Protein AF-A0AAD6WW99-F1 (afdb_monomer)

Secondary structure (DSSP, 8-state):
--HHHHHHHHHHHHHHHHHHHTT-S-HHHHHHHHHHHHHHHHTT-S-HHHHHTTHHHHHHHHT-S-HHHHHHHHHHHHHHHTSGGGHHHHHHTHHHHHHGGG-SSHHHHHHHHHHHHHHHTSGGGHHHHHHHHHHHHHTTTTT--HHHHHHHHHHHHHHHHT-----HHHHHHHHHHHHHTTS-HHHHHHHHHHHHHHTTSGGGHHHHHHHHHHHHHHHT--SS-HHHHHHHHHHHHHHHHH--HHHHHHHHTTHHHHHHHTT-SSHHHHHHHHHHHHHHHHH-HHHHHTTHHHHHHHHHHHHT-SS-HHHHHHHHHHHHHHHH-HHHHTT--HHHHHHHHHGGG-S-HHHHHHHHHHHHHHHTSGGGHHHHGGGHHHHGGGGG-SSHHHHHHHHHHHHHHHHTT-S---HHHHHHHHHGGGS--HHHHHHHHHHHHHHHHTT-GGG-HHHHHHHHHHTT-SSHHHHHHHHHHHHHHTT-GGGTTTHHHHHHHHHHHHHSS-HHHHHHHHHHHHHHHTSHHHHTT----HHHHHHHHHHTT-S-HHHHHHHHHHHHHHTT-GGGHHHHHHHHHHHHHHHT-TTS-HHHHHHHHHHHHHHHT-GGGTTT-HHHHHHHHHHHHHHHT-SS-HHHHHHHHHHHHHHHHSHHHHHHHHHHHHHHTTS---STTHHHHHHHTT--

InterPro domains:
  IPR011989 Armadillo-like helical [G3DSA:1.25.10.10] (10-140)
  IPR011989 Armadillo-like helical [G3DSA:1.25.10.10] (152-298)
  IPR011989 Armadillo-like helical [G3DSA:1.25.10.10] (299-439)
  IPR011989 Armadillo-like helical [G3DSA:1.25.10.10] (450-673)
  IPR016024 Armadillo-type fold [SSF48371] (19-646)
  IPR040122 Importin beta family [PTHR10527] (176-408)
  IPR057546 Stalled ribosome sensor GCN1-like, HEAT repeats region [PF23271] (234-385)

Sequence (680 aa):
MKTEEWVVIEIDRIAQESVKDLRNADWDIRIAGLESLTQLVKTGKISNNKIIGEGQNIMACTTFFDEDVRLSAIRTLQELAKHERFHRIIDDNMDDILGLVSDDDSSVRAAAVDFVYELAGQVAFQRAINRNLPAFITENYGWQPGFARCGRLQALGKIIESGRSYDNGIQRAFGDLLTWLSDGQDVCQTALQIISLAAEHRVFWAKIEEAIPEIAKLFETEGNNEDVRVAALRTCAGVARVAEASFLQKLSAVIPIITKLFKSKDKGVRLAAFETCAEIAKTQPAALQNTINNIMTEILRALNSTHGGHTQIAALHTLSTFAELDDLRDNLDDNVISKIISGLLDDDDDVQTQTLDTLAVLASKEQFHNNVKGATQNILPLLEDRRWWIRQKALDTFAVFALNGILDSDDEITTRIISMLSEGDTDASASVLNILYIAAKQDVTPVMHPEILVATTLLSHPNSRVRVAALEVLQSLADDPAYEKINFPALTTIMNCISNETEGVQVAGLRTMFKFIDVEIFRDRGTVPETVLKVISSLLQSSSEDTRISVIGIISSYSTKAEFFSTIQSVIPTITKLLKDPDGSSDTRVIIIRTLCDMAKTDNLWTGSDVFVESVGDTLRSLLSDNQDAAVRIAALQIVPVITQHNAFREIGAQRRTFSASRSSAHCLTLLNTTVSVKK

Organism: NCBI:txid1745969

pLDDT: mean 86.68, std 11.76, range [34.62, 98.31]

Radius of gyration: 35.72 Å; Cα contacts (8 Å, |Δi|>4): 844; chains: 1; bounding box: 85×82×79 Å

Nearest PDB structures (foldseek):
  8j07-assembly1_u7  TM=4.016E-01  e=6.690E-12  Homo sapiens
  7rro-assembly1_H8  TM=4.074E-01  e=1.531E-10  Bos taurus
  7rro-assembly1_H7  TM=4.090E-01  e=3.745E-10  Bos taurus
  5xjg-assembly1_C  TM=4.487E-01  e=1.628E-07  Saccharomyces cerevisiae S288C
  8y9r-assembly2_B  TM=6.414E-01  e=1.036E-03  Physcomitrium patens

Mean predicted aligned error: 9.96 Å

Solvent-accessible surface area (backbone atoms only — not comparable to full-atom values): 36491 Å² total; per-residue (Å²): 132,58,74,68,59,52,52,49,54,50,49,51,48,52,52,53,50,25,57,54,25,57,71,47,92,49,61,70,50,24,33,55,12,33,50,49,47,34,54,43,54,76,68,68,64,62,72,68,72,64,57,60,76,43,49,63,55,47,54,55,33,54,73,44,91,51,62,65,39,21,37,36,27,51,56,28,50,48,57,42,59,79,36,79,84,40,41,61,59,51,46,78,41,41,65,60,53,56,50,34,16,48,41,92,49,69,67,38,15,51,50,30,27,54,41,49,26,57,42,43,65,32,79,87,38,45,66,41,51,47,70,42,41,43,54,73,66,62,76,59,89,81,81,69,57,60,67,26,55,31,29,47,44,52,29,51,37,38,38,58,70,49,72,63,78,88,46,74,33,56,58,50,39,53,60,55,43,61,66,35,60,76,47,59,65,68,33,19,36,47,40,31,54,35,53,25,58,42,38,77,38,76,90,42,43,74,58,52,63,67,36,47,67,62,48,52,52,46,66,70,54,80,70,100,42,54,66,43,27,26,36,40,30,48,23,52,20,46,31,33,69,59,50,55,77,74,57,47,59,61,52,47,74,43,47,69,58,43,56,56,31,63,70,45,90,51,65,63,37,20,35,29,27,34,52,24,52,34,32,35,40,77,64,40,46,76,63,41,62,87,46,39,71,60,48,50,56,50,36,57,50,33,58,68,47,90,86,44,56,64,47,27,32,30,34,37,54,30,50,34,50,36,59,72,35,80,89,47,36,85,74,64,42,70,69,54,50,53,52,48,50,54,30,55,74,45,91,46,62,67,29,24,49,40,31,35,56,28,49,32,54,38,34,74,35,77,92,36,31,78,65,53,45,70,38,53,76,60,45,54,65,36,62,70,43,89,51,65,67,52,20,35,45,39,36,52,27,49,29,39,25,39,70,57,69,45,57,70,97,44,68,66,60,52,52,52,53,54,52,45,62,73,70,74,46,60,67,46,28,31,38,42,30,48,32,52,29,46,33,44,71,68,67,61,54,94,76,52,65,77,53,52,58,51,34,50,58,35,50,73,45,91,51,58,65,38,23,27,32,22,29,50,29,54,35,51,42,49,78,42,79,86,44,70,82,66,44,71,69,44,50,60,47,38,51,46,32,38,71,77,54,58,69,68,31,21,53,32,23,48,57,26,52,54,48,45,51,72,37,71,82,44,60,81,65,57,64,78,57,69,68,56,56,54,39,54,55,51,40,63,67,44,89,49,62,69,55,26,46,50,53,47,53,50,54,38,75,43,42,80,40,78,71,40,40,72,64,53,61,70,43,44,68,59,54,47,50,54,62,68,38,84,87,51,56,62,66,53,38,33,51,49,42,51,31,52,40,57,33,54,72,32,76,72,66,51,72,88,35,70,64,54,58,53,53,50,51,56,47,44,57,51,40,61,66,43,83,88,41,68,66,38,22,50,41,42,58,65,34,49,64,53,48,67,68,35,65,65,52,50,49,52,51,49,55,48,51,67,60,45,77,77,54,93,73,87,70,73,62,55,68,63,55,54,61,64,63,72,78,112

Structure (mmCIF, N/CA/C/O backbone):
data_AF-A0AAD6WW99-F1
#
_entry.id   AF-A0AAD6WW99-F1
#
loop_
_atom_site.group_PDB
_atom_site.id
_atom_site.type_symbol
_atom_site.label_atom_id
_atom_site.label_alt_id
_atom_site.label_comp_id
_atom_site.label_asym_id
_atom_site.label_entity_id
_atom_site.label_seq_id
_atom_site.pdbx_PDB_ins_code
_atom_site.Cartn_x
_atom_site.Cartn_y
_atom_site.Cartn_z
_atom_site.occupancy
_atom_site.B_iso_or_equiv
_atom_site.auth_seq_id
_atom_site.auth_comp_id
_atom_site.auth_asym_id
_atom_site.auth_atom_id
_atom_site.pdbx_PDB_model_num
ATOM 1 N N . MET A 1 1 ? 13.533 44.104 -39.108 1.00 55.25 1 MET A N 1
ATOM 2 C CA . MET A 1 1 ? 13.333 42.776 -38.497 1.00 55.25 1 MET A CA 1
ATOM 3 C C . MET A 1 1 ? 12.595 42.956 -37.191 1.00 55.25 1 MET A C 1
ATOM 5 O O . MET A 1 1 ? 13.013 43.780 -36.383 1.00 55.25 1 MET A O 1
ATOM 9 N N . LYS A 1 2 ? 11.475 42.255 -37.016 1.00 74.75 2 LYS A N 1
ATOM 10 C CA . LYS A 1 2 ? 10.776 42.185 -35.724 1.00 74.75 2 LYS A CA 1
ATOM 11 C C . LYS A 1 2 ? 11.588 41.272 -34.795 1.00 74.75 2 LYS A C 1
ATOM 13 O O . LYS A 1 2 ? 12.220 40.343 -35.286 1.00 74.75 2 LYS A O 1
ATOM 18 N N . THR A 1 3 ? 11.588 41.520 -33.487 1.00 76.44 3 THR A N 1
ATOM 19 C CA . THR A 1 3 ? 12.386 40.773 -32.489 1.00 76.44 3 THR A CA 1
ATOM 20 C C . THR A 1 3 ? 12.246 39.249 -32.616 1.00 76.44 3 THR A C 1
ATOM 22 O O . THR A 1 3 ? 13.220 38.526 -32.456 1.00 76.44 3 THR A O 1
ATOM 25 N N . GLU A 1 4 ? 11.063 38.761 -32.991 1.00 74.88 4 GLU A N 1
ATOM 26 C CA . GLU A 1 4 ? 10.779 37.335 -33.209 1.00 74.88 4 GLU A CA 1
ATOM 27 C C . GLU A 1 4 ? 11.564 36.726 -34.382 1.00 74.88 4 GLU A C 1
ATOM 29 O O . GLU A 1 4 ? 12.074 35.616 -34.276 1.00 74.88 4 GLU A O 1
ATOM 34 N N . GLU A 1 5 ? 11.725 37.465 -35.480 1.00 82.25 5 GLU A N 1
ATOM 35 C CA . GLU A 1 5 ? 12.460 37.016 -36.669 1.00 82.25 5 GLU A CA 1
ATOM 36 C C . GLU A 1 5 ? 13.959 36.878 -36.373 1.00 82.25 5 GLU A C 1
ATOM 38 O O . GLU A 1 5 ? 14.609 35.942 -36.830 1.00 82.25 5 GLU A O 1
ATOM 43 N N . TRP A 1 6 ? 14.498 37.778 -35.542 1.00 81.12 6 TRP A N 1
ATOM 44 C CA . TRP A 1 6 ? 15.883 37.699 -35.078 1.00 81.12 6 TRP A CA 1
ATOM 45 C C . TRP A 1 6 ? 16.118 36.484 -34.171 1.00 81.12 6 TRP A C 1
ATOM 47 O O . TRP A 1 6 ? 17.099 35.771 -34.362 1.00 81.12 6 TRP A O 1
ATOM 57 N N . VAL A 1 7 ? 15.199 36.201 -33.238 1.00 74.94 7 VAL A N 1
ATOM 58 C CA . VAL A 1 7 ? 15.301 35.036 -32.339 1.00 74.94 7 VAL A CA 1
ATOM 59 C C . VAL A 1 7 ? 15.286 33.723 -33.124 1.00 74.94 7 VAL A C 1
ATOM 61 O O . VAL A 1 7 ? 16.070 32.831 -32.818 1.00 74.94 7 VAL A O 1
ATOM 64 N N . VAL A 1 8 ? 14.442 33.604 -34.154 1.00 8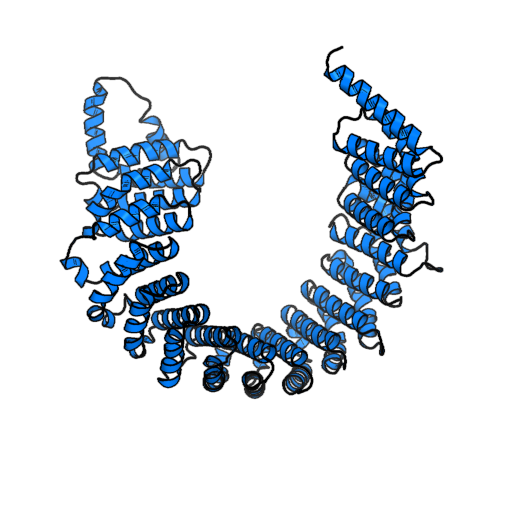1.00 8 VAL A N 1
ATOM 65 C CA . VAL A 1 8 ? 14.404 32.404 -35.008 1.00 81.00 8 VAL A CA 1
ATOM 66 C C . VAL A 1 8 ? 15.719 32.221 -35.773 1.00 81.00 8 VAL A C 1
ATOM 68 O O . VAL A 1 8 ? 16.249 31.114 -35.804 1.00 81.00 8 VAL A O 1
ATOM 71 N N . ILE A 1 9 ? 16.278 33.295 -36.345 1.00 84.12 9 ILE A N 1
ATOM 72 C CA . ILE A 1 9 ? 17.567 33.241 -37.059 1.00 84.12 9 ILE A CA 1
ATOM 73 C C . ILE A 1 9 ? 18.704 32.831 -36.118 1.00 84.12 9 ILE A C 1
ATOM 75 O O . ILE A 1 9 ? 19.553 32.025 -36.497 1.00 84.12 9 ILE A O 1
ATOM 79 N N . GLU A 1 10 ? 18.719 33.362 -34.897 1.00 82.62 10 GLU A N 1
ATOM 80 C CA . GLU A 1 10 ? 19.766 33.057 -33.925 1.00 82.62 10 GLU A CA 1
ATOM 81 C C . GLU A 1 10 ? 19.669 31.615 -33.411 1.00 82.62 10 GLU A C 1
ATOM 83 O O . GLU A 1 10 ? 20.680 30.923 -33.325 1.00 82.62 10 GLU A O 1
ATOM 88 N N . ILE A 1 11 ? 18.455 31.114 -33.165 1.00 80.69 11 ILE A N 1
ATOM 89 C CA . ILE A 1 11 ? 18.224 29.706 -32.810 1.00 80.69 11 ILE A CA 1
ATOM 90 C C . ILE A 1 11 ? 18.680 28.773 -33.938 1.00 80.69 11 ILE A C 1
ATOM 92 O O . ILE A 1 11 ? 19.345 27.771 -33.678 1.00 80.69 11 ILE A O 1
ATOM 96 N N . ASP A 1 12 ? 18.389 29.122 -35.192 1.00 84.38 12 ASP A N 1
ATOM 97 C CA . ASP A 1 12 ? 18.855 28.378 -36.364 1.00 84.38 12 ASP A CA 1
ATOM 98 C C . ASP A 1 12 ? 20.383 28.382 -36.506 1.00 84.38 12 ASP A C 1
ATOM 100 O O . ASP A 1 12 ? 20.958 27.401 -36.993 1.00 84.38 12 ASP A O 1
ATOM 104 N N . ARG A 1 13 ? 21.038 29.489 -36.135 1.00 87.06 13 ARG A N 1
ATOM 105 C CA . ARG A 1 13 ? 22.499 29.615 -36.140 1.00 87.06 13 ARG A CA 1
ATOM 106 C C . ARG A 1 13 ? 23.116 28.714 -35.075 1.00 87.06 13 ARG A C 1
ATOM 108 O O . ARG A 1 13 ? 23.995 27.926 -35.414 1.00 87.06 13 ARG A O 1
ATOM 115 N N . ILE A 1 14 ? 22.609 28.778 -33.841 1.00 84.75 14 ILE A N 1
ATOM 116 C CA . ILE A 1 14 ? 23.069 27.932 -32.729 1.00 84.75 14 ILE A CA 1
ATOM 117 C C . ILE A 1 14 ? 22.882 26.458 -33.092 1.00 84.75 14 ILE A C 1
ATOM 119 O O . ILE A 1 14 ? 23.829 25.690 -32.995 1.00 84.75 14 ILE A O 1
ATOM 123 N N . ALA A 1 15 ? 21.715 26.070 -33.617 1.00 86.12 15 ALA A N 1
ATOM 124 C CA . ALA A 1 15 ? 21.471 24.696 -34.054 1.00 86.12 15 ALA A CA 1
ATOM 125 C C . ALA A 1 15 ? 22.495 24.212 -35.099 1.00 86.12 15 ALA A C 1
ATOM 127 O O . ALA A 1 15 ? 22.978 23.086 -35.015 1.00 86.12 15 ALA A O 1
ATOM 128 N N . GLN A 1 16 ? 22.848 25.049 -36.081 1.00 88.06 16 GLN A N 1
ATOM 129 C CA . GLN A 1 16 ? 23.847 24.702 -37.100 1.00 88.06 16 GLN A CA 1
ATOM 130 C C . GLN A 1 16 ? 25.264 24.593 -36.534 1.00 88.06 16 GLN A C 1
ATOM 132 O O . GLN A 1 16 ? 26.039 23.766 -37.008 1.00 88.06 16 GLN A O 1
ATOM 137 N N . GLU A 1 17 ? 25.621 25.436 -35.568 1.00 88.88 17 GLU A N 1
ATOM 138 C CA . GLU A 1 17 ? 26.912 25.356 -34.880 1.00 88.88 17 GLU A CA 1
ATOM 139 C C . GLU A 1 17 ? 26.992 24.085 -34.040 1.00 88.88 17 GLU A C 1
ATOM 141 O O . GLU A 1 17 ? 27.900 23.289 -34.259 1.00 88.88 17 GLU A O 1
ATOM 146 N N . SER A 1 18 ? 25.968 23.796 -33.235 1.00 89.88 18 SER A N 1
ATOM 147 C CA . SER A 1 18 ? 25.905 22.561 -32.451 1.00 89.88 18 SER A CA 1
ATOM 148 C C . SER A 1 18 ? 25.964 21.302 -33.323 1.00 89.88 18 SER A C 1
ATOM 150 O O . SER A 1 18 ? 26.607 20.328 -32.955 1.00 89.88 18 SER A O 1
ATOM 152 N N . VAL A 1 19 ? 25.357 21.317 -34.518 1.00 90.12 19 VAL A N 1
ATOM 153 C CA . VAL A 1 19 ? 25.487 20.225 -35.502 1.00 90.12 19 VAL A CA 1
ATOM 154 C C . VAL A 1 19 ? 26.920 20.075 -36.019 1.00 90.12 19 VAL A C 1
ATOM 156 O O . VAL A 1 19 ? 27.379 18.949 -36.223 1.00 90.12 19 VAL A O 1
ATOM 159 N N . LYS A 1 20 ? 27.634 21.181 -36.270 1.00 91.62 20 LYS A N 1
ATOM 160 C CA . LYS A 1 20 ? 29.050 21.125 -36.675 1.00 91.62 20 LYS A CA 1
ATOM 161 C C . LYS A 1 20 ? 29.907 20.543 -35.555 1.00 91.62 20 LYS A C 1
ATOM 163 O O . LYS A 1 20 ? 30.805 19.754 -35.847 1.00 91.62 20 LYS A O 1
ATOM 168 N N . ASP A 1 21 ? 29.586 20.878 -34.310 1.00 91.31 21 ASP A N 1
ATOM 169 C CA . ASP A 1 21 ? 30.287 20.395 -33.121 1.00 91.31 21 ASP A CA 1
ATOM 170 C C . ASP A 1 21 ? 30.174 18.874 -32.950 1.00 91.31 21 ASP A C 1
ATOM 172 O O . ASP A 1 21 ? 31.140 18.238 -32.532 1.00 91.31 21 ASP A O 1
ATOM 176 N N . LEU A 1 22 ? 29.084 18.247 -33.417 1.00 93.12 22 LEU A N 1
ATOM 177 C CA . LEU A 1 22 ? 28.955 16.777 -33.449 1.00 93.12 22 LEU A CA 1
ATOM 178 C C . LEU A 1 22 ? 30.054 16.083 -34.271 1.00 93.12 22 LEU A C 1
ATOM 180 O O . LEU A 1 22 ? 30.343 14.903 -34.067 1.00 93.12 22 LEU A O 1
ATOM 184 N N . ARG A 1 23 ? 30.671 16.799 -35.220 1.00 93.00 23 ARG A N 1
ATOM 185 C CA . ARG A 1 23 ? 31.756 16.292 -36.076 1.00 93.00 23 ARG A CA 1
ATOM 186 C C . ARG A 1 23 ? 33.146 16.647 -35.547 1.00 93.00 23 ARG A C 1
ATOM 188 O O . ARG A 1 23 ? 34.135 16.289 -36.189 1.00 93.00 23 ARG A O 1
ATOM 195 N N . ASN A 1 24 ? 33.243 17.356 -34.422 1.00 94.88 24 ASN A N 1
ATOM 196 C CA . ASN A 1 24 ? 34.522 17.753 -33.845 1.00 94.88 24 ASN A CA 1
ATOM 197 C C . ASN A 1 24 ? 35.327 16.518 -33.402 1.00 94.88 24 ASN A C 1
ATOM 199 O O . ASN A 1 24 ? 34.755 15.484 -33.077 1.00 94.88 24 ASN A O 1
ATOM 203 N N . ALA A 1 25 ? 36.655 16.577 -33.425 1.00 91.94 25 ALA A N 1
ATOM 204 C CA . ALA A 1 25 ? 37.480 15.481 -32.915 1.00 91.94 25 ALA A CA 1
ATOM 205 C C . ALA A 1 25 ? 37.448 15.397 -31.378 1.00 91.94 25 ALA A C 1
ATOM 207 O O . ALA A 1 25 ? 37.639 14.314 -30.833 1.00 91.94 25 ALA A O 1
ATOM 208 N N . ASP A 1 26 ? 37.199 16.524 -30.711 1.00 91.56 26 ASP A N 1
ATOM 209 C CA . ASP A 1 26 ? 37.115 16.636 -29.258 1.00 91.56 26 ASP A CA 1
ATOM 210 C C . ASP A 1 26 ? 35.743 16.165 -28.744 1.00 91.56 26 ASP A C 1
ATOM 212 O O . ASP A 1 26 ? 34.700 16.578 -29.262 1.00 91.56 26 ASP A O 1
ATOM 216 N N . TRP A 1 27 ? 35.750 15.284 -27.746 1.00 94.19 27 TRP A N 1
ATOM 217 C CA . TRP A 1 27 ? 34.550 14.688 -27.163 1.00 94.19 27 TRP A CA 1
ATOM 218 C C . TRP A 1 27 ? 33.775 15.701 -26.304 1.00 94.19 27 TRP A C 1
ATOM 220 O O . TRP A 1 27 ? 32.548 15.736 -26.403 1.00 94.19 27 TRP A O 1
ATOM 230 N N . ASP A 1 28 ? 34.462 16.613 -25.603 1.00 84.56 28 ASP A N 1
ATOM 231 C CA . ASP A 1 28 ? 33.835 17.692 -24.821 1.00 84.56 28 ASP A CA 1
ATOM 232 C C . ASP A 1 28 ? 32.984 18.598 -25.724 1.00 84.56 28 ASP A C 1
ATOM 234 O O . ASP A 1 28 ? 31.848 18.964 -25.408 1.00 84.56 28 ASP A O 1
ATOM 238 N N . ILE A 1 29 ? 33.514 18.926 -26.909 1.00 86.06 29 ILE A N 1
ATOM 239 C CA . ILE A 1 29 ? 32.816 19.762 -27.892 1.00 86.06 29 ILE A CA 1
ATOM 240 C C . ILE A 1 29 ? 31.579 19.036 -28.440 1.00 86.06 29 ILE A C 1
ATOM 242 O O . ILE A 1 29 ? 30.532 19.659 -28.626 1.00 86.06 29 ILE A O 1
ATOM 246 N N . ARG A 1 30 ? 31.654 17.714 -28.650 1.00 92.38 30 ARG A N 1
ATOM 247 C CA . ARG A 1 30 ? 30.488 16.918 -29.072 1.00 92.38 30 ARG A CA 1
ATOM 248 C C . ARG A 1 30 ? 29.396 16.910 -28.012 1.00 92.38 30 ARG A C 1
ATOM 250 O O . ARG A 1 30 ? 28.234 17.101 -28.367 1.00 92.38 30 ARG A O 1
ATOM 257 N N . ILE A 1 31 ? 29.757 16.713 -26.743 1.00 89.50 31 ILE A N 1
ATOM 258 C CA . ILE A 1 31 ? 28.809 16.744 -25.621 1.00 89.50 31 ILE A CA 1
ATOM 259 C C . ILE A 1 31 ? 28.119 18.105 -25.568 1.00 89.50 31 ILE A C 1
ATOM 261 O O . ILE A 1 31 ? 26.892 18.162 -25.615 1.00 89.50 31 ILE A O 1
ATOM 265 N N . ALA A 1 32 ? 28.884 19.200 -25.587 1.00 84.88 32 ALA A N 1
ATOM 266 C CA . ALA A 1 32 ? 28.326 20.551 -25.586 1.00 84.88 32 ALA A CA 1
ATOM 267 C C . ALA A 1 32 ? 27.375 20.792 -26.776 1.00 84.88 32 ALA A C 1
ATOM 269 O O . ALA A 1 32 ? 26.318 21.417 -26.624 1.00 84.88 32 ALA A O 1
ATOM 270 N N . GLY A 1 33 ? 27.712 20.255 -27.954 1.00 91.00 33 GLY A N 1
ATOM 271 C CA . GLY A 1 33 ? 26.839 20.253 -29.128 1.00 91.00 33 GLY A CA 1
ATOM 272 C C . GLY A 1 33 ? 25.525 19.495 -28.892 1.00 91.00 33 GLY A C 1
ATOM 273 O O . GLY A 1 33 ? 24.447 20.034 -29.148 1.00 91.00 33 GLY A O 1
ATOM 274 N N . LEU A 1 34 ? 25.588 18.271 -28.361 1.00 94.44 34 LEU A N 1
ATOM 275 C CA . LEU A 1 34 ? 24.421 17.430 -28.049 1.00 94.44 34 LEU A CA 1
ATOM 276 C C . LEU A 1 34 ? 23.522 18.052 -26.972 1.00 94.44 34 LEU A C 1
ATOM 278 O O . LEU A 1 34 ? 22.298 18.099 -27.125 1.00 94.44 34 LEU A O 1
ATOM 282 N N . GLU A 1 35 ? 24.104 18.593 -25.905 1.00 91.88 35 GLU A N 1
ATOM 283 C CA . GLU A 1 35 ? 23.367 19.281 -24.843 1.00 91.88 35 GLU A CA 1
ATOM 284 C C . GLU A 1 35 ? 22.660 20.531 -25.368 1.00 91.88 35 GLU A C 1
ATOM 286 O O . GLU A 1 35 ? 21.474 20.743 -25.089 1.00 91.88 35 GLU A O 1
ATOM 291 N N . SER A 1 36 ? 23.352 21.321 -26.194 1.00 87.81 36 SER A N 1
ATOM 292 C CA . SER A 1 36 ? 22.772 22.495 -26.850 1.00 87.81 36 SER A CA 1
ATOM 293 C C . SER A 1 36 ? 21.579 22.103 -27.722 1.00 87.81 36 SER A C 1
ATOM 295 O O . SER A 1 36 ? 20.505 22.698 -27.603 1.00 87.81 36 SER A O 1
ATOM 297 N N . LEU A 1 37 ? 21.715 21.053 -28.542 1.00 91.19 37 LEU A N 1
ATOM 298 C CA . LEU A 1 37 ? 20.612 20.525 -29.351 1.00 91.19 37 LEU A CA 1
ATOM 299 C C . LEU A 1 37 ? 19.448 20.045 -28.482 1.00 91.19 37 LEU A C 1
ATOM 301 O O . LEU A 1 37 ? 18.301 20.392 -28.757 1.00 91.19 37 LEU A O 1
ATOM 305 N N . THR A 1 38 ? 19.729 19.320 -27.401 1.00 93.06 38 THR A N 1
ATOM 306 C CA . THR A 1 38 ? 18.718 18.837 -26.449 1.00 93.06 38 THR A CA 1
ATOM 307 C C . THR A 1 38 ? 17.904 19.996 -25.867 1.00 93.06 38 THR A C 1
ATOM 309 O O . THR A 1 38 ? 16.672 19.952 -25.860 1.00 93.06 38 THR A O 1
ATOM 312 N N . GLN A 1 39 ? 18.566 21.068 -25.418 1.00 88.50 39 GLN A N 1
ATOM 313 C CA . GLN A 1 39 ? 17.884 22.252 -24.885 1.00 88.50 39 GLN A CA 1
ATOM 314 C C . GLN A 1 39 ? 17.055 22.964 -25.952 1.00 88.50 39 GLN A C 1
ATOM 316 O O . GLN A 1 39 ? 15.903 23.328 -25.706 1.00 88.50 39 GLN A O 1
ATOM 321 N N . LEU A 1 40 ? 17.597 23.120 -27.161 1.00 87.06 40 LEU A N 1
ATOM 322 C CA . LEU A 1 40 ? 16.852 23.712 -28.265 1.00 87.06 40 LEU A CA 1
ATOM 323 C C . LEU A 1 40 ? 15.580 22.907 -28.577 1.00 87.06 40 LEU A C 1
ATOM 325 O O . LEU A 1 40 ? 14.520 23.510 -28.768 1.00 87.06 40 LEU A O 1
ATOM 329 N N . VAL A 1 41 ? 15.654 21.571 -28.566 1.00 88.06 41 VAL A N 1
ATOM 330 C CA . VAL A 1 41 ? 14.510 20.683 -28.833 1.00 88.06 41 VAL A CA 1
ATOM 331 C C . VAL A 1 41 ? 13.441 20.866 -27.757 1.00 88.06 41 VAL A C 1
ATOM 333 O O . VAL A 1 41 ? 12.289 21.140 -28.096 1.00 88.06 41 VAL A O 1
ATOM 336 N N . LYS A 1 42 ? 13.833 20.865 -26.475 1.00 88.75 42 LYS A N 1
ATOM 337 C CA . LYS A 1 42 ? 12.928 21.099 -25.333 1.00 88.75 42 LYS A CA 1
ATOM 338 C C . LYS A 1 42 ? 12.168 22.420 -25.418 1.00 88.75 42 LYS A C 1
ATOM 340 O O . LYS A 1 42 ? 11.013 22.493 -25.007 1.00 88.75 42 LYS A O 1
ATOM 345 N N . THR A 1 43 ? 12.782 23.473 -25.962 1.00 85.19 43 THR A N 1
ATOM 346 C CA . THR A 1 43 ? 12.092 24.767 -26.116 1.00 85.19 43 THR A CA 1
ATOM 347 C C . THR A 1 43 ? 11.038 24.777 -27.227 1.00 85.19 43 THR A C 1
ATOM 349 O O . THR A 1 43 ? 10.258 25.725 -27.302 1.00 85.19 43 THR A O 1
ATOM 352 N N . GLY A 1 44 ? 11.016 23.772 -28.112 1.00 81.56 44 GLY A N 1
ATOM 353 C CA . GLY A 1 44 ? 10.105 23.701 -29.258 1.00 81.56 44 GLY A CA 1
ATOM 354 C C . GLY A 1 44 ? 10.369 24.749 -30.350 1.00 81.56 44 GLY A C 1
ATOM 355 O O . GLY A 1 44 ? 9.574 24.867 -31.281 1.00 81.56 44 GLY A O 1
ATOM 356 N N . LYS A 1 45 ? 11.466 25.517 -30.253 1.00 74.69 45 LYS A N 1
ATOM 357 C CA . LYS A 1 45 ? 11.738 26.699 -31.096 1.00 74.69 45 LYS A CA 1
ATOM 358 C C . LYS A 1 45 ? 12.570 26.431 -32.351 1.00 74.69 45 LYS A C 1
ATOM 360 O O . LYS A 1 45 ? 12.852 27.360 -33.103 1.00 74.69 45 LYS A O 1
ATOM 365 N N . ILE A 1 46 ? 12.994 25.197 -32.583 1.00 72.44 46 ILE A N 1
ATOM 366 C CA . ILE A 1 46 ? 13.827 24.866 -33.740 1.00 72.44 46 ILE A CA 1
ATOM 367 C C . ILE A 1 46 ? 13.009 25.022 -35.030 1.00 72.44 46 ILE A C 1
ATOM 369 O O . ILE A 1 46 ? 11.856 24.591 -35.093 1.00 72.44 46 ILE A O 1
ATOM 373 N N . SER A 1 47 ? 13.588 25.625 -36.078 1.00 67.06 47 SER A N 1
ATOM 374 C CA . SER A 1 47 ? 13.015 25.537 -37.423 1.00 67.06 47 SER A CA 1
ATOM 375 C C . SER A 1 47 ? 13.383 24.178 -38.031 1.00 67.06 47 SER A C 1
ATOM 377 O O . SER A 1 47 ? 14.532 23.775 -38.215 1.00 67.06 47 SER A O 1
ATOM 379 N N . ASN A 1 48 ? 12.353 23.379 -38.236 1.00 62.97 48 ASN A N 1
ATOM 380 C CA . ASN A 1 48 ? 12.468 21.947 -38.010 1.00 62.97 48 ASN A CA 1
ATOM 381 C C . ASN A 1 48 ? 13.093 21.134 -39.140 1.00 62.97 48 ASN A C 1
ATOM 383 O O . ASN A 1 48 ? 13.444 19.980 -38.934 1.00 62.97 48 ASN A O 1
ATOM 387 N N . ASN A 1 49 ? 13.276 21.728 -40.316 1.00 73.94 49 ASN A N 1
ATOM 388 C CA . ASN A 1 49 ? 13.712 20.992 -41.500 1.00 73.94 49 ASN A CA 1
ATOM 389 C C . ASN A 1 49 ? 15.227 20.757 -41.547 1.00 73.94 49 ASN A C 1
ATOM 391 O O . ASN A 1 49 ? 15.666 19.802 -42.180 1.00 73.94 49 ASN A O 1
ATOM 395 N N . LYS A 1 50 ? 16.032 21.600 -40.885 1.00 74.19 50 LYS A N 1
ATOM 396 C CA . LYS A 1 50 ? 17.499 21.489 -40.948 1.00 74.19 50 LYS A CA 1
ATOM 397 C C . LYS A 1 50 ? 18.046 20.395 -40.035 1.00 74.19 50 LYS A C 1
ATOM 399 O O . LYS A 1 50 ? 18.910 19.649 -40.464 1.00 74.19 50 LYS A O 1
ATOM 404 N N . ILE A 1 51 ? 17.500 20.240 -38.828 1.00 77.06 51 ILE A N 1
ATOM 405 C CA . ILE A 1 51 ? 17.972 19.214 -37.879 1.00 77.06 51 ILE A CA 1
ATOM 406 C C . ILE A 1 51 ? 17.585 17.801 -38.319 1.00 77.06 51 ILE A C 1
ATOM 408 O O . ILE A 1 51 ? 18.328 16.864 -38.059 1.00 77.06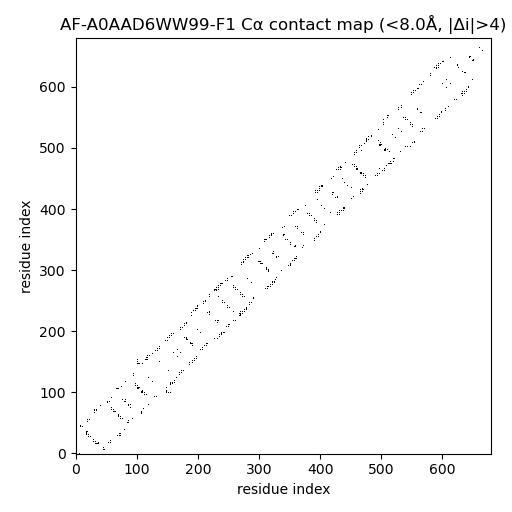 51 ILE A O 1
ATOM 412 N N . ILE A 1 52 ? 16.473 17.630 -39.046 1.00 78.38 52 ILE A N 1
ATOM 413 C CA . ILE A 1 52 ? 16.081 16.322 -39.602 1.00 78.38 52 ILE A CA 1
ATOM 414 C C . ILE A 1 52 ? 17.209 15.752 -40.477 1.00 78.38 52 ILE A C 1
ATOM 416 O O . ILE A 1 52 ? 17.546 14.581 -40.349 1.00 78.38 52 ILE A O 1
ATOM 420 N N . GLY A 1 53 ? 17.854 16.577 -41.311 1.00 80.56 53 GLY A N 1
ATOM 421 C CA . GLY A 1 53 ? 18.986 16.128 -42.133 1.00 80.56 53 GLY A CA 1
ATOM 422 C C . GLY A 1 53 ? 20.203 15.671 -41.320 1.00 80.56 53 GLY A C 1
ATOM 423 O O . GLY A 1 53 ? 21.023 14.908 -41.816 1.00 80.56 53 GLY A O 1
ATOM 424 N N . GLU A 1 54 ? 20.291 16.097 -40.062 1.00 85.94 54 GLU A N 1
ATOM 425 C CA . GLU A 1 54 ? 21.445 15.895 -39.186 1.00 85.94 54 GLU A CA 1
ATOM 426 C C . GLU A 1 54 ? 21.200 14.813 -38.130 1.00 85.94 54 GLU A C 1
ATOM 428 O O . GLU A 1 54 ? 22.111 14.483 -37.372 1.00 85.94 54 GLU A O 1
ATOM 433 N N . GLY A 1 55 ? 20.007 14.207 -38.098 1.00 88.19 55 GLY A N 1
ATOM 434 C CA . GLY A 1 55 ? 19.708 13.099 -37.190 1.00 88.19 55 GLY A CA 1
ATOM 435 C C . GLY A 1 55 ? 20.686 11.930 -37.339 1.00 88.19 55 GLY A C 1
ATOM 436 O O . GLY A 1 55 ? 21.030 11.301 -36.346 1.00 88.19 55 GLY A O 1
ATOM 437 N N . GLN A 1 56 ? 21.236 11.708 -38.539 1.00 90.81 56 GLN A N 1
ATOM 438 C CA . GLN A 1 56 ? 22.297 10.717 -38.746 1.00 90.81 56 GLN A CA 1
ATOM 439 C C . GLN A 1 56 ? 23.621 11.077 -38.059 1.00 90.81 56 GLN A C 1
ATOM 441 O O . GLN A 1 56 ? 24.329 10.177 -37.622 1.00 90.81 56 GLN A O 1
ATOM 446 N N . ASN A 1 57 ? 23.956 12.364 -37.907 1.00 93.38 57 ASN A N 1
ATOM 447 C CA . ASN A 1 57 ? 25.146 12.750 -37.143 1.00 93.38 57 ASN A CA 1
ATOM 448 C C . ASN A 1 57 ? 24.948 12.464 -35.650 1.00 93.38 57 ASN A C 1
ATOM 450 O O . ASN A 1 57 ? 25.879 12.005 -35.001 1.00 93.38 57 ASN A O 1
ATOM 454 N N . ILE A 1 58 ? 23.745 12.713 -35.115 1.00 94.94 58 ILE A N 1
ATOM 455 C CA . ILE A 1 58 ? 23.416 12.387 -33.717 1.00 94.94 58 ILE A CA 1
ATOM 456 C C . ILE A 1 58 ? 23.469 10.868 -33.519 1.00 94.94 58 ILE A C 1
ATOM 458 O O . ILE A 1 58 ? 24.077 10.402 -32.560 1.00 94.94 58 ILE A O 1
ATOM 462 N N . MET A 1 59 ? 22.924 10.090 -34.460 1.00 94.56 59 MET A N 1
ATOM 463 C CA . MET A 1 59 ? 23.051 8.630 -34.439 1.00 94.56 59 MET A CA 1
ATOM 464 C C . MET A 1 59 ? 24.513 8.177 -34.491 1.00 94.56 59 MET A C 1
ATOM 466 O O . MET A 1 59 ? 24.903 7.318 -33.710 1.00 94.56 59 MET A O 1
ATOM 470 N N . ALA A 1 60 ? 25.363 8.793 -35.315 1.00 94.75 60 ALA A N 1
ATOM 471 C CA . ALA A 1 60 ? 26.791 8.472 -35.352 1.00 94.75 60 ALA A CA 1
ATOM 472 C C . ALA A 1 60 ? 27.514 8.753 -34.017 1.00 94.75 60 ALA A C 1
ATOM 474 O O . ALA A 1 60 ? 28.518 8.109 -33.711 1.00 94.75 60 ALA A O 1
ATOM 475 N N . CYS A 1 61 ? 27.013 9.683 -33.195 1.00 95.62 61 CYS A N 1
ATOM 476 C CA . CYS A 1 61 ? 27.528 9.894 -31.840 1.00 95.62 61 CYS A CA 1
ATOM 477 C C . CYS A 1 61 ? 27.202 8.725 -30.895 1.00 95.62 61 CYS A C 1
ATOM 479 O O . CYS A 1 61 ? 27.938 8.518 -29.936 1.00 95.62 61 CYS A O 1
ATOM 481 N N . THR A 1 62 ? 26.167 7.923 -31.173 1.00 95.88 62 THR A N 1
ATOM 482 C CA . THR A 1 62 ? 25.834 6.740 -30.357 1.00 95.88 62 THR A CA 1
ATOM 483 C C . THR A 1 62 ? 26.829 5.593 -30.520 1.00 95.88 62 THR A C 1
ATOM 485 O O . THR A 1 62 ? 26.915 4.741 -29.651 1.00 95.88 62 THR A O 1
ATOM 488 N N . THR A 1 63 ? 27.641 5.585 -31.578 1.00 94.75 63 THR A N 1
ATOM 489 C CA . THR A 1 63 ? 28.678 4.563 -31.802 1.00 94.75 63 THR A CA 1
ATOM 490 C C . THR A 1 63 ? 30.078 5.048 -31.413 1.00 94.75 63 THR A C 1
ATOM 492 O O . THR A 1 63 ? 31.078 4.458 -31.822 1.00 94.75 63 THR A O 1
ATOM 495 N N . PHE A 1 64 ? 30.183 6.180 -30.711 1.00 94.44 64 PHE A N 1
ATOM 496 C CA . PHE A 1 64 ? 31.472 6.770 -30.356 1.00 94.44 64 PHE A CA 1
ATOM 497 C C . PHE A 1 64 ? 32.128 6.035 -29.178 1.00 94.44 64 PHE A C 1
ATOM 499 O O . PHE A 1 64 ? 31.438 5.424 -28.371 1.00 94.44 64 PHE A O 1
ATOM 506 N N . PHE A 1 65 ? 33.460 6.089 -29.071 1.00 93.50 65 PHE A N 1
ATOM 507 C CA . PHE A 1 65 ? 34.199 5.365 -28.024 1.00 93.50 65 PHE A CA 1
ATOM 508 C C . PHE A 1 65 ? 33.924 5.902 -26.611 1.00 93.50 65 PHE A C 1
ATOM 510 O O . PHE A 1 65 ? 33.857 5.122 -25.668 1.00 93.50 65 PHE A O 1
ATOM 517 N N . ASP A 1 66 ? 33.724 7.211 -26.487 1.00 96.19 66 ASP A N 1
ATOM 518 C CA . ASP A 1 66 ? 33.462 7.895 -25.220 1.00 96.19 66 ASP A CA 1
ATOM 519 C C . ASP A 1 66 ? 32.011 7.697 -24.746 1.00 96.19 66 ASP A C 1
ATOM 521 O O . ASP A 1 66 ? 31.061 7.938 -25.502 1.00 96.19 66 ASP A O 1
ATOM 525 N N . GLU A 1 67 ? 31.844 7.224 -23.513 1.00 96.62 67 GLU A N 1
ATOM 526 C CA . GLU A 1 67 ? 30.553 6.924 -22.893 1.00 96.62 67 GLU A CA 1
ATOM 527 C C . GLU A 1 67 ? 29.675 8.164 -22.682 1.00 96.62 67 GLU A C 1
ATOM 529 O O . GLU A 1 67 ? 28.462 8.088 -22.898 1.00 96.62 67 GLU A O 1
ATOM 534 N N . ASP A 1 68 ? 30.260 9.318 -22.351 1.00 95.25 68 ASP A N 1
ATOM 535 C CA . ASP A 1 68 ? 29.518 10.555 -22.100 1.00 95.25 68 ASP A CA 1
ATOM 536 C C . ASP A 1 68 ? 28.951 11.132 -23.405 1.00 95.25 68 ASP A C 1
ATOM 538 O O . ASP A 1 68 ? 27.814 11.628 -23.438 1.00 95.25 68 ASP A O 1
ATOM 542 N N . VAL A 1 69 ? 29.688 10.993 -24.515 1.00 96.56 69 VAL A N 1
ATOM 543 C CA . VAL A 1 69 ? 29.179 11.303 -25.862 1.00 96.56 69 VAL A CA 1
ATOM 544 C C . VAL A 1 69 ? 27.993 10.401 -26.218 1.00 96.56 69 VAL A C 1
ATOM 546 O O . VAL A 1 69 ? 26.965 10.912 -26.677 1.00 96.56 69 VAL A O 1
ATOM 549 N N . ARG A 1 70 ? 28.090 9.080 -25.991 1.00 97.38 70 ARG A N 1
ATOM 550 C CA . ARG A 1 70 ? 26.986 8.139 -26.280 1.00 97.38 70 ARG A CA 1
ATOM 551 C C . ARG A 1 70 ? 25.757 8.431 -25.421 1.00 97.38 70 ARG A C 1
ATOM 553 O O . ARG A 1 70 ? 24.648 8.527 -25.950 1.00 97.38 70 ARG A O 1
ATOM 560 N N . LEU A 1 71 ? 25.949 8.638 -24.119 1.00 95.94 71 LEU A N 1
ATOM 561 C CA . LEU A 1 71 ? 24.889 8.982 -23.171 1.00 95.94 71 LEU A CA 1
ATOM 562 C C . LEU A 1 71 ? 24.180 10.284 -23.565 1.00 95.94 71 LEU A C 1
ATOM 564 O O . LEU A 1 71 ? 22.946 10.349 -23.583 1.00 95.94 71 LEU A O 1
ATOM 568 N N . SER A 1 72 ? 24.949 11.315 -23.918 1.00 94.88 72 SER A N 1
ATOM 569 C CA . SER A 1 72 ? 24.408 12.596 -24.382 1.00 94.88 72 SER A CA 1
ATOM 570 C C . SER A 1 72 ? 23.612 12.428 -25.675 1.00 94.88 72 SER A C 1
ATOM 572 O O . SER A 1 72 ? 22.527 12.995 -25.801 1.00 94.88 72 SER A O 1
ATOM 574 N N . ALA A 1 73 ? 24.093 11.590 -26.599 1.00 97.50 73 ALA A N 1
ATOM 575 C CA . ALA A 1 73 ? 23.408 11.314 -27.857 1.00 97.50 73 ALA A CA 1
ATOM 576 C C . ALA A 1 73 ? 22.059 10.619 -27.632 1.00 97.50 73 ALA A C 1
ATOM 578 O O . ALA A 1 73 ? 21.059 11.053 -28.205 1.00 97.50 73 ALA A O 1
ATOM 579 N N . ILE A 1 74 ? 21.997 9.618 -26.745 1.00 97.44 74 ILE A N 1
ATOM 580 C CA . ILE A 1 74 ? 20.741 8.946 -26.365 1.00 97.44 74 ILE A CA 1
ATOM 581 C C . ILE A 1 74 ? 19.737 9.955 -25.800 1.00 97.44 74 ILE A C 1
ATOM 583 O O . ILE A 1 74 ? 18.594 10.000 -26.249 1.00 97.44 74 ILE A O 1
ATOM 587 N N . ARG A 1 75 ? 20.162 10.821 -24.871 1.00 96.62 75 ARG A N 1
ATOM 588 C CA . ARG A 1 75 ? 19.290 11.859 -24.288 1.00 96.62 75 ARG A CA 1
ATOM 589 C C . ARG A 1 75 ? 18.779 12.845 -25.337 1.00 96.62 75 ARG A C 1
ATOM 591 O O . ARG A 1 75 ? 17.616 13.246 -25.294 1.00 96.62 75 ARG A O 1
ATOM 598 N N . THR A 1 76 ? 19.622 13.227 -26.297 1.00 95.06 76 THR A N 1
ATOM 599 C CA . THR A 1 76 ? 19.193 14.073 -27.418 1.00 95.06 76 THR A CA 1
ATOM 600 C C . THR A 1 76 ? 18.156 13.354 -28.284 1.00 95.06 76 THR A C 1
ATOM 602 O O . THR A 1 76 ? 17.125 13.944 -28.605 1.00 95.06 76 THR A O 1
ATOM 605 N N . LEU A 1 77 ? 18.384 12.082 -28.633 1.00 96.44 77 LEU A N 1
ATOM 606 C CA . LEU A 1 77 ? 17.438 11.267 -29.408 1.00 96.44 77 LEU A CA 1
ATOM 607 C C . LEU A 1 77 ? 16.103 11.081 -28.681 1.00 96.44 77 LEU A C 1
ATOM 609 O O . LEU A 1 77 ? 15.054 11.167 -29.317 1.00 96.44 77 LEU A O 1
ATOM 613 N N . GLN A 1 78 ? 16.133 10.912 -27.361 1.00 96.12 78 GLN A N 1
ATOM 614 C CA . GLN A 1 78 ? 14.948 10.823 -26.513 1.00 96.12 78 GLN A CA 1
ATOM 615 C C . GLN A 1 78 ? 14.080 12.083 -26.595 1.00 96.12 78 GLN A C 1
ATOM 617 O O . GLN A 1 78 ? 12.874 11.993 -26.813 1.00 96.12 78 GLN A O 1
ATOM 622 N N . GLU A 1 79 ? 14.673 13.276 -26.512 1.00 94.94 79 GLU A N 1
ATOM 623 C CA . GLU A 1 79 ? 13.913 14.519 -26.697 1.00 94.94 79 GLU A CA 1
ATOM 624 C C . GLU A 1 79 ? 13.414 14.689 -28.137 1.00 94.94 79 GLU A C 1
ATOM 626 O O . GLU A 1 79 ? 12.295 15.154 -28.361 1.00 94.94 79 GLU A O 1
ATOM 631 N N . LEU A 1 80 ? 14.208 14.276 -29.130 1.00 93.31 80 LEU A N 1
ATOM 632 C CA . LEU A 1 80 ? 13.790 14.301 -30.533 1.00 93.31 80 LEU A CA 1
ATOM 633 C C . LEU A 1 80 ? 12.594 13.374 -30.787 1.00 93.31 80 LEU A C 1
ATOM 635 O O . LEU A 1 80 ? 11.702 13.738 -31.556 1.00 93.31 80 LEU A O 1
ATOM 639 N N . ALA A 1 81 ? 12.535 12.223 -30.113 1.00 94.75 81 ALA A N 1
ATOM 640 C CA . ALA A 1 81 ? 11.462 11.241 -30.243 1.00 94.75 81 ALA A CA 1
ATOM 641 C C . ALA A 1 81 ? 10.083 11.775 -29.862 1.00 94.75 81 ALA A C 1
ATOM 643 O O . ALA A 1 81 ? 9.085 11.232 -30.313 1.00 94.75 81 ALA A O 1
ATOM 644 N N . LYS A 1 82 ? 10.006 12.857 -29.082 1.00 94.50 82 LYS A N 1
ATOM 645 C CA . LYS A 1 82 ? 8.741 13.509 -28.712 1.00 94.50 82 LYS A CA 1
ATOM 646 C C . LYS A 1 82 ? 8.116 14.304 -29.863 1.00 94.50 82 LYS A C 1
ATOM 648 O O . LYS A 1 82 ? 7.020 14.846 -29.718 1.00 94.50 82 LYS A O 1
ATOM 653 N N . HIS A 1 83 ? 8.804 14.419 -31.001 1.00 92.06 83 HIS A N 1
ATOM 654 C CA . HIS A 1 83 ? 8.335 15.173 -32.156 1.00 92.06 83 HIS A CA 1
ATOM 655 C C . HIS A 1 83 ? 8.192 14.289 -33.402 1.00 92.06 83 HIS A C 1
ATOM 657 O O . HIS A 1 83 ? 9.173 13.768 -33.934 1.00 92.06 83 HIS A O 1
ATOM 663 N N . GLU A 1 84 ? 6.979 14.267 -33.966 1.00 91.19 84 GLU A N 1
ATOM 664 C CA . GLU A 1 84 ? 6.574 13.390 -35.081 1.00 91.19 84 GLU A CA 1
ATOM 665 C C . GLU A 1 84 ? 7.523 13.374 -36.284 1.00 91.19 84 GLU A C 1
ATOM 667 O O . GLU A 1 84 ? 7.750 12.345 -36.916 1.00 91.19 84 GLU A O 1
ATOM 672 N N . ARG A 1 85 ? 8.130 14.517 -36.597 1.00 89.38 85 ARG A N 1
ATOM 673 C CA . ARG A 1 85 ? 9.068 14.663 -37.718 1.00 89.38 85 ARG A CA 1
ATOM 674 C C . ARG A 1 85 ? 10.352 13.836 -37.588 1.00 89.38 85 ARG A C 1
ATOM 676 O O . ARG A 1 85 ? 10.961 13.527 -38.607 1.00 89.38 85 ARG A O 1
ATOM 683 N N . PHE A 1 86 ? 10.783 13.522 -36.366 1.00 90.94 86 PHE A N 1
ATOM 684 C CA . PHE A 1 86 ? 11.990 12.731 -36.120 1.00 90.94 86 PHE A CA 1
ATOM 685 C C . PHE A 1 86 ? 11.674 11.243 -36.002 1.00 90.94 86 PHE A C 1
ATOM 687 O O . PHE A 1 86 ? 12.597 10.432 -36.013 1.00 90.94 86 PHE A O 1
ATOM 694 N N . HIS A 1 87 ? 10.389 10.865 -35.976 1.00 94.06 87 HIS A N 1
ATOM 695 C CA . HIS A 1 87 ? 9.990 9.469 -35.847 1.00 94.06 87 HIS A CA 1
ATOM 696 C C . HIS A 1 87 ? 10.577 8.601 -36.957 1.00 94.06 87 HIS A C 1
ATOM 698 O O . HIS A 1 87 ? 11.033 7.503 -36.682 1.00 94.06 87 HIS A O 1
ATOM 704 N N . ARG A 1 88 ? 10.641 9.102 -38.197 1.00 93.44 88 ARG A N 1
ATOM 705 C CA . ARG A 1 88 ? 11.244 8.344 -39.301 1.00 93.44 88 ARG A CA 1
ATOM 706 C C . ARG A 1 88 ? 12.723 8.042 -39.060 1.00 93.44 88 ARG A C 1
ATOM 708 O O . ARG A 1 88 ? 13.152 6.933 -39.321 1.00 93.44 88 ARG A O 1
ATOM 715 N N . ILE A 1 89 ? 13.490 9.011 -38.563 1.00 93.06 89 ILE A N 1
ATOM 716 C CA . ILE A 1 89 ? 14.922 8.812 -38.304 1.00 93.06 89 ILE A CA 1
ATOM 717 C C . ILE A 1 89 ? 15.104 7.782 -37.195 1.00 93.06 89 ILE A C 1
ATOM 719 O O . ILE A 1 89 ? 15.919 6.883 -37.333 1.00 93.06 89 ILE A O 1
ATOM 723 N N . ILE A 1 90 ? 14.325 7.879 -36.122 1.00 95.06 90 ILE A N 1
ATOM 724 C CA . ILE A 1 90 ? 14.400 6.922 -35.016 1.00 95.06 90 ILE A CA 1
ATOM 725 C C . ILE A 1 90 ? 13.938 5.523 -35.461 1.00 95.06 90 ILE A C 1
ATOM 727 O O . ILE A 1 90 ? 14.582 4.543 -35.113 1.00 95.06 90 ILE A O 1
ATOM 731 N N . ASP A 1 91 ? 12.882 5.418 -36.275 1.00 94.06 91 ASP A N 1
ATOM 732 C CA . ASP A 1 91 ? 12.424 4.152 -36.876 1.00 94.06 91 ASP A CA 1
ATOM 733 C C . ASP A 1 91 ? 13.511 3.528 -37.767 1.00 94.06 91 ASP A C 1
ATOM 735 O O . ASP A 1 91 ? 13.839 2.351 -37.613 1.00 94.06 91 ASP A O 1
ATOM 739 N N . ASP A 1 92 ? 14.129 4.332 -38.639 1.00 93.69 92 ASP A N 1
ATOM 740 C CA . ASP A 1 92 ? 15.186 3.896 -39.559 1.00 93.69 92 ASP A CA 1
ATOM 741 C C . ASP A 1 92 ? 16.472 3.450 -38.821 1.00 93.69 92 ASP A C 1
ATOM 743 O O . ASP A 1 92 ? 17.263 2.713 -39.402 1.00 93.69 92 ASP A O 1
ATOM 747 N N . ASN A 1 93 ? 16.683 3.863 -37.560 1.00 94.62 93 ASN A N 1
ATOM 748 C CA . ASN A 1 93 ? 17.869 3.529 -36.748 1.00 94.62 93 ASN A CA 1
ATOM 749 C C . ASN A 1 93 ? 17.527 2.734 -35.468 1.00 94.62 93 ASN A C 1
ATOM 751 O O . ASN A 1 93 ? 18.302 2.705 -34.512 1.00 94.62 93 ASN A O 1
ATOM 755 N N . MET A 1 94 ? 16.355 2.096 -35.416 1.00 93.94 94 MET A N 1
ATOM 756 C CA . MET A 1 94 ? 15.894 1.389 -34.216 1.00 93.94 94 MET A CA 1
ATOM 757 C C . MET A 1 94 ? 16.820 0.223 -33.817 1.00 93.94 94 MET A C 1
ATOM 759 O O . MET A 1 94 ? 16.978 -0.040 -32.630 1.00 93.94 94 MET A O 1
ATOM 763 N N . ASP A 1 95 ? 17.459 -0.459 -34.774 1.00 91.75 95 ASP A N 1
ATOM 764 C CA . ASP A 1 95 ? 18.418 -1.539 -34.478 1.00 91.75 95 ASP A CA 1
ATOM 765 C C . ASP A 1 95 ? 19.651 -1.033 -33.719 1.00 91.75 95 ASP A C 1
ATOM 767 O O . ASP A 1 95 ? 20.068 -1.659 -32.745 1.00 91.75 95 ASP A O 1
ATOM 771 N N . ASP A 1 96 ? 20.183 0.131 -34.101 1.00 93.06 96 ASP A N 1
ATOM 772 C CA . ASP A 1 96 ? 21.322 0.749 -33.417 1.00 93.06 96 ASP A CA 1
ATOM 773 C C . ASP A 1 96 ? 20.941 1.162 -31.990 1.00 93.06 96 ASP A C 1
ATOM 775 O O . ASP A 1 96 ? 21.671 0.871 -31.044 1.00 93.06 96 ASP A O 1
ATOM 779 N N . ILE A 1 97 ? 19.758 1.769 -31.815 1.00 93.19 97 ILE A N 1
ATOM 780 C CA . ILE A 1 97 ? 19.231 2.170 -30.498 1.00 93.19 97 ILE A CA 1
ATOM 781 C C . ILE A 1 97 ? 19.075 0.952 -29.585 1.00 93.19 97 ILE A C 1
ATOM 783 O O . ILE A 1 97 ? 19.481 0.987 -28.424 1.00 93.19 97 ILE A O 1
ATOM 787 N N . LEU A 1 98 ? 18.512 -0.137 -30.109 1.00 89.94 98 LEU A N 1
ATOM 788 C CA . LEU A 1 98 ? 18.397 -1.391 -29.374 1.00 89.94 98 LEU A CA 1
ATOM 789 C C . LEU A 1 98 ? 19.785 -1.968 -29.059 1.00 89.94 98 LEU A C 1
ATOM 791 O O . LEU A 1 98 ? 20.012 -2.429 -27.944 1.00 89.94 98 LEU A O 1
ATOM 795 N N . GLY A 1 99 ? 20.752 -1.866 -29.972 1.00 90.50 99 GLY A N 1
ATOM 796 C CA . GLY A 1 99 ? 22.144 -2.254 -29.733 1.00 90.50 99 GLY A CA 1
ATOM 797 C C . GLY A 1 99 ? 22.766 -1.604 -28.489 1.00 90.50 99 GLY A C 1
ATOM 798 O O . GLY A 1 99 ? 23.467 -2.286 -27.738 1.00 90.50 99 GLY A O 1
ATOM 799 N N . LEU A 1 100 ? 22.439 -0.337 -28.205 1.00 93.50 100 LEU A N 1
ATOM 800 C CA . LEU A 1 100 ? 22.949 0.416 -27.043 1.00 93.50 100 LEU A CA 1
ATOM 801 C C . LEU A 1 100 ? 22.475 -0.134 -25.694 1.00 93.50 100 LEU A C 1
ATOM 803 O O . LEU A 1 100 ? 23.106 0.091 -24.665 1.00 93.50 100 LEU A O 1
ATOM 807 N N . VAL A 1 101 ? 21.401 -0.919 -25.669 1.00 90.19 101 VAL A N 1
ATOM 808 C CA . VAL A 1 101 ? 20.975 -1.623 -24.451 1.00 90.19 101 VAL A CA 1
ATOM 809 C C . VAL A 1 101 ? 22.010 -2.682 -24.022 1.00 90.19 101 VAL A C 1
ATOM 811 O O . VAL A 1 101 ? 22.021 -3.145 -22.882 1.00 90.19 101 VAL A O 1
ATOM 814 N N . SER A 1 102 ? 22.911 -3.062 -24.931 1.00 88.62 102 SER A N 1
ATOM 815 C CA . SER A 1 102 ? 24.051 -3.951 -24.691 1.00 88.62 102 SER A CA 1
ATOM 816 C C . SER A 1 102 ? 25.390 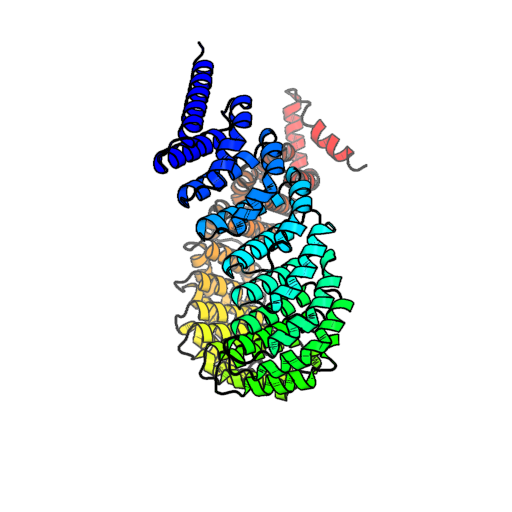-3.228 -24.572 1.00 88.62 102 SER A C 1
ATOM 818 O O . SER A 1 102 ? 26.414 -3.899 -24.647 1.00 88.62 102 SER A O 1
ATOM 820 N N . ASP A 1 103 ? 25.394 -1.902 -24.407 1.00 92.50 103 ASP A N 1
ATOM 821 C CA . ASP A 1 103 ? 26.624 -1.126 -24.220 1.00 92.50 103 ASP A CA 1
ATOM 822 C C . ASP A 1 103 ? 27.445 -1.644 -23.028 1.00 92.50 103 ASP A C 1
ATOM 824 O O . ASP A 1 103 ? 26.883 -2.202 -22.086 1.00 92.50 103 ASP A O 1
ATOM 828 N N . ASP A 1 104 ? 28.763 -1.468 -23.035 1.00 90.69 104 ASP A N 1
ATOM 829 C CA . ASP A 1 104 ? 29.617 -1.892 -21.920 1.00 90.69 104 ASP A CA 1
ATOM 830 C C . ASP A 1 104 ? 29.488 -0.957 -20.704 1.00 90.69 104 ASP A C 1
ATOM 832 O O . ASP A 1 104 ? 29.598 -1.411 -19.558 1.00 90.69 104 ASP A O 1
ATOM 836 N N . ASP A 1 105 ? 29.139 0.315 -20.922 1.00 93.31 105 ASP A N 1
ATOM 837 C CA . ASP A 1 105 ? 28.899 1.280 -19.851 1.00 93.31 105 ASP A CA 1
ATOM 838 C C . ASP A 1 105 ? 27.479 1.167 -19.266 1.00 93.31 105 ASP A C 1
ATOM 840 O O . ASP A 1 105 ? 26.469 1.115 -19.974 1.00 93.31 105 ASP A O 1
ATOM 844 N N . SER A 1 106 ? 27.378 1.143 -17.933 1.00 88.56 106 SER A N 1
ATOM 845 C CA . SER A 1 106 ? 26.089 0.992 -17.247 1.00 88.56 106 SER A CA 1
ATOM 846 C C . SER A 1 106 ? 25.162 2.194 -17.398 1.00 88.56 106 SER A C 1
ATOM 848 O O . SER A 1 106 ? 23.945 2.006 -17.419 1.00 88.56 106 SER A O 1
ATOM 850 N N . SER A 1 107 ? 25.711 3.406 -17.501 1.00 91.81 107 SER A N 1
ATOM 851 C CA . SER A 1 107 ? 24.925 4.636 -17.635 1.00 91.81 107 SER A CA 1
ATOM 852 C C . SER A 1 107 ? 24.337 4.744 -19.038 1.00 91.81 107 SER A C 1
ATOM 854 O O . SER A 1 107 ? 23.157 5.073 -19.181 1.00 91.81 107 SER A O 1
ATOM 856 N N . VAL A 1 108 ? 25.125 4.399 -20.063 1.00 95.06 108 VAL A N 1
ATOM 857 C CA . VAL A 1 108 ? 24.663 4.315 -21.457 1.00 95.06 108 VAL A CA 1
ATOM 858 C C . VAL A 1 108 ? 23.562 3.263 -21.592 1.00 95.06 108 VAL A C 1
ATOM 860 O O . VAL A 1 108 ? 22.496 3.574 -22.125 1.00 95.06 108 VAL A O 1
ATOM 863 N N . ARG A 1 109 ? 23.753 2.055 -21.034 1.00 93.00 109 ARG A N 1
ATOM 864 C CA . ARG A 1 109 ? 22.709 1.012 -21.039 1.00 93.00 109 ARG A CA 1
ATOM 865 C C . ARG A 1 109 ? 21.423 1.465 -20.362 1.00 93.00 109 ARG A C 1
ATOM 867 O O . ARG A 1 109 ? 20.351 1.279 -20.931 1.00 93.00 109 ARG A O 1
ATOM 874 N N . ALA A 1 110 ? 21.514 2.038 -19.160 1.00 85.44 110 ALA A N 1
ATOM 875 C CA . ALA A 1 110 ? 20.340 2.498 -18.422 1.00 85.44 110 ALA A CA 1
ATOM 876 C C . ALA A 1 110 ? 19.561 3.553 -19.225 1.00 85.44 110 ALA A C 1
ATOM 878 O O . ALA A 1 110 ? 18.351 3.425 -19.396 1.00 85.44 110 ALA A O 1
ATOM 879 N N . ALA A 1 111 ? 20.264 4.529 -19.812 1.00 92.00 111 ALA A N 1
ATOM 880 C CA . ALA A 1 111 ? 19.646 5.533 -20.674 1.00 92.00 111 ALA A CA 1
ATOM 881 C C . ALA A 1 111 ? 19.023 4.925 -21.941 1.00 92.00 111 ALA A C 1
ATOM 883 O O . ALA A 1 111 ? 17.949 5.355 -22.356 1.00 92.00 111 ALA A O 1
ATOM 884 N N . ALA A 1 112 ? 19.658 3.918 -22.548 1.00 94.50 112 ALA A N 1
ATOM 885 C CA . ALA A 1 112 ? 19.104 3.212 -23.700 1.00 94.50 112 ALA A CA 1
ATOM 886 C C . ALA A 1 112 ? 17.823 2.439 -23.337 1.00 94.50 112 ALA A C 1
ATOM 888 O O . ALA A 1 112 ? 16.847 2.503 -24.081 1.00 94.50 112 ALA A O 1
ATOM 889 N N . VAL A 1 113 ? 17.788 1.755 -22.185 1.00 90.25 113 VAL A N 1
ATOM 890 C CA . VAL A 1 113 ? 16.587 1.064 -21.677 1.00 90.25 113 VAL A CA 1
ATOM 891 C C . VAL A 1 113 ? 15.446 2.053 -21.435 1.00 90.25 113 VAL A C 1
ATOM 893 O O . VAL A 1 113 ? 14.327 1.813 -21.895 1.00 90.25 113 VAL A O 1
ATOM 896 N N . ASP A 1 114 ? 15.724 3.176 -20.768 1.00 90.00 114 ASP A N 1
ATOM 897 C CA . ASP A 1 114 ? 14.734 4.232 -20.521 1.00 90.00 114 ASP A CA 1
ATOM 898 C C . ASP A 1 114 ? 14.220 4.840 -21.830 1.00 90.00 114 ASP A C 1
ATOM 900 O O . ASP A 1 114 ? 13.019 5.077 -21.989 1.00 90.00 114 ASP A O 1
ATOM 904 N N . PHE A 1 115 ? 15.110 5.042 -22.803 1.00 94.94 115 PHE A N 1
ATOM 905 C CA . PHE A 1 115 ? 14.724 5.536 -24.115 1.00 94.94 115 PHE A CA 1
ATOM 906 C C . PHE A 1 115 ? 13.815 4.536 -24.846 1.00 94.94 115 PHE A C 1
ATOM 908 O O . PHE A 1 115 ? 12.752 4.920 -25.331 1.00 94.94 115 PHE A O 1
ATOM 915 N N . VAL A 1 116 ? 14.162 3.245 -24.864 1.00 92.88 116 VAL A N 1
ATOM 916 C CA . VAL A 1 116 ? 13.319 2.190 -25.457 1.00 92.88 116 VAL A CA 1
ATOM 917 C C . VAL A 1 116 ? 11.954 2.112 -24.770 1.00 92.88 116 VAL A C 1
ATOM 919 O O . VAL A 1 116 ? 10.941 1.956 -25.455 1.00 92.88 116 VAL A O 1
ATOM 922 N N . TYR A 1 117 ? 11.892 2.275 -23.446 1.00 90.12 117 TYR A N 1
ATOM 923 C CA . TYR A 1 117 ? 10.625 2.346 -22.717 1.00 90.12 117 TYR A CA 1
ATOM 924 C C . TYR A 1 117 ? 9.747 3.508 -23.192 1.00 90.12 117 TYR A C 1
ATOM 926 O O . TYR A 1 117 ? 8.563 3.318 -23.483 1.00 90.12 117 TYR A O 1
ATOM 934 N N . GLU A 1 118 ? 10.323 4.705 -23.315 1.00 92.06 118 GLU A N 1
ATOM 935 C CA . GLU A 1 118 ? 9.591 5.873 -23.804 1.00 92.06 118 GLU A CA 1
ATOM 936 C C . GLU A 1 118 ? 9.092 5.658 -25.239 1.00 92.06 118 GLU A C 1
ATOM 938 O O . GLU A 1 118 ? 7.936 5.970 -25.543 1.00 92.06 118 GLU A O 1
ATOM 943 N N . LEU A 1 119 ? 9.917 5.062 -26.106 1.00 93.25 119 LEU A N 1
ATOM 944 C CA . LEU A 1 119 ? 9.520 4.698 -27.468 1.00 93.25 119 LEU A CA 1
ATOM 945 C C . LEU A 1 119 ? 8.373 3.676 -27.469 1.00 93.25 119 LEU A C 1
ATOM 947 O O . LEU A 1 119 ? 7.428 3.830 -28.245 1.00 93.25 119 LEU A O 1
ATOM 951 N N . ALA A 1 120 ? 8.394 2.679 -26.579 1.00 88.62 120 ALA A N 1
ATOM 952 C CA . ALA A 1 120 ? 7.317 1.696 -26.440 1.00 88.62 120 ALA A CA 1
ATOM 953 C C . ALA A 1 120 ? 5.986 2.342 -26.013 1.00 88.62 120 ALA A C 1
ATOM 955 O O . ALA A 1 120 ? 4.911 1.949 -26.474 1.00 88.62 120 ALA A O 1
ATOM 956 N N . GLY A 1 121 ? 6.031 3.412 -25.217 1.00 89.00 121 GLY A N 1
ATOM 957 C CA . GLY A 1 121 ? 4.848 4.210 -24.885 1.00 89.00 121 GLY A CA 1
ATOM 958 C C . GLY A 1 121 ? 4.194 4.901 -26.093 1.00 89.00 121 GLY A C 1
ATOM 959 O O . GLY A 1 121 ? 3.017 5.274 -26.037 1.00 89.00 121 GLY A O 1
ATOM 960 N N . GLN A 1 122 ? 4.906 5.050 -27.212 1.00 91.94 122 GLN A N 1
ATOM 961 C CA . GLN A 1 122 ? 4.460 5.809 -28.378 1.00 91.94 122 GLN A CA 1
ATOM 962 C C . GLN A 1 122 ? 4.023 4.901 -29.540 1.00 91.94 122 GLN A C 1
ATOM 964 O O . GLN A 1 122 ? 4.788 4.104 -30.076 1.00 91.94 122 GLN A O 1
ATOM 969 N N . VAL A 1 123 ? 2.783 5.079 -30.018 1.00 88.88 123 VAL A N 1
ATOM 970 C CA . VAL A 1 123 ? 2.199 4.253 -31.104 1.00 88.88 123 VAL A CA 1
ATOM 971 C C . VAL A 1 123 ? 3.017 4.323 -32.399 1.00 88.88 123 VAL A C 1
ATOM 973 O O . VAL A 1 123 ? 3.058 3.354 -33.153 1.00 88.88 123 VAL A O 1
ATOM 976 N N . ALA A 1 124 ? 3.687 5.449 -32.654 1.00 92.62 124 ALA A N 1
ATOM 977 C CA . ALA A 1 124 ? 4.469 5.650 -33.869 1.00 92.62 124 ALA A CA 1
ATOM 978 C C . ALA A 1 124 ? 5.660 4.686 -33.999 1.00 92.62 124 ALA A C 1
ATOM 980 O O . ALA A 1 124 ? 6.004 4.313 -35.118 1.00 92.62 124 ALA A O 1
ATOM 981 N N . PHE A 1 125 ? 6.245 4.248 -32.879 1.00 92.12 125 PHE A N 1
ATOM 982 C CA . PHE A 1 125 ? 7.430 3.383 -32.872 1.00 92.12 125 PHE A CA 1
ATOM 983 C C . PHE A 1 125 ? 7.113 1.899 -32.709 1.00 92.12 125 PHE A C 1
ATOM 985 O O . PHE A 1 125 ? 7.994 1.066 -32.889 1.00 92.12 125 PHE A O 1
ATOM 992 N N . GLN A 1 126 ? 5.853 1.542 -32.456 1.00 89.00 126 GLN A N 1
ATOM 993 C CA . GLN A 1 126 ? 5.439 0.155 -32.226 1.00 89.00 126 GLN A CA 1
ATOM 994 C C . GLN A 1 126 ? 5.816 -0.783 -33.377 1.00 89.00 126 GLN A C 1
ATOM 996 O O . GLN A 1 126 ? 6.346 -1.867 -33.159 1.00 89.00 126 GLN A O 1
ATOM 1001 N N . ARG A 1 127 ? 5.639 -0.342 -34.630 1.00 89.12 127 ARG A N 1
ATOM 1002 C CA . ARG A 1 127 ? 6.051 -1.138 -35.799 1.00 89.12 127 ARG A CA 1
ATOM 1003 C C . ARG A 1 127 ? 7.564 -1.385 -35.827 1.00 89.12 127 ARG A C 1
ATOM 1005 O O . ARG A 1 127 ? 7.981 -2.488 -36.162 1.00 89.12 127 ARG A O 1
ATOM 1012 N N . ALA A 1 128 ? 8.353 -0.358 -35.520 1.00 90.38 128 ALA A N 1
ATOM 1013 C CA . ALA A 1 128 ? 9.811 -0.410 -35.534 1.00 90.38 128 ALA A CA 1
ATOM 1014 C C . ALA A 1 128 ? 10.331 -1.351 -34.441 1.00 90.38 128 ALA A C 1
ATOM 1016 O O . ALA A 1 128 ? 11.104 -2.263 -34.727 1.00 90.38 128 ALA A O 1
ATOM 1017 N N . ILE A 1 129 ? 9.819 -1.181 -33.216 1.00 88.94 129 ILE A N 1
ATOM 1018 C CA . ILE A 1 129 ? 10.123 -2.036 -32.064 1.00 88.94 129 ILE A CA 1
ATOM 1019 C C . ILE A 1 129 ? 9.801 -3.487 -32.410 1.00 88.94 129 IL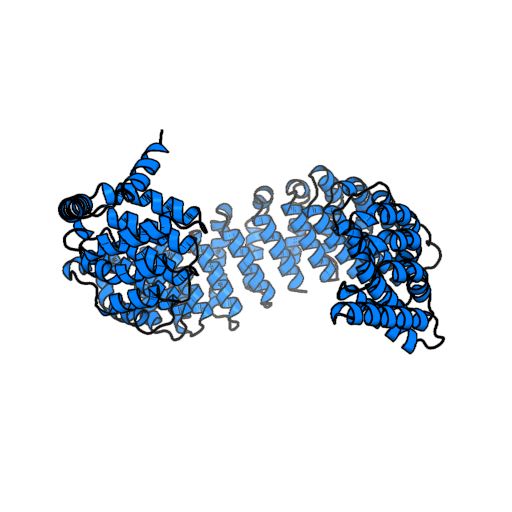E A C 1
ATOM 1021 O O . ILE A 1 129 ? 10.670 -4.347 -32.324 1.00 88.94 129 ILE A O 1
ATOM 1025 N N . ASN A 1 130 ? 8.594 -3.763 -32.899 1.00 87.25 130 ASN A N 1
ATOM 1026 C CA . ASN A 1 130 ? 8.171 -5.130 -33.181 1.00 87.25 130 ASN A CA 1
ATOM 1027 C C . ASN A 1 130 ? 8.939 -5.792 -34.334 1.00 87.25 130 ASN A C 1
ATOM 1029 O O . ASN A 1 130 ? 9.169 -7.002 -34.305 1.00 87.25 130 ASN A O 1
ATOM 1033 N N . ARG A 1 131 ? 9.353 -5.014 -35.344 1.00 86.75 131 ARG A N 1
ATOM 1034 C CA . ARG A 1 131 ? 10.205 -5.501 -36.440 1.00 86.75 131 ARG A CA 1
ATOM 1035 C C . ARG A 1 131 ? 11.563 -5.972 -35.917 1.00 86.75 131 ARG A C 1
ATOM 1037 O O . ARG A 1 131 ? 12.056 -6.997 -36.383 1.00 86.75 131 ARG A O 1
ATOM 1044 N N . ASN A 1 132 ? 12.125 -5.249 -34.953 1.00 87.25 132 ASN A N 1
ATOM 1045 C CA . ASN A 1 132 ? 13.510 -5.422 -34.521 1.00 87.25 132 ASN A CA 1
ATOM 1046 C C . ASN A 1 132 ? 13.643 -6.279 -33.250 1.00 87.25 132 ASN A C 1
ATOM 1048 O O . ASN A 1 132 ? 14.689 -6.881 -33.011 1.00 87.25 132 ASN A O 1
ATOM 1052 N N . LEU A 1 133 ? 12.568 -6.422 -32.466 1.00 85.38 133 LEU A N 1
ATOM 1053 C CA . LEU A 1 133 ? 12.570 -7.171 -31.208 1.00 85.38 133 LEU A CA 1
ATOM 1054 C C . LEU A 1 133 ? 13.032 -8.636 -31.346 1.00 85.38 133 LEU A C 1
ATOM 1056 O O . LEU A 1 133 ? 13.813 -9.078 -30.504 1.00 85.38 133 LEU A O 1
ATOM 1060 N N . PRO A 1 134 ? 12.632 -9.410 -32.380 1.00 82.19 134 PRO A N 1
ATOM 1061 C CA . PRO A 1 134 ? 13.118 -10.780 -32.520 1.00 82.19 134 PRO A CA 1
ATOM 1062 C C . PRO A 1 134 ? 14.640 -10.859 -32.681 1.00 82.19 134 PRO A C 1
ATOM 1064 O O . PRO A 1 134 ? 15.267 -11.689 -32.031 1.00 82.19 134 PRO A O 1
ATOM 1067 N N . ALA A 1 135 ? 15.245 -9.999 -33.506 1.00 81.56 135 ALA A N 1
ATOM 1068 C CA . ALA A 1 135 ? 16.698 -9.961 -33.690 1.00 81.56 135 ALA A CA 1
ATOM 1069 C C . ALA A 1 135 ? 17.400 -9.487 -32.410 1.00 81.56 135 ALA A C 1
ATOM 1071 O O . ALA A 1 135 ? 18.339 -10.122 -31.937 1.00 81.56 135 ALA A O 1
ATOM 1072 N N . PHE A 1 136 ? 16.856 -8.453 -31.767 1.00 82.12 136 PHE A N 1
ATOM 1073 C CA . PHE A 1 136 ? 17.359 -7.938 -30.498 1.00 82.12 136 PHE A CA 1
ATOM 1074 C C . PHE A 1 136 ? 17.484 -9.019 -29.412 1.00 82.12 136 PHE A C 1
ATOM 1076 O O . PHE A 1 136 ? 18.473 -9.051 -28.678 1.00 82.12 136 PHE A O 1
ATOM 1083 N N . ILE A 1 137 ? 16.523 -9.942 -29.338 1.00 79.81 137 ILE A N 1
ATOM 1084 C CA . ILE A 1 137 ? 16.551 -11.042 -28.368 1.00 79.81 137 ILE A CA 1
ATOM 1085 C C . ILE A 1 137 ? 17.394 -12.227 -28.867 1.00 79.81 137 ILE A C 1
ATOM 1087 O O . ILE A 1 137 ? 18.168 -12.783 -28.089 1.00 79.81 137 ILE A O 1
ATOM 1091 N N . THR A 1 138 ? 17.309 -12.588 -30.153 1.00 75.38 138 THR A N 1
ATOM 1092 C CA . THR A 1 138 ? 17.911 -13.834 -30.673 1.00 75.38 138 THR A CA 1
ATOM 1093 C C . THR A 1 138 ? 19.357 -13.719 -31.161 1.00 75.38 138 THR A C 1
ATOM 1095 O O . THR A 1 138 ? 20.083 -14.711 -31.160 1.00 75.38 138 THR A O 1
ATOM 1098 N N . GLU A 1 139 ? 19.820 -12.551 -31.605 1.00 69.00 139 GLU A N 1
ATOM 1099 C CA . GLU A 1 139 ? 20.999 -12.461 -32.483 1.00 69.00 139 GLU A CA 1
ATOM 1100 C C . GLU A 1 139 ? 22.359 -12.566 -31.757 1.00 69.00 139 GLU A C 1
ATOM 1102 O O . GLU A 1 139 ? 23.390 -12.214 -32.316 1.00 69.00 139 GLU A O 1
ATOM 1107 N N . ASN A 1 140 ? 22.430 -13.041 -30.505 1.00 59.00 140 ASN A N 1
ATOM 1108 C CA . ASN A 1 140 ? 23.693 -12.974 -29.752 1.00 59.00 140 ASN A CA 1
ATOM 1109 C C . ASN A 1 140 ? 23.895 -14.015 -28.633 1.00 59.00 140 ASN A C 1
ATOM 1111 O O . ASN A 1 140 ? 24.447 -13.721 -27.573 1.00 59.00 140 ASN A O 1
ATOM 1115 N N . TYR A 1 141 ? 23.555 -15.279 -28.887 1.00 58.09 141 TYR A N 1
ATOM 1116 C CA . TYR A 1 141 ? 23.826 -16.387 -27.950 1.00 58.09 141 TYR A CA 1
ATOM 1117 C C . TYR A 1 141 ? 25.318 -16.752 -27.779 1.00 58.09 141 TYR A C 1
ATOM 1119 O O . TYR A 1 141 ? 25.638 -17.715 -27.090 1.00 58.09 141 TYR A O 1
ATOM 1127 N N . GLY A 1 142 ? 26.241 -16.014 -28.403 1.00 57.78 142 GLY A N 1
ATOM 1128 C CA . GLY A 1 142 ? 27.652 -16.388 -28.483 1.00 57.78 142 GLY A CA 1
ATOM 1129 C C . GLY A 1 142 ? 28.457 -16.166 -27.204 1.00 57.78 142 GLY A C 1
ATOM 1130 O O . GLY A 1 142 ? 29.017 -17.125 -26.695 1.00 57.78 142 GLY A O 1
ATOM 1131 N N . TRP A 1 143 ? 28.578 -14.924 -26.717 1.00 66.81 143 TRP A N 1
ATOM 1132 C CA . TRP A 1 143 ? 29.577 -14.556 -25.689 1.00 66.81 143 TRP A CA 1
ATOM 1133 C C . TRP A 1 143 ? 29.293 -13.207 -24.995 1.00 66.81 143 TRP A C 1
ATOM 1135 O O . TRP A 1 143 ? 30.213 -12.527 -24.544 1.00 66.81 143 TRP A O 1
ATOM 1145 N N . GLN A 1 144 ? 28.034 -12.765 -24.929 1.00 75.44 144 GLN A N 1
ATOM 1146 C CA . GLN A 1 144 ? 27.744 -11.461 -24.330 1.00 75.44 144 GLN A CA 1
ATOM 1147 C C . GLN A 1 144 ? 27.930 -11.465 -22.805 1.00 75.44 144 GLN A C 1
ATOM 1149 O O . GLN A 1 144 ? 27.516 -12.424 -22.145 1.00 75.44 144 GLN A O 1
ATOM 1154 N N . PRO A 1 145 ? 28.493 -10.389 -22.224 1.00 83.62 145 PRO A N 1
ATOM 1155 C CA . PRO A 1 145 ? 28.522 -10.215 -20.780 1.00 83.62 145 PRO A CA 1
ATOM 1156 C C . PRO A 1 145 ? 27.112 -10.240 -20.174 1.00 83.62 145 PRO A C 1
ATOM 1158 O O . PRO A 1 145 ? 26.151 -9.766 -20.784 1.00 83.62 145 PRO A O 1
ATOM 1161 N N . GLY A 1 146 ? 26.982 -10.749 -18.944 1.00 85.69 146 GLY A N 1
ATOM 1162 C CA . GLY A 1 146 ? 25.690 -10.856 -18.252 1.00 85.69 146 GLY A CA 1
ATOM 1163 C C . GLY A 1 146 ? 24.915 -9.534 -18.200 1.00 85.69 146 GLY A C 1
ATOM 1164 O O . GLY A 1 146 ? 23.712 -9.517 -18.444 1.00 85.69 146 GLY A O 1
ATOM 1165 N N . PHE A 1 147 ? 25.610 -8.409 -18.007 1.00 84.12 147 PHE A N 1
ATOM 1166 C CA . PHE A 1 147 ? 24.990 -7.084 -17.945 1.00 84.12 147 PHE A CA 1
ATOM 1167 C C . PHE A 1 147 ? 24.282 -6.665 -19.242 1.00 84.12 147 PHE A C 1
ATOM 1169 O O . PHE A 1 147 ? 23.250 -5.999 -19.177 1.00 84.12 147 PHE A O 1
ATOM 1176 N N . ALA A 1 148 ? 24.799 -7.062 -20.409 1.00 85.50 148 ALA A N 1
ATOM 1177 C CA . ALA A 1 148 ? 24.201 -6.718 -21.695 1.00 85.50 148 ALA A CA 1
ATOM 1178 C C . ALA A 1 148 ? 22.863 -7.445 -21.850 1.00 85.50 148 ALA A C 1
ATOM 1180 O O . ALA A 1 148 ? 21.857 -6.838 -22.214 1.00 85.50 148 ALA A O 1
ATOM 1181 N N . ARG A 1 149 ? 22.824 -8.728 -21.471 1.00 87.88 149 ARG A N 1
ATOM 1182 C CA . ARG A 1 149 ? 21.594 -9.531 -21.451 1.00 87.88 149 ARG A CA 1
ATOM 1183 C C . ARG A 1 149 ? 20.573 -8.998 -20.445 1.00 87.88 149 ARG A C 1
ATOM 1185 O O . ARG A 1 149 ? 19.399 -8.898 -20.795 1.00 87.88 149 ARG A O 1
ATOM 1192 N N . CYS A 1 150 ? 21.007 -8.574 -19.254 1.00 87.62 150 CYS A N 1
ATOM 1193 C CA . CYS A 1 150 ? 20.131 -7.903 -18.285 1.00 87.62 150 CYS A CA 1
ATOM 1194 C C . CYS A 1 150 ? 19.516 -6.622 -18.859 1.00 87.62 150 CYS A C 1
ATOM 1196 O O . CYS A 1 150 ? 18.311 -6.430 -18.731 1.00 87.62 150 CYS A O 1
ATOM 1198 N N . GLY A 1 151 ? 20.304 -5.784 -19.543 1.00 85.38 151 GLY A N 1
ATOM 1199 C CA . GLY A 1 151 ? 19.781 -4.594 -20.217 1.00 85.38 151 GLY A CA 1
ATOM 1200 C C . GLY A 1 151 ? 18.680 -4.953 -21.217 1.00 85.38 151 GLY A C 1
ATOM 1201 O O . GLY A 1 151 ? 17.604 -4.354 -21.201 1.00 85.38 151 GLY A O 1
ATOM 1202 N N . ARG A 1 152 ? 18.902 -5.977 -22.057 1.00 88.88 152 ARG A N 1
ATOM 1203 C CA . ARG A 1 152 ? 17.911 -6.393 -23.070 1.00 88.88 152 ARG A CA 1
ATOM 1204 C C . ARG A 1 152 ? 16.618 -6.884 -22.451 1.00 88.88 152 ARG A C 1
ATOM 1206 O O . ARG A 1 152 ? 15.535 -6.527 -22.910 1.00 88.88 152 ARG A O 1
ATOM 1213 N N . LEU A 1 153 ? 16.746 -7.680 -21.396 1.00 90.56 153 LEU A N 1
ATOM 1214 C CA . LEU A 1 153 ? 15.627 -8.110 -20.578 1.00 90.56 153 LEU A CA 1
ATOM 1215 C C . LEU A 1 153 ? 14.868 -6.904 -20.021 1.00 90.56 153 LEU A C 1
ATOM 1217 O O . LEU A 1 153 ? 13.660 -6.810 -20.212 1.00 90.56 153 LEU A O 1
ATOM 1221 N N . GLN A 1 154 ? 15.550 -5.951 -19.390 1.00 90.06 154 GLN A N 1
ATOM 1222 C CA . GLN A 1 154 ? 14.902 -4.762 -18.834 1.00 90.06 154 GLN A CA 1
ATOM 1223 C C . GLN A 1 154 ? 14.142 -3.971 -19.906 1.00 90.06 154 GLN A C 1
ATOM 1225 O O . GLN A 1 154 ? 12.988 -3.608 -19.679 1.00 90.06 154 GLN A O 1
ATOM 1230 N N . ALA A 1 155 ? 14.728 -3.786 -21.093 1.00 89.12 155 ALA A N 1
ATOM 1231 C CA . ALA A 1 155 ? 14.041 -3.175 -22.229 1.00 89.12 155 ALA A CA 1
ATOM 1232 C C . ALA A 1 155 ? 12.790 -3.972 -22.647 1.00 89.12 155 ALA A C 1
ATOM 1234 O O . ALA A 1 155 ? 11.729 -3.383 -22.847 1.00 89.12 155 ALA A O 1
ATOM 1235 N N . LEU A 1 156 ? 12.866 -5.308 -22.710 1.00 91.50 156 LEU A N 1
ATOM 1236 C CA . LEU A 1 156 ? 11.705 -6.164 -22.981 1.00 91.50 156 LEU A CA 1
ATOM 1237 C C . LEU A 1 156 ? 10.621 -6.025 -21.899 1.00 91.50 156 LEU A C 1
ATOM 1239 O O . LEU A 1 156 ? 9.447 -5.880 -22.232 1.00 91.50 156 LEU A O 1
ATOM 1243 N N . GLY A 1 157 ? 10.998 -6.022 -20.619 1.00 91.56 157 GLY A N 1
ATOM 1244 C CA . GLY A 1 157 ? 10.080 -5.798 -19.501 1.00 91.56 157 GLY A CA 1
ATOM 1245 C C . GLY A 1 157 ? 9.357 -4.462 -19.621 1.00 91.56 157 GLY A C 1
ATOM 1246 O O . GLY A 1 157 ? 8.138 -4.404 -19.512 1.00 91.56 157 GLY A O 1
ATOM 1247 N N . LYS A 1 158 ? 10.091 -3.402 -19.959 1.00 90.06 158 LYS A N 1
ATOM 1248 C CA . LYS A 1 158 ? 9.544 -2.068 -20.209 1.00 90.06 158 LYS A CA 1
ATOM 1249 C C . LYS A 1 158 ? 8.589 -2.017 -21.403 1.00 90.06 158 LYS A C 1
ATOM 1251 O O . LYS A 1 158 ? 7.536 -1.383 -21.327 1.00 90.06 158 LYS A O 1
ATOM 1256 N N . ILE A 1 159 ? 8.900 -2.730 -22.483 1.00 89.88 159 ILE A N 1
ATOM 1257 C CA . ILE A 1 159 ? 7.979 -2.882 -23.616 1.00 89.88 159 ILE A CA 1
ATOM 1258 C C . ILE A 1 159 ? 6.694 -3.599 -23.166 1.00 89.88 159 ILE A C 1
ATOM 1260 O O . ILE A 1 159 ? 5.602 -3.155 -23.523 1.00 89.88 159 ILE A O 1
ATOM 1264 N N . ILE A 1 160 ? 6.802 -4.656 -22.354 1.00 90.94 160 ILE A N 1
ATOM 1265 C CA . ILE A 1 160 ? 5.649 -5.399 -21.821 1.00 90.94 160 ILE A CA 1
ATOM 1266 C C . ILE A 1 160 ? 4.781 -4.508 -20.915 1.00 90.94 160 ILE A C 1
ATOM 1268 O O . ILE A 1 160 ? 3.567 -4.450 -21.126 1.00 90.94 160 ILE A O 1
ATOM 1272 N N . GLU A 1 161 ? 5.409 -3.764 -19.993 1.00 91.19 161 GLU A N 1
ATOM 1273 C CA . GLU A 1 161 ? 4.769 -2.814 -19.061 1.00 91.19 161 GLU A CA 1
ATOM 1274 C C . GLU A 1 161 ? 3.924 -1.765 -19.795 1.00 91.19 161 GLU A C 1
ATOM 1276 O O . GLU A 1 161 ? 2.869 -1.353 -19.317 1.00 91.19 161 GLU A O 1
ATOM 1281 N N . SER A 1 162 ? 4.357 -1.349 -20.992 1.00 88.88 162 SER A N 1
ATOM 1282 C CA . SER A 1 162 ? 3.674 -0.306 -21.765 1.00 88.88 162 SER A CA 1
ATOM 1283 C C . SER A 1 162 ? 2.228 -0.653 -22.152 1.00 88.88 162 SER A C 1
ATOM 1285 O O . SER A 1 162 ? 1.471 0.245 -22.533 1.00 88.88 162 SER A O 1
ATOM 1287 N N . GLY A 1 163 ? 1.820 -1.928 -22.089 1.00 83.12 163 GLY A N 1
ATOM 1288 C CA . GLY A 1 163 ? 0.439 -2.326 -22.376 1.00 83.12 163 GLY A CA 1
ATOM 1289 C C . GLY A 1 163 ? 0.079 -2.371 -23.865 1.00 83.12 163 GLY A C 1
ATOM 1290 O O . GLY A 1 163 ? -1.052 -2.713 -24.224 1.00 83.12 163 GLY A O 1
ATOM 1291 N N . ARG A 1 164 ? 0.988 -1.951 -24.755 1.00 77.94 164 ARG A N 1
ATOM 1292 C CA . ARG A 1 164 ? 0.665 -1.623 -26.150 1.00 77.94 164 ARG A CA 1
ATOM 1293 C C . ARG A 1 164 ? 1.087 -2.743 -27.099 1.00 77.94 164 ARG A C 1
ATOM 1295 O O . ARG A 1 164 ? 2.261 -2.945 -27.353 1.00 77.94 164 ARG A O 1
ATOM 1302 N N . SER A 1 165 ? 0.077 -3.409 -27.665 1.00 64.81 165 SER A N 1
ATOM 1303 C CA . SER A 1 165 ? 0.149 -4.374 -28.775 1.00 64.81 165 SER A CA 1
ATOM 1304 C C . SER A 1 165 ? 1.196 -5.487 -28.627 1.00 64.81 165 SER A C 1
ATOM 1306 O O . SER A 1 165 ? 2.269 -5.442 -29.222 1.00 64.81 165 SER A O 1
ATOM 1308 N N . TYR A 1 166 ? 0.805 -6.564 -27.947 1.00 71.88 166 TYR A N 1
ATOM 1309 C CA . TYR A 1 166 ? 1.551 -7.822 -27.881 1.00 71.88 166 TYR A CA 1
ATOM 1310 C C . TYR A 1 166 ? 1.432 -8.621 -29.173 1.00 71.88 166 TYR A C 1
ATOM 1312 O O . TYR A 1 166 ? 0.593 -9.517 -29.300 1.00 71.88 166 TYR A O 1
ATOM 1320 N N . ASP A 1 167 ? 2.245 -8.271 -30.158 1.00 74.62 167 ASP A N 1
ATOM 1321 C CA . ASP A 1 167 ? 2.280 -9.031 -31.393 1.00 74.62 167 ASP A CA 1
ATOM 1322 C C . ASP A 1 167 ? 3.133 -10.307 -31.279 1.00 74.62 167 ASP A C 1
ATOM 1324 O O . ASP A 1 167 ? 3.702 -10.649 -30.235 1.00 74.62 167 ASP A O 1
ATOM 1328 N N . ASN A 1 168 ? 3.204 -11.043 -32.388 1.00 79.69 168 ASN A N 1
ATOM 1329 C CA . ASN A 1 168 ? 3.961 -12.288 -32.486 1.00 79.69 168 ASN A CA 1
ATOM 1330 C C . ASN A 1 168 ? 5.461 -12.105 -32.183 1.00 79.69 168 ASN A C 1
ATOM 1332 O O . ASN A 1 168 ? 6.125 -13.087 -31.851 1.00 79.69 168 ASN A O 1
ATOM 1336 N N . GLY A 1 169 ? 6.003 -10.887 -32.309 1.00 80.81 169 GLY A N 1
ATOM 1337 C CA . GLY A 1 169 ? 7.395 -10.575 -31.999 1.00 80.81 169 GLY A CA 1
ATOM 1338 C C . GLY A 1 169 ? 7.671 -10.684 -30.504 1.00 80.81 169 GLY A C 1
ATOM 1339 O O . GLY A 1 169 ? 8.579 -11.416 -30.111 1.00 80.81 169 GLY A O 1
ATOM 1340 N N . ILE A 1 170 ? 6.834 -10.053 -29.671 1.00 82.56 170 ILE A N 1
ATOM 1341 C CA . ILE A 1 170 ? 6.977 -10.110 -28.206 1.00 82.56 170 ILE A CA 1
ATOM 1342 C C . ILE A 1 170 ? 6.748 -11.535 -27.690 1.00 82.56 170 ILE A C 1
ATOM 1344 O O . ILE A 1 170 ? 7.501 -12.020 -26.851 1.00 82.56 170 ILE A O 1
ATOM 1348 N N . GLN A 1 171 ? 5.760 -12.254 -28.232 1.00 84.25 171 GLN A N 1
ATOM 1349 C CA . GLN A 1 171 ? 5.528 -13.654 -27.849 1.00 84.25 171 GLN A CA 1
ATOM 1350 C C . GLN A 1 171 ? 6.701 -14.574 -28.215 1.00 84.25 171 GLN A C 1
ATOM 1352 O O . GLN A 1 171 ? 7.015 -15.496 -27.461 1.00 84.25 171 GLN A O 1
ATOM 1357 N N . ARG A 1 172 ? 7.355 -14.340 -29.363 1.00 84.56 172 ARG A N 1
ATOM 1358 C CA . ARG A 1 172 ? 8.553 -15.092 -29.762 1.00 84.56 172 ARG A CA 1
ATOM 1359 C C . ARG A 1 172 ? 9.723 -14.785 -28.828 1.00 84.56 172 ARG A C 1
ATOM 1361 O O . ARG A 1 172 ? 10.297 -15.724 -28.292 1.00 84.56 172 ARG A O 1
ATOM 1368 N N . ALA A 1 173 ? 9.988 -13.502 -28.581 1.00 84.69 173 ALA A N 1
ATOM 1369 C CA . ALA A 1 173 ? 10.990 -13.038 -27.622 1.00 84.69 173 ALA A CA 1
ATOM 1370 C C . ALA A 1 173 ? 10.787 -13.644 -26.223 1.00 84.69 173 ALA A C 1
ATOM 1372 O O . ALA A 1 173 ? 11.741 -14.028 -25.551 1.00 84.69 173 ALA A O 1
ATOM 1373 N N . PHE A 1 174 ? 9.532 -13.785 -25.794 1.00 84.69 174 PHE A N 1
ATOM 1374 C CA . PHE A 1 174 ? 9.204 -14.418 -24.522 1.00 84.69 174 PHE A CA 1
ATOM 1375 C C . PHE A 1 174 ? 9.549 -15.917 -24.493 1.00 84.69 174 PHE A C 1
ATOM 1377 O O . PHE A 1 174 ? 9.938 -16.441 -23.455 1.00 84.69 174 PHE A O 1
ATOM 1384 N N . GLY A 1 175 ? 9.445 -16.624 -25.623 1.00 85.12 175 GLY A N 1
ATOM 1385 C CA . GLY A 1 175 ? 9.895 -18.016 -25.722 1.00 85.12 175 GLY A CA 1
ATOM 1386 C C . GLY A 1 175 ? 11.399 -18.164 -25.471 1.00 85.12 175 GLY A C 1
ATOM 1387 O O . GLY A 1 175 ? 11.821 -19.093 -24.784 1.00 85.12 175 GLY A O 1
ATOM 1388 N N . ASP A 1 176 ? 12.189 -17.210 -25.958 1.00 85.25 176 ASP A N 1
ATOM 1389 C CA . ASP A 1 176 ? 13.641 -17.185 -25.770 1.00 85.25 176 ASP A CA 1
ATOM 1390 C C . ASP A 1 176 ? 14.039 -16.876 -24.321 1.00 85.25 176 ASP A C 1
ATOM 1392 O O . ASP A 1 176 ? 15.041 -17.404 -23.835 1.00 85.25 176 ASP A O 1
ATOM 1396 N N . LEU A 1 177 ? 13.224 -16.101 -23.597 1.00 87.44 177 LEU A N 1
ATOM 1397 C CA . LEU A 1 177 ? 13.435 -15.782 -22.181 1.00 87.44 177 LEU A CA 1
ATOM 1398 C C . LEU A 1 177 ? 13.550 -17.046 -21.312 1.00 87.44 177 LEU A C 1
ATOM 1400 O O . LEU A 1 177 ? 14.323 -17.066 -20.355 1.00 87.44 177 LEU A O 1
ATOM 1404 N N . LEU A 1 178 ? 12.862 -18.134 -21.676 1.00 86.25 178 LEU A N 1
ATOM 1405 C CA . LEU A 1 178 ? 12.957 -19.411 -20.957 1.00 86.25 178 LEU A CA 1
ATOM 1406 C C . LEU A 1 178 ? 14.368 -19.999 -20.991 1.00 86.25 178 LEU A C 1
ATOM 1408 O O . LEU A 1 178 ? 14.808 -20.605 -20.017 1.00 86.25 178 LEU A O 1
ATOM 1412 N N . THR A 1 179 ? 15.103 -19.778 -22.083 1.00 89.38 179 THR A N 1
ATOM 1413 C CA . THR A 1 179 ? 16.499 -20.225 -22.189 1.00 89.38 179 THR A CA 1
ATOM 1414 C C . THR A 1 179 ? 17.418 -19.450 -21.242 1.00 89.38 179 THR A C 1
ATOM 1416 O O . THR A 1 179 ? 18.436 -19.982 -20.803 1.00 89.38 179 THR A O 1
ATOM 1419 N N . TRP A 1 180 ? 17.037 -18.224 -20.864 1.00 90.75 180 TRP A N 1
ATOM 1420 C CA . TRP A 1 180 ? 17.819 -17.347 -19.988 1.00 90.75 180 TRP A CA 1
ATOM 1421 C C . TRP A 1 180 ? 17.593 -17.623 -18.497 1.00 90.75 180 TRP A C 1
ATOM 1423 O O . TRP A 1 180 ? 18.370 -17.161 -17.665 1.00 90.75 180 TRP A O 1
ATOM 1433 N N . LEU A 1 181 ? 16.607 -18.454 -18.143 1.00 93.88 181 LEU A N 1
ATOM 1434 C CA . LEU A 1 181 ? 16.456 -18.962 -16.773 1.00 93.88 181 LEU A CA 1
ATOM 1435 C C . LEU A 1 181 ? 17.638 -19.844 -16.340 1.00 93.88 181 LEU A C 1
ATOM 1437 O O . LEU A 1 181 ? 17.885 -19.990 -15.148 1.00 93.88 181 LEU A O 1
ATOM 1441 N N . SER A 1 182 ? 18.379 -20.415 -17.295 1.00 92.19 182 SER A N 1
ATOM 1442 C CA . SER A 1 182 ? 19.591 -21.209 -17.037 1.00 92.19 182 SER A CA 1
ATOM 1443 C C . SER A 1 182 ? 20.893 -20.396 -17.128 1.00 92.19 182 SER A C 1
ATOM 1445 O O . SER A 1 182 ? 21.976 -20.979 -17.120 1.00 92.19 182 SER A O 1
ATOM 1447 N N . ASP A 1 183 ? 20.804 -19.071 -17.272 1.00 91.75 183 ASP A N 1
ATOM 1448 C CA . ASP A 1 183 ? 21.962 -18.178 -17.376 1.00 91.75 183 ASP A CA 1
ATOM 1449 C C . ASP A 1 183 ? 22.508 -17.794 -15.978 1.00 91.75 183 ASP A C 1
ATOM 1451 O O . ASP A 1 183 ? 22.116 -18.359 -14.956 1.00 91.75 183 ASP A O 1
ATOM 1455 N N . GLY A 1 184 ? 23.444 -16.845 -15.911 1.00 92.38 184 GLY A N 1
ATOM 1456 C CA . GLY A 1 184 ? 23.975 -16.304 -14.664 1.00 92.38 184 GLY A CA 1
ATOM 1457 C C . GLY A 1 184 ? 22.899 -15.654 -13.788 1.00 92.38 184 GLY A C 1
ATOM 1458 O O . GLY A 1 184 ? 21.848 -15.232 -14.272 1.00 92.38 184 GLY A O 1
ATOM 1459 N N . GLN A 1 185 ? 23.197 -15.548 -12.491 1.00 93.94 185 GLN A N 1
ATOM 1460 C CA . GLN A 1 185 ? 22.283 -15.078 -11.442 1.00 93.94 185 GLN A CA 1
ATOM 1461 C C . GLN A 1 185 ? 21.510 -13.804 -11.824 1.00 93.94 185 GLN A C 1
ATOM 1463 O O . GLN A 1 185 ? 20.281 -13.817 -11.782 1.00 93.94 185 GLN A O 1
ATOM 1468 N N . ASP A 1 186 ? 22.199 -12.744 -12.257 1.00 92.81 186 ASP A N 1
ATOM 1469 C CA . ASP A 1 186 ? 21.566 -11.458 -12.590 1.00 92.81 186 ASP A CA 1
ATOM 1470 C C . ASP A 1 186 ? 20.591 -11.568 -13.774 1.00 92.81 186 ASP A C 1
ATOM 1472 O O . ASP A 1 186 ? 19.489 -11.012 -13.752 1.00 92.81 186 ASP A O 1
ATOM 1476 N N . VAL A 1 187 ? 20.980 -12.323 -14.807 1.00 93.50 187 VAL A N 1
ATOM 1477 C CA . VAL A 1 187 ? 20.166 -12.532 -16.013 1.00 93.50 187 VAL A CA 1
ATOM 1478 C C . VAL A 1 187 ? 18.930 -13.355 -15.660 1.00 93.50 187 VAL A C 1
ATOM 1480 O O . VAL A 1 187 ? 17.819 -12.983 -16.034 1.00 93.50 187 VAL A O 1
ATOM 1483 N N . CYS A 1 188 ? 19.106 -14.424 -14.881 1.00 95.31 188 CYS A N 1
ATOM 1484 C CA . CYS A 1 188 ? 18.016 -15.278 -14.423 1.00 95.31 188 CYS A CA 1
ATOM 1485 C C . CYS A 1 188 ? 17.001 -14.498 -13.568 1.00 95.31 188 CYS A C 1
ATOM 1487 O O . CYS A 1 188 ? 15.800 -14.556 -13.831 1.00 95.31 188 CYS A O 1
ATOM 1489 N N . GLN A 1 189 ? 17.461 -13.698 -12.599 1.00 95.50 189 GLN A N 1
ATOM 1490 C CA . GLN A 1 189 ? 16.577 -12.860 -11.779 1.00 95.50 189 GLN A CA 1
ATOM 1491 C C . GLN A 1 189 ? 15.803 -11.838 -12.610 1.00 95.50 189 GLN A C 1
ATOM 1493 O O . GLN A 1 189 ? 14.597 -11.670 -12.419 1.00 95.50 189 GLN A O 1
ATOM 1498 N N . THR A 1 190 ? 16.477 -11.182 -13.557 1.00 94.56 190 THR A N 1
ATOM 1499 C CA . THR A 1 190 ? 15.824 -10.214 -14.443 1.00 94.56 190 THR A CA 1
ATOM 1500 C C . THR A 1 190 ? 14.772 -10.911 -15.315 1.00 94.56 190 THR A C 1
ATOM 1502 O O . THR A 1 190 ? 13.666 -10.398 -15.480 1.00 94.56 190 THR A O 1
ATOM 1505 N N . ALA A 1 191 ? 15.069 -12.114 -15.819 1.00 95.81 191 ALA A N 1
ATOM 1506 C CA . ALA A 1 191 ? 14.138 -12.903 -16.623 1.00 95.81 191 ALA A CA 1
ATOM 1507 C C . ALA A 1 191 ? 12.891 -13.274 -15.807 1.00 95.81 191 ALA A C 1
ATOM 1509 O O . ALA A 1 191 ? 11.767 -13.076 -16.264 1.00 95.81 191 ALA A O 1
ATOM 1510 N N . LEU A 1 192 ? 13.084 -13.729 -14.569 1.00 96.81 192 LEU A N 1
ATOM 1511 C CA . LEU A 1 192 ? 12.018 -14.035 -13.615 1.00 96.81 192 LEU A CA 1
ATOM 1512 C C . LEU A 1 192 ? 11.123 -12.818 -13.322 1.00 96.81 192 LEU A C 1
ATOM 1514 O O . LEU A 1 192 ? 9.898 -12.920 -13.399 1.00 96.81 192 LEU A O 1
ATOM 1518 N N . GLN A 1 193 ? 11.712 -11.641 -13.091 1.00 96.12 193 GLN A N 1
ATOM 1519 C CA . GLN A 1 193 ? 10.955 -10.399 -12.905 1.00 96.12 193 GLN A CA 1
ATOM 1520 C C . GLN A 1 193 ? 10.062 -10.082 -14.116 1.00 96.12 193 GLN A C 1
ATOM 1522 O O . GLN A 1 193 ? 8.904 -9.696 -13.952 1.00 96.12 193 GLN A O 1
ATOM 1527 N N . ILE A 1 194 ? 10.569 -10.287 -15.332 1.00 94.81 194 ILE A N 1
ATOM 1528 C CA . ILE A 1 194 ? 9.814 -10.041 -16.568 1.00 94.81 194 ILE A CA 1
ATOM 1529 C C . ILE A 1 194 ? 8.711 -11.070 -16.769 1.00 94.81 194 ILE A C 1
ATOM 1531 O O . ILE A 1 194 ? 7.634 -10.702 -17.226 1.00 94.81 194 ILE A O 1
ATOM 1535 N N . ILE A 1 195 ? 8.929 -12.333 -16.392 1.00 95.56 195 ILE A N 1
ATOM 1536 C CA . ILE A 1 195 ? 7.859 -13.342 -16.369 1.00 95.56 195 ILE A CA 1
ATOM 1537 C C . ILE A 1 195 ? 6.740 -12.896 -15.427 1.00 95.56 195 ILE A C 1
ATOM 1539 O O . ILE A 1 195 ? 5.571 -12.965 -15.801 1.00 95.56 195 ILE A O 1
ATOM 1543 N N . SER A 1 196 ? 7.090 -12.416 -14.228 1.00 95.56 196 SER A N 1
ATOM 1544 C CA . SER A 1 196 ? 6.10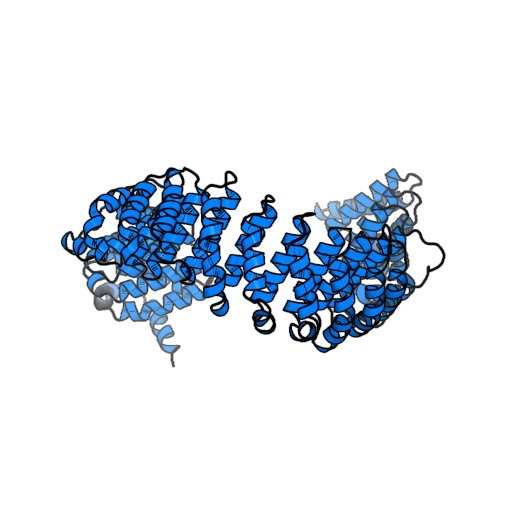6 -11.930 -13.258 1.00 95.56 196 SER A CA 1
ATOM 1545 C C . SER A 1 196 ? 5.302 -10.749 -13.804 1.00 95.56 196 SER A C 1
ATOM 1547 O O . SER A 1 196 ? 4.090 -10.722 -13.632 1.00 95.56 196 SER A O 1
ATOM 1549 N N . LEU A 1 197 ? 5.956 -9.800 -14.478 1.00 94.19 197 LEU A N 1
ATOM 1550 C CA . LEU A 1 197 ? 5.292 -8.660 -15.114 1.00 94.19 197 LEU A CA 1
ATOM 1551 C C . LEU A 1 197 ? 4.401 -9.104 -16.286 1.00 94.19 197 LEU A C 1
ATOM 1553 O O . LEU A 1 197 ? 3.252 -8.692 -16.403 1.00 94.19 197 LEU A O 1
ATOM 1557 N N . ALA A 1 198 ? 4.902 -10.003 -17.136 1.00 93.75 198 ALA A N 1
ATOM 1558 C CA . ALA A 1 198 ? 4.156 -10.547 -18.266 1.00 93.75 198 ALA A CA 1
ATOM 1559 C C . ALA A 1 198 ? 2.902 -11.321 -17.838 1.00 93.75 198 ALA A C 1
ATOM 1561 O O . ALA A 1 198 ? 1.954 -11.425 -18.619 1.00 93.75 198 ALA A O 1
ATOM 1562 N N . ALA A 1 199 ? 2.868 -11.843 -16.609 1.00 93.75 199 ALA A N 1
ATOM 1563 C CA . ALA A 1 199 ? 1.702 -12.523 -16.060 1.00 93.75 199 ALA A CA 1
ATOM 1564 C C . ALA A 1 199 ? 0.471 -11.610 -15.974 1.00 93.75 199 ALA A C 1
ATOM 1566 O O . ALA A 1 199 ? -0.649 -12.105 -16.061 1.00 93.75 199 ALA A O 1
ATOM 1567 N N . GLU A 1 200 ? 0.640 -10.289 -15.896 1.00 93.62 200 GLU A N 1
ATOM 1568 C CA . GLU A 1 200 ? -0.476 -9.334 -15.918 1.00 93.62 200 GLU A CA 1
ATOM 1569 C C . GLU A 1 200 ? -1.192 -9.288 -17.282 1.00 93.62 200 GLU A C 1
ATOM 1571 O O . GLU A 1 200 ? -2.299 -8.757 -17.403 1.00 93.62 200 GLU A O 1
ATOM 1576 N N . HIS A 1 201 ? -0.603 -9.889 -18.322 1.00 91.69 201 HIS A N 1
ATOM 1577 C CA . HIS A 1 201 ? -1.149 -9.896 -19.672 1.00 91.69 201 HIS A CA 1
ATOM 1578 C C . HIS A 1 201 ? -1.459 -11.317 -20.147 1.00 91.69 201 HIS A C 1
ATOM 1580 O O . HIS A 1 201 ? -0.576 -12.112 -20.473 1.00 91.69 201 HIS A O 1
ATOM 1586 N N . ARG A 1 202 ? -2.759 -11.603 -20.300 1.00 90.38 202 ARG A N 1
ATOM 1587 C CA . ARG A 1 202 ? -3.305 -12.921 -20.681 1.00 90.38 202 ARG A CA 1
ATOM 1588 C C . ARG A 1 202 ? -2.662 -13.554 -21.919 1.00 90.38 202 ARG A C 1
ATOM 1590 O O . ARG A 1 202 ? -2.597 -14.773 -22.039 1.00 90.38 202 ARG A O 1
ATOM 1597 N N . VAL A 1 203 ? -2.171 -12.732 -22.843 1.00 90.56 203 VAL A N 1
ATOM 1598 C CA . VAL A 1 203 ? -1.493 -13.170 -24.070 1.00 90.56 203 VAL A CA 1
ATOM 1599 C C . VAL A 1 203 ? -0.230 -14.006 -23.808 1.00 90.56 203 VAL A C 1
ATOM 1601 O O . VAL A 1 203 ? 0.098 -14.865 -24.623 1.00 90.56 203 VAL A O 1
ATOM 1604 N N . PHE A 1 204 ? 0.458 -13.803 -22.678 1.00 92.12 204 PHE A N 1
ATOM 1605 C CA . PHE A 1 204 ? 1.674 -14.549 -22.338 1.00 92.12 204 PHE A CA 1
ATOM 1606 C C . PHE A 1 204 ? 1.407 -15.821 -21.545 1.00 92.12 204 PHE A C 1
ATOM 1608 O O . PHE A 1 204 ? 2.309 -16.642 -21.401 1.00 92.12 204 PHE A O 1
ATOM 1615 N N . TRP A 1 205 ? 0.186 -16.035 -21.056 1.00 91.75 205 TRP A N 1
ATOM 1616 C CA . TRP A 1 205 ? -0.084 -17.105 -20.100 1.00 91.75 205 TRP A CA 1
ATOM 1617 C C . TRP A 1 205 ? 0.267 -18.487 -20.623 1.00 91.75 205 TRP A C 1
ATOM 1619 O O . TRP A 1 205 ? 0.926 -19.226 -19.910 1.00 91.75 205 TRP A O 1
ATOM 1629 N N . ALA A 1 206 ? -0.045 -18.816 -21.880 1.00 91.25 206 ALA A N 1
ATOM 1630 C CA . ALA A 1 206 ? 0.344 -20.106 -22.455 1.00 91.25 206 ALA A CA 1
ATOM 1631 C C . ALA A 1 206 ? 1.866 -20.348 -22.386 1.00 91.25 206 ALA A C 1
ATOM 1633 O O . ALA A 1 206 ? 2.306 -21.461 -22.112 1.00 91.25 206 ALA A O 1
ATOM 1634 N N . LYS A 1 207 ? 2.676 -19.297 -22.569 1.00 92.38 207 LYS A N 1
ATOM 1635 C CA . LYS A 1 207 ? 4.138 -19.374 -22.461 1.00 92.38 207 LYS A CA 1
ATOM 1636 C C . LYS A 1 207 ? 4.635 -19.387 -21.025 1.00 92.38 207 LYS A C 1
ATOM 1638 O O . LYS A 1 207 ? 5.563 -20.127 -20.720 1.00 92.38 207 LYS A O 1
ATOM 1643 N N . ILE A 1 208 ? 4.008 -18.632 -20.130 1.00 93.94 208 ILE A N 1
ATOM 1644 C CA . ILE A 1 208 ? 4.322 -18.698 -18.698 1.00 93.94 208 ILE A CA 1
ATOM 1645 C C . ILE A 1 208 ? 3.978 -20.094 -18.160 1.00 93.94 208 ILE A C 1
ATOM 1647 O O . ILE A 1 208 ? 4.748 -20.665 -17.398 1.00 93.94 208 ILE A O 1
ATOM 1651 N N . GLU A 1 209 ? 2.884 -20.704 -18.615 1.00 93.00 209 GLU A N 1
ATOM 1652 C CA . GLU A 1 209 ? 2.535 -22.079 -18.266 1.00 93.00 209 GLU A CA 1
ATOM 1653 C C . GLU A 1 209 ? 3.600 -23.090 -18.714 1.00 93.00 209 GLU A C 1
ATOM 1655 O O . GLU A 1 209 ? 3.863 -24.055 -17.998 1.00 93.00 209 GLU A O 1
ATOM 1660 N N . GLU A 1 210 ? 4.199 -22.891 -19.894 1.00 92.25 210 GLU A N 1
ATOM 1661 C CA . GLU A 1 210 ? 5.350 -23.673 -20.372 1.00 92.25 210 GLU A CA 1
ATOM 1662 C C . GLU A 1 210 ? 6.608 -23.420 -19.517 1.00 92.25 210 GLU A C 1
ATOM 1664 O O . GLU A 1 210 ? 7.439 -24.317 -19.382 1.00 92.25 210 GLU A O 1
ATOM 1669 N N . ALA A 1 211 ? 6.730 -22.236 -18.904 1.00 93.88 211 ALA A N 1
ATOM 1670 C CA . ALA A 1 211 ? 7.852 -21.831 -18.055 1.00 93.88 211 ALA A CA 1
ATOM 1671 C C . ALA A 1 211 ? 7.829 -22.447 -16.651 1.00 93.88 211 ALA A C 1
ATOM 1673 O O . ALA A 1 211 ? 8.888 -22.631 -16.053 1.00 93.88 211 ALA A O 1
ATOM 1674 N N . ILE A 1 212 ? 6.642 -22.752 -16.105 1.00 94.88 212 ILE A N 1
ATOM 1675 C CA . ILE A 1 212 ? 6.472 -23.208 -14.711 1.00 94.88 212 ILE A CA 1
ATOM 1676 C C . ILE A 1 212 ? 7.427 -24.357 -14.341 1.00 94.88 212 ILE A C 1
ATOM 1678 O O . ILE A 1 212 ? 8.064 -24.257 -13.292 1.00 94.88 212 ILE A O 1
ATOM 1682 N N . PRO A 1 213 ? 7.591 -25.427 -15.150 1.00 94.44 213 PRO A N 1
ATOM 1683 C CA . PRO A 1 213 ? 8.519 -26.505 -14.814 1.00 94.44 213 PRO A CA 1
ATOM 1684 C C . PRO A 1 213 ? 9.981 -26.049 -14.733 1.00 94.44 213 PRO A C 1
ATOM 1686 O O . PRO A 1 213 ? 10.716 -26.541 -13.883 1.00 94.44 213 PRO A O 1
ATOM 1689 N N . GLU A 1 214 ? 10.409 -25.110 -15.580 1.00 95.38 214 GLU A N 1
ATOM 1690 C CA . GLU A 1 214 ? 11.774 -24.570 -15.547 1.00 95.38 214 GLU A CA 1
ATOM 1691 C C . GLU A 1 214 ? 11.980 -23.656 -14.333 1.00 95.38 214 GLU A C 1
ATOM 1693 O O . GLU A 1 214 ? 12.981 -23.792 -13.634 1.00 95.38 214 GLU A O 1
ATOM 1698 N N . ILE A 1 215 ? 10.997 -22.809 -14.003 1.00 96.12 215 ILE A N 1
ATOM 1699 C CA . ILE A 1 215 ? 11.010 -21.999 -12.772 1.00 96.12 215 ILE A CA 1
ATOM 1700 C C . ILE A 1 215 ? 11.064 -22.911 -11.537 1.00 96.12 215 ILE A C 1
ATOM 1702 O O . ILE A 1 215 ? 11.823 -22.652 -10.606 1.00 96.12 215 ILE A O 1
ATOM 1706 N N . ALA A 1 216 ? 10.319 -24.019 -11.543 1.00 95.44 216 ALA A N 1
ATOM 1707 C CA . ALA A 1 216 ? 10.319 -24.984 -10.450 1.00 95.44 216 ALA A CA 1
ATOM 1708 C C . ALA A 1 216 ? 11.683 -25.667 -10.255 1.00 95.44 216 ALA A C 1
ATOM 1710 O O . ALA A 1 216 ? 12.063 -25.929 -9.116 1.00 95.44 216 ALA A O 1
ATOM 1711 N N . LYS A 1 217 ? 12.460 -25.913 -11.321 1.00 95.94 217 LYS A N 1
ATOM 1712 C CA . LYS A 1 217 ? 13.835 -26.435 -11.187 1.00 95.94 217 LYS A CA 1
ATOM 1713 C C . LYS A 1 217 ? 14.750 -25.456 -10.453 1.00 95.94 217 LYS A C 1
ATOM 1715 O O . LYS A 1 217 ? 15.623 -25.894 -9.707 1.00 95.94 217 LYS A O 1
ATOM 1720 N N . LEU A 1 218 ? 14.529 -24.146 -10.608 1.00 96.19 218 LEU A N 1
ATOM 1721 C CA . LEU A 1 218 ? 15.311 -23.121 -9.906 1.00 96.19 218 LEU A CA 1
ATOM 1722 C C . LEU A 1 218 ? 15.135 -23.194 -8.387 1.00 96.19 218 LEU A C 1
ATOM 1724 O O . LEU A 1 218 ? 16.026 -22.789 -7.655 1.00 96.19 218 LEU A O 1
ATOM 1728 N N . PHE A 1 219 ? 14.035 -23.760 -7.886 1.00 94.44 219 PHE A N 1
ATOM 1729 C CA . PHE A 1 219 ? 13.821 -23.962 -6.448 1.00 94.44 219 PHE A CA 1
ATOM 1730 C C . PHE A 1 219 ? 14.808 -24.946 -5.827 1.00 94.44 219 PHE A C 1
ATOM 1732 O O . PHE A 1 219 ? 15.174 -24.809 -4.652 1.00 94.44 219 PHE A O 1
ATOM 1739 N N . GLU A 1 220 ? 15.227 -25.926 -6.624 1.00 94.06 220 GLU A N 1
ATOM 1740 C CA . GLU A 1 220 ? 16.050 -27.058 -6.213 1.00 94.06 220 GLU A CA 1
ATOM 1741 C C . GLU A 1 220 ? 17.547 -26.822 -6.462 1.00 94.06 220 GLU A C 1
ATOM 1743 O O . GLU A 1 220 ? 18.358 -27.665 -6.087 1.00 94.06 220 GLU A O 1
ATOM 1748 N N . THR A 1 221 ? 17.948 -25.684 -7.047 1.00 91.31 221 THR A N 1
ATOM 1749 C CA . THR A 1 221 ? 19.371 -25.373 -7.233 1.00 91.31 221 THR A CA 1
ATOM 1750 C C . THR A 1 221 ? 20.042 -25.148 -5.878 1.00 91.31 221 THR A C 1
ATOM 1752 O O . THR A 1 221 ? 19.734 -24.183 -5.177 1.00 91.31 221 THR A O 1
ATOM 1755 N N . GLU A 1 222 ? 20.954 -26.038 -5.495 1.00 86.19 222 GLU A N 1
ATOM 1756 C CA . GLU A 1 222 ? 21.765 -25.899 -4.281 1.00 86.19 222 GLU A CA 1
ATOM 1757 C C . GLU A 1 222 ? 22.933 -24.911 -4.489 1.00 86.19 222 GLU A C 1
ATOM 1759 O O . GLU A 1 222 ? 23.411 -24.728 -5.609 1.00 86.19 222 GLU A O 1
ATOM 1764 N N . GLY A 1 223 ? 23.424 -24.295 -3.405 1.00 84.31 223 GLY A N 1
ATOM 1765 C CA . GLY A 1 223 ? 24.572 -23.371 -3.415 1.00 84.31 223 GLY A CA 1
ATOM 1766 C C . GLY A 1 223 ? 24.185 -21.889 -3.329 1.00 84.31 223 GLY A C 1
ATOM 1767 O O . GLY A 1 223 ? 23.071 -21.584 -2.914 1.00 84.31 223 GLY A O 1
ATOM 1768 N N . ASN A 1 224 ? 25.103 -21.000 -3.743 1.00 77.81 224 ASN A N 1
ATOM 1769 C CA . ASN A 1 224 ? 25.023 -19.524 -3.670 1.00 77.81 224 ASN A CA 1
ATOM 1770 C C . ASN A 1 224 ? 23.947 -18.887 -4.589 1.00 77.81 224 ASN A C 1
ATOM 1772 O O . ASN A 1 224 ? 24.140 -17.796 -5.116 1.00 77.81 224 ASN A O 1
ATOM 1776 N N . ASN A 1 225 ? 22.843 -19.590 -4.844 1.00 92.62 225 ASN A N 1
ATOM 1777 C CA . ASN A 1 225 ? 21.745 -19.160 -5.710 1.00 92.62 225 ASN A CA 1
ATOM 1778 C C . ASN A 1 225 ? 20.484 -18.829 -4.889 1.00 92.62 225 ASN A C 1
ATOM 1780 O O . ASN A 1 225 ? 19.363 -18.955 -5.390 1.00 92.62 225 ASN A O 1
ATOM 1784 N N . GLU A 1 226 ? 20.633 -18.441 -3.617 1.00 95.50 226 GLU A N 1
ATOM 1785 C CA . GLU A 1 226 ? 19.503 -18.085 -2.753 1.00 95.50 226 GLU A CA 1
ATOM 1786 C C . GLU A 1 226 ? 18.637 -16.983 -3.373 1.00 95.50 226 GLU A C 1
ATOM 1788 O O . GLU A 1 226 ? 17.415 -17.122 -3.426 1.00 95.50 226 GLU A O 1
ATOM 1793 N N . ASP A 1 227 ? 19.254 -15.940 -3.929 1.00 95.25 227 ASP A N 1
ATOM 1794 C CA . ASP A 1 227 ? 18.517 -14.827 -4.529 1.00 95.25 227 ASP A CA 1
ATOM 1795 C C . ASP A 1 227 ? 17.736 -15.250 -5.786 1.00 95.25 227 ASP A C 1
ATOM 1797 O O . ASP A 1 227 ? 16.625 -14.774 -6.017 1.00 95.25 227 ASP A O 1
ATOM 1801 N N . VAL A 1 228 ? 18.271 -16.189 -6.584 1.00 96.50 228 VAL A N 1
ATOM 1802 C CA . VAL A 1 228 ? 17.553 -16.762 -7.741 1.00 96.50 228 VAL A CA 1
ATOM 1803 C C . VAL A 1 228 ? 16.325 -17.537 -7.271 1.00 96.50 228 VAL A C 1
ATOM 1805 O O . VAL A 1 228 ? 15.240 -17.370 -7.824 1.00 96.50 228 VAL A O 1
ATOM 1808 N N . ARG A 1 229 ? 16.464 -18.340 -6.210 1.00 97.12 229 ARG A N 1
ATOM 1809 C CA . ARG A 1 229 ? 15.346 -19.083 -5.607 1.00 97.12 229 ARG A CA 1
ATOM 1810 C C . ARG A 1 229 ? 14.275 -18.134 -5.076 1.00 97.12 229 ARG A C 1
ATOM 1812 O O . ARG A 1 229 ? 13.093 -18.359 -5.326 1.00 97.12 229 ARG A O 1
ATOM 1819 N N . VAL A 1 230 ? 14.674 -17.057 -4.395 1.00 96.62 230 VAL A N 1
ATOM 1820 C CA . VAL A 1 230 ? 13.758 -16.004 -3.926 1.00 96.62 230 VAL A CA 1
ATOM 1821 C C . VAL A 1 230 ? 13.034 -15.340 -5.099 1.00 96.62 230 VAL A C 1
ATOM 1823 O O . VAL A 1 230 ? 11.810 -15.211 -5.058 1.00 96.62 230 VAL A O 1
ATOM 1826 N N . ALA A 1 231 ? 13.752 -14.954 -6.157 1.00 96.75 231 ALA A N 1
ATOM 1827 C CA . ALA A 1 231 ? 13.155 -14.357 -7.352 1.00 96.75 231 ALA A CA 1
ATOM 1828 C C . ALA A 1 231 ? 12.172 -15.316 -8.040 1.00 96.75 231 ALA A C 1
ATOM 1830 O O . ALA A 1 231 ? 11.084 -14.904 -8.449 1.00 96.75 231 ALA A O 1
ATOM 1831 N N . ALA A 1 232 ? 12.509 -16.604 -8.115 1.00 97.50 232 ALA A N 1
ATOM 1832 C CA . ALA A 1 232 ? 11.665 -17.621 -8.729 1.00 97.50 232 ALA A CA 1
ATOM 1833 C C . ALA A 1 232 ? 10.368 -17.827 -7.928 1.00 97.50 232 ALA A C 1
ATOM 1835 O O . ALA A 1 232 ? 9.286 -17.941 -8.509 1.00 97.50 232 ALA A O 1
ATOM 1836 N N . LEU A 1 233 ? 10.460 -17.824 -6.594 1.00 97.62 233 LEU A N 1
ATOM 1837 C CA . LEU A 1 233 ? 9.305 -17.924 -5.700 1.00 97.62 233 LEU A CA 1
ATOM 1838 C C . LEU A 1 233 ? 8.397 -16.702 -5.839 1.00 97.62 233 LEU A C 1
ATOM 1840 O O . LEU A 1 233 ? 7.210 -16.848 -6.121 1.00 97.62 233 LEU A O 1
ATOM 1844 N N . ARG A 1 234 ? 8.969 -15.494 -5.773 1.00 97.25 234 ARG A N 1
ATOM 1845 C CA . ARG A 1 234 ? 8.227 -14.242 -5.994 1.00 97.25 234 ARG A CA 1
ATOM 1846 C C . ARG A 1 234 ? 7.569 -14.185 -7.369 1.00 97.25 234 ARG A C 1
ATOM 1848 O O . ARG A 1 234 ? 6.455 -13.685 -7.479 1.00 97.25 234 ARG A O 1
ATOM 1855 N N . THR A 1 235 ? 8.213 -14.746 -8.389 1.00 96.50 235 THR A N 1
ATOM 1856 C CA . THR A 1 235 ? 7.624 -14.881 -9.727 1.00 96.50 235 THR A CA 1
ATOM 1857 C C . THR A 1 235 ? 6.411 -15.801 -9.699 1.00 96.50 235 THR A C 1
ATOM 1859 O O . THR A 1 235 ? 5.367 -15.431 -10.219 1.00 96.50 235 THR A O 1
ATOM 1862 N N . CYS A 1 236 ? 6.490 -16.958 -9.034 1.00 96.56 236 CYS A N 1
ATOM 1863 C CA . CYS A 1 236 ? 5.324 -17.829 -8.859 1.00 96.56 236 CYS A CA 1
ATOM 1864 C C . CYS A 1 236 ? 4.197 -17.147 -8.071 1.00 96.56 236 CYS A C 1
ATOM 1866 O O . CYS A 1 236 ? 3.035 -17.315 -8.426 1.00 96.56 236 CYS A O 1
ATOM 1868 N N . ALA A 1 237 ? 4.525 -16.351 -7.050 1.00 95.75 237 ALA A N 1
ATOM 1869 C CA . ALA A 1 237 ? 3.548 -15.582 -6.281 1.00 95.75 237 ALA A CA 1
ATOM 1870 C C . ALA A 1 237 ? 2.856 -14.507 -7.141 1.00 95.75 237 ALA A C 1
ATOM 1872 O O . ALA A 1 237 ? 1.629 -14.408 -7.146 1.00 95.75 237 ALA A O 1
ATOM 1873 N N . GLY A 1 238 ? 3.632 -13.736 -7.912 1.00 95.25 238 GLY A N 1
ATOM 1874 C CA . GLY A 1 238 ? 3.116 -12.720 -8.832 1.00 95.25 238 GLY A CA 1
ATOM 1875 C C . GLY A 1 238 ? 2.250 -13.324 -9.934 1.00 95.25 238 GLY A C 1
ATOM 1876 O O . GLY A 1 238 ? 1.165 -12.823 -10.209 1.00 95.25 238 GLY A O 1
ATOM 1877 N N . VAL A 1 239 ? 2.677 -14.457 -10.492 1.00 94.00 239 VAL A N 1
ATOM 1878 C CA . VAL A 1 239 ? 1.893 -15.224 -11.461 1.00 94.00 239 VAL A CA 1
ATOM 1879 C C . VAL A 1 239 ? 0.593 -15.742 -10.834 1.00 94.00 239 VAL A C 1
ATOM 1881 O O . VAL A 1 239 ? -0.464 -15.608 -11.447 1.00 94.00 239 VAL A O 1
ATOM 1884 N N . ALA A 1 240 ? 0.634 -16.292 -9.614 1.00 94.06 240 ALA A N 1
ATOM 1885 C CA . ALA A 1 240 ? -0.561 -16.782 -8.926 1.00 94.06 240 ALA A CA 1
ATOM 1886 C C . ALA A 1 240 ? -1.608 -15.675 -8.733 1.00 94.06 240 ALA A C 1
ATOM 1888 O O . ALA A 1 240 ? -2.789 -15.910 -8.970 1.00 94.06 240 ALA A O 1
ATOM 1889 N N . ARG A 1 241 ? -1.169 -14.455 -8.387 1.00 94.75 241 ARG A N 1
ATOM 1890 C CA . ARG A 1 241 ? -2.030 -13.282 -8.149 1.00 94.75 241 ARG A CA 1
ATOM 1891 C C . ARG A 1 241 ? -2.969 -12.944 -9.309 1.00 94.75 241 ARG A C 1
ATOM 1893 O O . ARG A 1 241 ? -4.063 -12.440 -9.071 1.00 94.75 241 ARG A O 1
ATOM 1900 N N . VAL A 1 242 ? -2.538 -13.184 -10.545 1.00 92.25 242 VAL A N 1
ATOM 1901 C CA . VAL A 1 242 ? -3.238 -12.741 -11.765 1.00 92.25 242 VAL A CA 1
ATOM 1902 C C . VAL A 1 242 ? -3.778 -13.890 -12.618 1.00 92.25 242 VAL A C 1
ATOM 1904 O O . VAL A 1 242 ? -4.531 -13.650 -13.558 1.00 92.25 242 VAL A O 1
ATOM 1907 N N . ALA A 1 243 ? -3.407 -15.130 -12.310 1.00 87.81 243 ALA A N 1
ATOM 1908 C CA . ALA A 1 243 ? -3.704 -16.302 -13.123 1.00 87.81 243 ALA A CA 1
ATOM 1909 C C . ALA A 1 243 ? -5.173 -16.777 -13.039 1.00 87.81 243 ALA A C 1
ATOM 1911 O O . ALA A 1 243 ? -5.789 -16.790 -11.975 1.00 87.81 243 ALA A O 1
ATOM 1912 N N . GLU A 1 244 ? -5.729 -17.253 -14.165 1.00 88.44 244 GLU A N 1
ATOM 1913 C CA . GLU A 1 244 ? -7.014 -17.981 -14.191 1.00 88.44 244 GLU A CA 1
ATOM 1914 C C . GLU A 1 244 ? -6.887 -19.390 -13.577 1.00 88.44 244 GLU A C 1
ATOM 1916 O O . GLU A 1 244 ? -5.817 -19.997 -13.539 1.00 88.44 244 GLU A O 1
ATOM 1921 N N . ALA A 1 245 ? -8.017 -19.976 -13.171 1.00 85.06 245 ALA A N 1
ATOM 1922 C CA . ALA A 1 245 ? -8.069 -21.279 -12.499 1.00 85.06 245 ALA A CA 1
ATOM 1923 C C . ALA A 1 245 ? -7.351 -22.431 -13.240 1.00 85.06 245 ALA A C 1
ATOM 1925 O O . ALA A 1 245 ? -6.793 -23.316 -12.590 1.00 85.06 245 ALA A O 1
ATOM 1926 N N . SER A 1 246 ? -7.345 -22.436 -14.582 1.00 82.31 246 SER A N 1
ATOM 1927 C CA . SER A 1 246 ? -6.643 -23.459 -15.379 1.00 82.31 246 SER A CA 1
ATOM 1928 C C . SER A 1 246 ? -5.125 -23.359 -15.255 1.00 82.31 246 SER A C 1
ATOM 1930 O O . SER A 1 246 ? -4.439 -24.376 -15.185 1.00 82.31 246 SER A O 1
ATOM 1932 N N . PHE A 1 247 ? -4.610 -22.133 -15.191 1.00 82.62 247 PHE A N 1
ATOM 1933 C CA . PHE A 1 247 ? -3.190 -21.851 -15.045 1.00 82.62 247 PHE A CA 1
ATOM 1934 C C . PHE A 1 247 ? -2.696 -22.326 -13.672 1.00 82.62 247 PHE A C 1
ATOM 1936 O O . PHE A 1 247 ? -1.654 -22.973 -13.539 1.00 82.62 247 PHE A O 1
ATOM 1943 N N . LEU A 1 248 ? -3.498 -22.072 -12.640 1.00 82.00 248 LEU A N 1
ATOM 1944 C CA . LEU A 1 248 ? -3.167 -22.413 -11.263 1.00 82.00 248 LEU A CA 1
ATOM 1945 C C . LEU A 1 248 ? -3.103 -23.942 -11.022 1.00 82.00 248 LEU A C 1
ATOM 1947 O O . LEU A 1 248 ? -2.330 -24.395 -10.177 1.00 82.00 248 LEU A O 1
ATOM 1951 N N . GLN A 1 249 ? -3.763 -24.769 -11.852 1.00 86.69 249 GLN A N 1
ATOM 1952 C CA . GLN A 1 249 ? -3.579 -26.233 -11.846 1.00 86.69 249 GLN A CA 1
ATOM 1953 C C . GLN A 1 249 ? -2.126 -26.647 -12.147 1.00 86.69 249 GLN A C 1
ATOM 1955 O O . GLN A 1 249 ? -1.643 -27.656 -11.637 1.00 86.69 249 GLN A O 1
ATOM 1960 N N . LYS A 1 250 ? -1.395 -25.888 -12.971 1.00 89.25 250 LYS A N 1
ATOM 1961 C CA . LYS A 1 250 ? 0.029 -26.167 -13.221 1.00 89.25 250 LYS A CA 1
ATOM 1962 C C . LYS A 1 250 ? 0.897 -25.724 -12.049 1.00 89.25 250 LYS A C 1
ATOM 1964 O O . LYS A 1 250 ? 1.815 -26.452 -11.675 1.00 89.25 250 LYS A O 1
ATOM 1969 N N . LEU A 1 251 ? 0.577 -24.589 -11.420 1.00 89.38 251 LEU A N 1
ATOM 1970 C CA . LEU A 1 251 ? 1.242 -24.174 -10.180 1.00 89.38 251 LEU A CA 1
ATOM 1971 C C . LEU A 1 251 ? 1.012 -25.179 -9.046 1.00 89.38 251 LEU A C 1
ATOM 1973 O O . LEU A 1 251 ? 1.912 -25.384 -8.231 1.00 89.38 251 LEU A O 1
ATOM 1977 N N . SER A 1 252 ? -0.130 -25.877 -9.024 1.00 89.69 252 SER A N 1
ATOM 1978 C CA . SER A 1 252 ? -0.400 -26.869 -7.981 1.00 89.69 252 SER A CA 1
ATOM 1979 C C . SER A 1 252 ? 0.599 -28.031 -7.983 1.00 89.69 252 SER A C 1
ATOM 1981 O O . SER A 1 252 ? 0.891 -28.596 -6.930 1.00 89.69 252 SER A O 1
ATOM 1983 N N . ALA A 1 253 ? 1.183 -28.360 -9.140 1.00 91.56 253 ALA A N 1
ATOM 1984 C CA . ALA A 1 253 ? 2.246 -29.360 -9.244 1.00 91.56 253 ALA A CA 1
ATOM 1985 C C . ALA A 1 253 ? 3.554 -28.922 -8.556 1.00 91.56 253 ALA A C 1
ATOM 1987 O O . ALA A 1 253 ? 4.379 -29.765 -8.205 1.00 91.56 253 ALA A O 1
ATOM 1988 N N . VAL A 1 254 ? 3.735 -27.617 -8.339 1.00 94.38 254 VAL A N 1
ATOM 1989 C CA . VAL A 1 254 ? 4.941 -27.025 -7.751 1.00 94.38 254 VAL A CA 1
ATOM 1990 C C . VAL A 1 254 ? 4.809 -26.821 -6.234 1.00 94.38 254 VAL A C 1
ATOM 1992 O O . VAL A 1 254 ? 5.818 -26.762 -5.529 1.00 94.38 254 VAL A O 1
ATOM 1995 N N . ILE A 1 255 ? 3.585 -26.816 -5.690 1.00 94.19 255 ILE A N 1
ATOM 1996 C CA . ILE A 1 255 ? 3.316 -26.671 -4.245 1.00 94.19 255 ILE A CA 1
ATOM 1997 C C . ILE A 1 255 ? 4.156 -27.628 -3.375 1.00 94.19 255 ILE A C 1
ATOM 1999 O O . ILE A 1 255 ? 4.735 -27.162 -2.388 1.00 94.19 255 ILE A O 1
ATOM 2003 N N . PRO A 1 256 ? 4.308 -28.933 -3.698 1.00 94.56 256 PRO A N 1
ATOM 2004 C CA . PRO A 1 256 ? 5.143 -29.823 -2.891 1.00 94.56 256 PRO A CA 1
ATOM 2005 C C . PRO A 1 256 ? 6.616 -29.397 -2.842 1.00 94.56 256 PRO A C 1
ATOM 2007 O O . PRO A 1 256 ? 7.277 -29.613 -1.828 1.00 94.56 256 PRO A O 1
ATOM 2010 N N . ILE A 1 257 ? 7.133 -28.785 -3.913 1.00 95.56 257 ILE A N 1
ATOM 2011 C CA . ILE A 1 257 ? 8.509 -28.274 -3.977 1.00 95.56 257 ILE A CA 1
ATOM 2012 C C . ILE A 1 257 ? 8.626 -27.031 -3.093 1.00 95.56 257 ILE A C 1
ATOM 2014 O O . ILE A 1 257 ? 9.493 -26.995 -2.223 1.00 95.56 257 ILE A O 1
ATOM 2018 N N . ILE A 1 258 ? 7.700 -26.073 -3.223 1.00 95.75 258 ILE A N 1
ATOM 2019 C CA . ILE A 1 258 ? 7.645 -24.862 -2.381 1.00 95.75 258 ILE A CA 1
ATOM 2020 C C . ILE A 1 258 ? 7.557 -25.241 -0.895 1.00 95.75 258 ILE A C 1
ATOM 2022 O O . ILE A 1 258 ? 8.290 -24.711 -0.067 1.00 95.75 258 ILE A O 1
ATOM 2026 N N . THR A 1 259 ? 6.743 -26.244 -0.562 1.00 94.44 259 THR A N 1
ATOM 2027 C CA . THR A 1 259 ? 6.585 -26.745 0.813 1.00 94.44 259 THR A CA 1
ATOM 2028 C C . THR A 1 259 ? 7.894 -27.313 1.378 1.00 94.44 259 THR A C 1
ATOM 2030 O O . THR A 1 259 ? 8.207 -27.109 2.550 1.00 94.44 259 THR A O 1
ATOM 2033 N N . LYS A 1 260 ? 8.726 -27.981 0.561 1.00 94.88 260 LYS A N 1
ATOM 2034 C CA . LYS A 1 260 ? 10.070 -28.415 0.997 1.00 94.88 260 LYS A CA 1
ATOM 2035 C C . LYS A 1 260 ? 10.975 -27.222 1.319 1.00 94.88 260 LYS A C 1
ATOM 2037 O O . LYS A 1 260 ? 11.813 -27.329 2.216 1.00 94.88 260 LYS A O 1
ATOM 2042 N N . LEU A 1 261 ? 10.804 -26.095 0.624 1.00 95.44 261 LEU A N 1
ATOM 2043 C CA . LEU A 1 261 ? 11.602 -24.885 0.840 1.00 95.44 261 LEU A CA 1
ATOM 2044 C C . LEU A 1 261 ? 11.319 -24.190 2.170 1.00 95.44 261 LEU A C 1
ATOM 2046 O O . LEU A 1 261 ? 12.161 -23.410 2.612 1.00 95.44 261 LEU A O 1
ATOM 2050 N N . PHE A 1 262 ? 10.236 -24.536 2.872 1.00 94.31 262 PHE A N 1
ATOM 2051 C CA . PHE A 1 262 ? 10.010 -24.082 4.251 1.00 94.31 262 PHE A CA 1
ATOM 2052 C C . PHE A 1 262 ? 11.133 -24.551 5.194 1.00 94.31 262 PHE A C 1
ATOM 2054 O O . PHE A 1 262 ? 11.367 -23.945 6.236 1.00 94.31 262 PHE A O 1
ATOM 2061 N N . LYS A 1 263 ? 11.882 -25.595 4.804 1.00 92.19 263 LYS A N 1
ATOM 2062 C CA . LYS A 1 263 ? 13.063 -26.118 5.512 1.00 92.19 263 LYS A CA 1
ATOM 2063 C C . LYS A 1 263 ? 14.393 -25.580 4.976 1.00 92.19 263 LYS A C 1
ATOM 2065 O O . LYS A 1 263 ? 15.444 -26.064 5.397 1.00 92.19 263 LYS A O 1
ATOM 2070 N N . SER A 1 264 ? 14.384 -24.645 4.019 1.00 92.62 264 SER A N 1
ATOM 2071 C CA . SER A 1 264 ? 15.619 -24.062 3.478 1.00 92.62 264 SER A CA 1
ATOM 2072 C C . SER A 1 264 ? 16.461 -23.480 4.614 1.00 92.62 264 SER A C 1
ATOM 2074 O O . SER A 1 264 ? 15.909 -22.931 5.560 1.00 92.62 264 SER A O 1
ATOM 2076 N N . LYS A 1 265 ? 17.793 -23.578 4.547 1.00 90.88 265 LYS A N 1
ATOM 2077 C CA . LYS A 1 265 ? 18.678 -22.931 5.536 1.00 90.88 265 LYS A CA 1
ATOM 2078 C C . LYS A 1 265 ? 18.688 -21.414 5.374 1.00 90.88 265 LYS A C 1
ATOM 2080 O O . LYS A 1 265 ? 18.793 -20.698 6.368 1.00 90.88 265 LYS A O 1
ATOM 2085 N N . ASP A 1 266 ? 18.516 -20.947 4.142 1.00 92.12 266 ASP A N 1
ATOM 2086 C CA . ASP A 1 266 ? 18.420 -19.528 3.844 1.00 92.12 266 ASP A CA 1
ATOM 2087 C C . ASP A 1 266 ? 17.066 -18.949 4.267 1.00 92.12 266 ASP A C 1
ATOM 2089 O O . ASP A 1 266 ? 16.008 -19.507 3.956 1.00 92.12 266 ASP A O 1
ATOM 2093 N N . LYS A 1 267 ? 17.115 -17.822 4.982 1.00 90.88 267 LYS A N 1
ATOM 2094 C CA . LYS A 1 267 ? 15.928 -17.158 5.528 1.00 90.88 267 LYS A CA 1
ATOM 2095 C C . LYS A 1 267 ? 15.069 -16.507 4.444 1.00 90.88 267 LYS A C 1
ATOM 2097 O O . LYS A 1 267 ? 13.847 -16.553 4.557 1.00 90.88 267 LYS A O 1
ATOM 2102 N N . GLY A 1 268 ? 15.690 -15.940 3.406 1.00 92.06 268 GLY A N 1
ATOM 2103 C CA . GLY A 1 268 ? 14.990 -15.273 2.310 1.00 92.06 268 GLY A CA 1
ATOM 2104 C C . GLY A 1 268 ? 14.159 -16.267 1.510 1.00 92.06 268 GLY A C 1
ATOM 2105 O O . GLY A 1 268 ? 12.982 -16.027 1.257 1.00 92.06 268 GLY A O 1
ATOM 2106 N N . VAL A 1 269 ? 14.735 -17.432 1.203 1.00 94.94 269 VAL A N 1
ATOM 2107 C CA . VAL A 1 269 ? 14.043 -18.524 0.510 1.00 94.94 269 VAL A CA 1
ATOM 2108 C C . VAL A 1 269 ? 12.876 -19.064 1.336 1.00 94.94 269 VAL A C 1
ATOM 2110 O O . VAL A 1 269 ? 11.802 -19.277 0.777 1.00 94.94 269 VAL A O 1
ATOM 2113 N N . ARG A 1 270 ? 13.047 -19.275 2.653 1.00 93.50 270 ARG A N 1
ATOM 2114 C CA . ARG A 1 270 ? 11.934 -19.721 3.516 1.00 93.50 270 ARG A CA 1
ATOM 2115 C C . ARG A 1 270 ? 10.780 -18.721 3.496 1.00 93.50 270 ARG A C 1
ATOM 2117 O O . ARG A 1 270 ? 9.645 -19.123 3.267 1.00 93.50 270 ARG A O 1
ATOM 2124 N N . LEU A 1 271 ? 11.079 -17.438 3.714 1.00 92.06 271 LEU A N 1
ATOM 2125 C CA . LEU A 1 271 ? 10.086 -16.363 3.717 1.00 92.06 271 LEU A CA 1
ATOM 2126 C C . LEU A 1 271 ? 9.343 -16.291 2.378 1.00 92.06 271 LEU A C 1
ATOM 2128 O O . LEU A 1 271 ? 8.119 -16.387 2.355 1.00 92.06 271 LEU A O 1
ATOM 2132 N N . ALA A 1 272 ? 10.078 -16.227 1.265 1.00 95.12 272 ALA A N 1
ATOM 2133 C CA . ALA A 1 272 ? 9.487 -16.172 -0.069 1.00 95.12 272 ALA A CA 1
ATOM 2134 C C . ALA A 1 272 ? 8.617 -17.405 -0.369 1.00 95.12 272 ALA A C 1
ATOM 2136 O O . ALA A 1 272 ? 7.605 -17.294 -1.058 1.00 95.12 272 ALA A O 1
ATOM 2137 N N . ALA A 1 273 ? 8.970 -18.580 0.162 1.00 96.75 273 ALA A N 1
ATOM 2138 C CA . ALA A 1 273 ? 8.167 -19.785 -0.003 1.00 96.75 273 ALA A CA 1
ATOM 2139 C C . ALA A 1 273 ? 6.826 -19.683 0.738 1.00 96.75 273 ALA A C 1
ATOM 2141 O O . ALA A 1 273 ? 5.791 -20.007 0.155 1.00 96.75 273 ALA A O 1
ATOM 2142 N N . PHE A 1 274 ? 6.825 -19.201 1.985 1.00 95.25 274 PHE A N 1
ATOM 2143 C CA . PHE A 1 274 ? 5.595 -18.945 2.744 1.00 95.25 274 PHE A CA 1
ATOM 2144 C C . PHE A 1 274 ? 4.705 -17.906 2.052 1.00 95.25 274 PHE A C 1
ATOM 2146 O O . PHE A 1 274 ? 3.527 -18.173 1.821 1.00 95.25 274 PHE A O 1
ATOM 2153 N N . GLU A 1 275 ? 5.279 -16.773 1.636 1.00 93.25 275 GLU A N 1
ATOM 2154 C CA . GLU A 1 275 ? 4.572 -15.726 0.883 1.00 93.25 275 GLU A CA 1
ATOM 2155 C C . GLU A 1 275 ? 3.948 -16.280 -0.405 1.00 93.25 275 GLU A C 1
ATOM 2157 O O . GLU A 1 275 ? 2.781 -16.025 -0.695 1.00 93.25 275 GLU A O 1
ATOM 2162 N N . THR A 1 276 ? 4.692 -17.103 -1.148 1.00 95.44 276 THR A N 1
ATOM 2163 C CA . THR A 1 276 ? 4.190 -17.735 -2.377 1.00 95.44 276 THR A CA 1
ATOM 2164 C C . THR A 1 276 ? 3.011 -18.661 -2.090 1.00 95.44 276 THR A C 1
ATOM 2166 O O . THR A 1 276 ? 2.009 -18.610 -2.800 1.00 95.44 276 THR A O 1
ATOM 2169 N N . CYS A 1 277 ? 3.087 -19.482 -1.039 1.00 95.50 277 CYS A N 1
ATOM 2170 C CA . CYS A 1 277 ? 1.966 -20.330 -0.631 1.00 95.50 277 CYS A CA 1
ATOM 2171 C C . CYS A 1 277 ? 0.740 -19.510 -0.206 1.00 95.50 277 CYS A C 1
ATOM 2173 O O . CYS A 1 277 ? -0.377 -19.880 -0.564 1.00 95.50 277 CYS A O 1
ATOM 2175 N N . ALA A 1 278 ? 0.931 -18.400 0.510 1.00 93.94 278 ALA A N 1
ATOM 2176 C CA . ALA A 1 278 ? -0.154 -17.502 0.897 1.00 93.94 278 ALA A CA 1
ATOM 2177 C C . ALA A 1 278 ? -0.839 -16.865 -0.329 1.00 93.94 278 ALA A C 1
ATOM 2179 O O . ALA A 1 278 ? -2.066 -16.836 -0.406 1.00 93.94 278 ALA A O 1
ATOM 2180 N N . GLU A 1 279 ? -0.078 -16.418 -1.331 1.00 94.50 279 GLU A N 1
ATOM 2181 C CA . GLU A 1 279 ? -0.645 -15.839 -2.560 1.00 94.50 279 GLU A CA 1
ATOM 2182 C C . GLU A 1 279 ? -1.364 -16.889 -3.430 1.00 94.50 279 GLU A C 1
ATOM 2184 O O . GLU A 1 279 ? -2.434 -16.612 -3.978 1.00 94.50 279 GLU A O 1
ATOM 2189 N N . ILE A 1 280 ? -0.844 -18.123 -3.502 1.00 93.50 280 ILE A N 1
ATOM 2190 C CA . ILE A 1 280 ? -1.555 -19.249 -4.138 1.00 93.50 280 ILE A CA 1
ATOM 2191 C C . ILE A 1 280 ? -2.865 -19.545 -3.391 1.00 93.50 280 ILE A C 1
ATOM 2193 O O . ILE A 1 280 ? -3.888 -19.803 -4.023 1.00 93.50 280 ILE A O 1
ATOM 2197 N N . ALA A 1 281 ? -2.870 -19.460 -2.058 1.00 92.50 281 ALA A N 1
ATOM 2198 C CA . ALA A 1 281 ? -4.071 -19.680 -1.255 1.00 92.50 281 ALA A CA 1
ATOM 2199 C C . ALA A 1 281 ? -5.173 -18.667 -1.557 1.00 92.50 281 ALA A C 1
ATOM 2201 O O . ALA A 1 281 ? -6.320 -19.062 -1.750 1.00 92.50 281 ALA A O 1
ATOM 2202 N N . LYS A 1 282 ? -4.821 -17.377 -1.633 1.00 92.69 282 LYS A N 1
ATOM 2203 C CA . LYS A 1 282 ? -5.778 -16.292 -1.910 1.00 92.69 282 LYS A CA 1
ATOM 2204 C C . LYS A 1 282 ? -6.466 -16.440 -3.264 1.00 92.69 282 LYS A C 1
ATOM 2206 O O . LYS A 1 282 ? -7.607 -16.021 -3.424 1.00 92.69 282 LYS A O 1
ATOM 2211 N N . THR A 1 283 ? -5.761 -17.007 -4.236 1.00 91.12 283 THR A N 1
ATOM 2212 C CA . THR A 1 283 ? -6.187 -17.056 -5.640 1.00 91.12 283 THR A CA 1
ATOM 2213 C C . THR A 1 283 ? -6.856 -18.381 -5.997 1.00 91.12 283 THR A C 1
ATOM 2215 O O . THR A 1 283 ? -7.825 -18.393 -6.756 1.00 91.12 283 THR A O 1
ATOM 2218 N N . GLN A 1 284 ? -6.400 -19.498 -5.423 1.00 89.12 284 GLN A N 1
ATOM 2219 C CA . GLN A 1 284 ? -7.004 -20.817 -5.612 1.00 89.12 284 GLN A CA 1
ATOM 2220 C C . GLN A 1 284 ? -6.884 -21.685 -4.353 1.00 89.12 284 GLN A C 1
ATOM 2222 O O . GLN A 1 284 ? -6.082 -22.626 -4.311 1.00 89.12 284 GLN A O 1
ATOM 2227 N N . PRO A 1 285 ? -7.741 -21.463 -3.345 1.00 90.31 285 PRO A N 1
ATOM 2228 C CA . PRO A 1 285 ? -7.716 -22.266 -2.124 1.00 90.31 285 PRO A CA 1
ATOM 2229 C C . PRO A 1 285 ? -7.922 -23.766 -2.410 1.00 90.31 285 PRO A C 1
ATOM 2231 O O . PRO A 1 285 ? -7.271 -24.613 -1.797 1.00 90.31 285 PRO A O 1
ATOM 2234 N N . ALA A 1 286 ? -8.725 -24.109 -3.427 1.00 87.94 286 ALA A N 1
ATOM 2235 C CA . ALA A 1 286 ? -8.952 -25.488 -3.866 1.00 87.94 286 ALA A CA 1
ATOM 2236 C C . ALA A 1 286 ? -7.674 -26.230 -4.312 1.00 87.94 286 ALA A C 1
ATOM 2238 O O . ALA A 1 286 ? -7.577 -27.444 -4.134 1.00 87.94 286 ALA A O 1
ATOM 2239 N N . ALA A 1 287 ? -6.668 -25.533 -4.858 1.00 85.62 287 ALA A N 1
ATOM 2240 C CA . ALA A 1 287 ? -5.408 -26.177 -5.239 1.00 85.62 287 ALA A CA 1
ATOM 2241 C C . ALA A 1 287 ? -4.581 -26.591 -4.024 1.00 85.62 287 ALA A C 1
ATOM 2243 O O . ALA A 1 287 ? -3.847 -27.579 -4.094 1.00 85.62 287 ALA A O 1
ATOM 2244 N N . LEU A 1 288 ? -4.727 -25.877 -2.906 1.00 88.00 288 LEU A N 1
ATOM 2245 C CA . LEU A 1 288 ? -4.042 -26.228 -1.673 1.00 88.00 288 LEU A CA 1
ATOM 2246 C C . LEU A 1 288 ? -4.750 -27.337 -0.906 1.00 88.00 288 LEU A C 1
ATOM 2248 O O . LEU A 1 288 ? -4.057 -28.048 -0.189 1.00 88.00 288 LEU A O 1
ATOM 2252 N N . GLN A 1 289 ? -6.062 -27.548 -1.074 1.00 86.88 289 GLN A N 1
ATOM 2253 C CA . GLN A 1 289 ? -6.837 -28.527 -0.289 1.00 86.88 289 GLN A CA 1
ATOM 2254 C C . GLN A 1 289 ? -6.214 -29.935 -0.271 1.00 86.88 289 GLN A C 1
ATOM 2256 O O . GLN A 1 289 ? -6.164 -30.573 0.774 1.00 86.88 289 GLN A O 1
ATOM 2261 N N . ASN A 1 290 ? -5.648 -30.410 -1.386 1.00 85.38 290 ASN A N 1
ATOM 2262 C CA . ASN A 1 290 ? -5.012 -31.737 -1.434 1.00 85.38 290 ASN A CA 1
ATOM 2263 C C . ASN A 1 290 ? -3.647 -31.798 -0.723 1.00 85.38 290 ASN A C 1
ATOM 2265 O O . ASN A 1 290 ? -3.158 -32.878 -0.391 1.00 85.38 290 ASN A O 1
ATOM 2269 N N . THR A 1 291 ? -3.008 -30.650 -0.509 1.00 91.06 291 THR A N 1
ATOM 2270 C CA . THR A 1 291 ? -1.673 -30.521 0.096 1.00 91.06 291 THR A CA 1
ATOM 2271 C C . THR A 1 291 ? -1.690 -29.821 1.452 1.00 91.06 291 THR A C 1
ATOM 2273 O O . THR A 1 291 ? -0.646 -29.739 2.100 1.00 91.06 291 THR A O 1
ATOM 2276 N N . ILE A 1 292 ? -2.852 -29.337 1.896 1.00 92.75 292 ILE A N 1
ATOM 2277 C CA . ILE A 1 292 ? -2.979 -28.428 3.034 1.00 92.75 292 ILE A CA 1
ATOM 2278 C C . ILE A 1 292 ? -2.460 -29.071 4.313 1.00 92.75 292 ILE A C 1
ATOM 2280 O O . ILE A 1 292 ? -1.696 -28.444 5.029 1.00 92.75 292 ILE A O 1
ATOM 2284 N N . ASN A 1 293 ? -2.721 -30.361 4.533 1.00 91.50 293 ASN A N 1
ATOM 2285 C CA . ASN A 1 293 ? -2.215 -31.086 5.701 1.00 91.50 293 ASN A CA 1
ATOM 2286 C C . ASN A 1 293 ? -0.679 -31.096 5.771 1.00 91.50 293 ASN A C 1
ATOM 2288 O O . ASN A 1 293 ? -0.097 -30.945 6.848 1.00 91.50 293 ASN A O 1
ATOM 2292 N N . ASN A 1 294 ? -0.007 -31.233 4.623 1.00 91.94 294 ASN A N 1
ATOM 2293 C CA . ASN A 1 294 ? 1.454 -31.176 4.562 1.00 91.94 294 ASN A CA 1
ATOM 2294 C C . ASN A 1 294 ? 1.945 -29.750 4.829 1.00 91.94 294 ASN A C 1
ATOM 2296 O O . ASN A 1 294 ? 2.861 -29.567 5.625 1.00 91.94 294 ASN A O 1
ATOM 2300 N N . ILE A 1 295 ? 1.307 -28.750 4.215 1.00 94.44 295 ILE A N 1
ATOM 2301 C CA . ILE A 1 295 ? 1.624 -27.331 4.424 1.00 94.44 295 ILE A CA 1
ATOM 2302 C C . ILE A 1 295 ? 1.453 -26.956 5.901 1.00 94.44 295 ILE A C 1
ATOM 2304 O O . ILE A 1 295 ? 2.376 -26.412 6.498 1.00 94.44 295 ILE A O 1
ATOM 2308 N N . MET A 1 296 ? 0.329 -27.323 6.518 1.00 95.62 296 MET A N 1
ATOM 2309 C CA . MET A 1 296 ? 0.031 -27.083 7.930 1.00 95.62 296 MET A CA 1
ATOM 2310 C C . MET A 1 296 ? 1.047 -27.759 8.849 1.00 95.62 296 MET A C 1
ATOM 2312 O O . MET A 1 296 ? 1.535 -27.135 9.786 1.00 95.62 296 MET A O 1
ATOM 2316 N N . THR A 1 297 ? 1.446 -28.998 8.549 1.00 95.56 297 THR A N 1
ATOM 2317 C CA . THR A 1 297 ? 2.503 -29.693 9.305 1.00 95.56 297 THR A CA 1
ATOM 2318 C C . THR A 1 297 ? 3.830 -28.926 9.265 1.00 95.56 297 THR A C 1
ATOM 2320 O O . THR A 1 297 ? 4.541 -28.841 10.269 1.00 95.56 297 THR A O 1
ATOM 2323 N N . GLU A 1 298 ? 4.187 -28.367 8.109 1.00 95.56 298 GLU A N 1
ATOM 2324 C CA . GLU A 1 298 ? 5.413 -27.587 7.941 1.00 95.56 298 GLU A CA 1
ATOM 2325 C C . GLU A 1 298 ? 5.326 -26.200 8.593 1.00 95.56 298 GLU A C 1
ATOM 2327 O O . GLU A 1 298 ? 6.276 -25.788 9.258 1.00 95.56 298 GLU A O 1
ATOM 2332 N N . ILE A 1 299 ? 4.179 -25.523 8.488 1.00 95.12 299 ILE A N 1
ATOM 2333 C CA . ILE A 1 299 ? 3.888 -24.267 9.193 1.00 95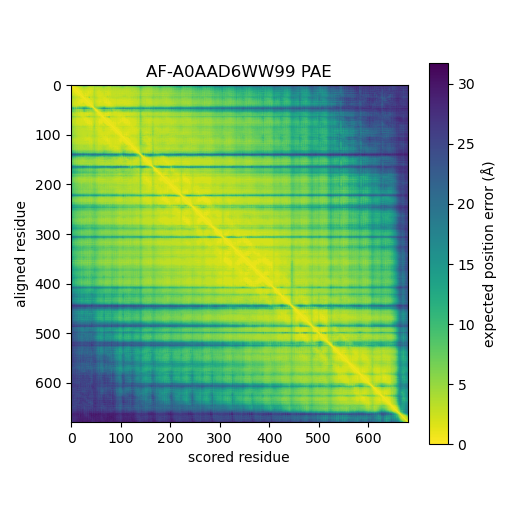.12 299 ILE A CA 1
ATOM 2334 C C . ILE A 1 299 ? 3.997 -24.471 10.709 1.00 95.12 299 ILE A C 1
ATOM 2336 O O . ILE A 1 299 ? 4.701 -23.723 11.381 1.00 95.12 299 ILE A O 1
ATOM 2340 N N . LEU A 1 300 ? 3.377 -25.520 11.260 1.00 96.12 300 LEU A N 1
ATOM 2341 C CA . LEU A 1 300 ? 3.471 -25.845 12.686 1.00 96.12 300 LEU A CA 1
ATOM 2342 C C . LEU A 1 300 ? 4.917 -26.099 13.116 1.00 96.12 300 LEU A C 1
ATOM 2344 O O . LEU A 1 300 ? 5.325 -25.699 14.207 1.00 96.12 300 LEU A O 1
ATOM 2348 N N . ARG A 1 301 ? 5.726 -26.744 12.269 1.00 94.94 301 ARG A N 1
ATOM 2349 C CA . ARG A 1 301 ? 7.156 -26.907 12.550 1.00 94.94 301 ARG A CA 1
ATOM 2350 C C . ARG A 1 301 ? 7.887 -25.565 12.552 1.00 94.94 301 ARG A C 1
ATOM 2352 O O . ARG A 1 301 ? 8.718 -25.355 13.431 1.00 94.94 301 ARG A O 1
ATOM 2359 N N . ALA A 1 302 ? 7.575 -24.679 11.608 1.00 94.44 302 ALA A N 1
ATOM 2360 C CA . ALA A 1 302 ? 8.151 -23.339 11.528 1.00 94.44 302 ALA A CA 1
ATOM 2361 C C . ALA A 1 302 ? 7.796 -22.473 12.746 1.00 94.44 302 ALA A C 1
ATOM 2363 O O . ALA A 1 302 ? 8.688 -21.827 13.292 1.00 94.44 302 ALA A O 1
ATOM 2364 N N . LEU A 1 303 ? 6.553 -22.540 13.240 1.00 95.38 303 LEU A N 1
ATOM 2365 C CA . LEU A 1 303 ? 6.136 -21.859 14.474 1.00 95.38 303 LEU A CA 1
ATOM 2366 C C . LEU A 1 303 ? 6.932 -22.312 15.710 1.00 95.38 303 LEU A C 1
ATOM 2368 O O . LEU A 1 303 ? 7.191 -21.510 16.598 1.00 95.38 303 LEU A O 1
ATOM 2372 N N . ASN A 1 304 ? 7.353 -23.581 15.764 1.00 94.62 304 ASN A N 1
ATOM 2373 C CA . ASN A 1 304 ? 8.162 -24.118 16.867 1.00 94.62 304 ASN A CA 1
ATOM 2374 C C . ASN A 1 304 ? 9.683 -23.960 16.648 1.00 94.62 304 ASN A C 1
ATOM 2376 O O . ASN A 1 304 ? 10.473 -24.504 17.424 1.00 94.62 304 ASN A O 1
ATOM 2380 N N . SER A 1 305 ? 10.126 -23.305 15.569 1.00 91.06 305 SER A N 1
ATOM 2381 C CA . SER A 1 305 ? 11.555 -23.193 15.274 1.00 91.06 305 SER A CA 1
ATOM 2382 C C . SER A 1 305 ? 12.194 -22.107 16.138 1.00 91.06 305 SER A C 1
ATOM 2384 O O . SER A 1 305 ? 11.806 -20.951 16.062 1.00 91.06 305 SER A O 1
ATOM 2386 N N . THR A 1 306 ? 13.223 -22.456 16.909 1.00 86.06 306 THR A N 1
ATOM 2387 C CA . THR A 1 306 ? 13.951 -21.497 17.764 1.00 86.06 306 THR A CA 1
ATOM 2388 C C . THR A 1 306 ? 15.019 -20.693 17.012 1.00 86.06 306 THR A C 1
ATOM 2390 O O . THR A 1 306 ? 15.764 -19.936 17.619 1.00 86.06 306 THR A O 1
ATOM 2393 N N . HIS A 1 307 ? 15.178 -20.916 15.702 1.00 71.81 307 HIS A N 1
ATOM 2394 C CA . HIS A 1 307 ? 16.349 -20.475 14.926 1.00 71.81 307 HIS A CA 1
ATOM 2395 C C . HIS A 1 307 ? 16.044 -19.351 13.918 1.00 71.81 307 HIS A C 1
ATOM 2397 O O . HIS A 1 307 ? 16.800 -19.150 12.965 1.00 71.81 307 HIS A O 1
ATOM 2403 N N . GLY A 1 308 ? 14.965 -18.590 14.113 1.00 82.44 308 GLY A N 1
ATOM 2404 C CA . GLY A 1 308 ? 14.810 -17.305 13.433 1.00 82.44 308 GLY A CA 1
ATOM 2405 C C . GLY A 1 308 ? 13.376 -16.812 13.369 1.00 82.44 308 GLY A C 1
ATOM 2406 O O . GLY A 1 308 ? 12.593 -17.361 12.585 1.00 82.44 308 GLY A O 1
ATOM 2407 N N . GLY A 1 309 ? 13.106 -15.719 14.092 1.00 92.00 309 GLY A N 1
ATOM 2408 C CA . GLY A 1 309 ? 11.808 -15.046 14.168 1.00 92.00 309 GLY A CA 1
ATOM 2409 C C . GLY A 1 309 ? 11.178 -14.782 12.805 1.00 92.00 309 GLY A C 1
ATOM 2410 O O . GLY A 1 309 ? 10.005 -15.069 12.605 1.00 92.00 309 GLY A O 1
ATOM 2411 N N . HIS A 1 310 ? 11.968 -14.426 11.785 1.00 90.31 310 HIS A N 1
ATOM 2412 C CA . HIS A 1 310 ? 11.475 -14.280 10.404 1.00 90.31 310 HIS A CA 1
ATOM 2413 C C . HIS A 1 310 ? 10.716 -15.504 9.861 1.00 90.31 310 HIS A C 1
ATOM 2415 O O . HIS A 1 310 ? 9.776 -15.353 9.086 1.00 90.31 310 HIS A O 1
ATOM 2421 N N . THR A 1 311 ? 11.110 -16.722 10.247 1.00 91.00 311 THR A N 1
ATOM 2422 C CA . THR A 1 311 ? 10.430 -17.953 9.807 1.00 91.00 311 THR A CA 1
ATOM 2423 C C . THR A 1 311 ? 9.083 -18.111 10.509 1.00 91.00 311 THR A C 1
ATOM 2425 O O . THR A 1 311 ? 8.107 -18.497 9.869 1.00 91.00 311 THR A O 1
ATOM 2428 N N . GLN A 1 312 ? 9.020 -17.788 11.805 1.00 95.44 312 GLN A N 1
ATOM 2429 C CA . GLN A 1 312 ? 7.776 -17.786 12.575 1.00 95.44 312 GLN A CA 1
ATOM 2430 C C . GLN A 1 312 ? 6.833 -16.690 12.067 1.00 95.44 312 GLN A C 1
ATOM 2432 O O . GLN A 1 312 ? 5.672 -16.979 11.813 1.00 95.44 312 GLN A O 1
ATOM 2437 N N . ILE A 1 313 ? 7.338 -15.480 11.811 1.00 94.44 313 ILE A N 1
ATOM 2438 C CA . ILE A 1 313 ? 6.578 -14.358 11.234 1.00 94.44 313 ILE A CA 1
ATOM 2439 C C . ILE A 1 313 ? 5.957 -14.757 9.892 1.00 94.44 313 ILE A C 1
ATOM 2441 O O . ILE A 1 313 ? 4.758 -14.584 9.689 1.00 94.44 313 ILE A O 1
ATOM 2445 N N . ALA A 1 314 ? 6.738 -15.360 8.991 1.00 91.31 314 ALA A N 1
ATOM 2446 C CA . ALA A 1 314 ? 6.242 -15.827 7.696 1.00 91.31 314 ALA A CA 1
ATOM 2447 C C . ALA A 1 314 ? 5.149 -16.905 7.835 1.00 91.31 314 ALA A C 1
ATOM 2449 O O . ALA A 1 314 ? 4.139 -16.884 7.123 1.00 91.31 314 ALA A O 1
ATOM 2450 N N . ALA A 1 315 ? 5.338 -17.837 8.773 1.00 95.88 315 ALA A N 1
ATOM 2451 C CA . ALA A 1 315 ? 4.365 -18.873 9.097 1.00 95.88 315 ALA A CA 1
ATOM 2452 C C . ALA A 1 315 ? 3.066 -18.275 9.671 1.00 95.88 315 ALA A C 1
ATOM 2454 O O . ALA A 1 315 ? 1.982 -18.630 9.211 1.00 95.88 315 ALA A O 1
ATOM 2455 N N . LEU A 1 316 ? 3.166 -17.323 10.604 1.00 96.94 316 LEU A N 1
ATOM 2456 C CA . LEU A 1 316 ? 2.035 -16.590 11.184 1.00 96.94 316 LEU A CA 1
ATOM 2457 C C . LEU A 1 316 ? 1.274 -15.786 10.121 1.00 96.94 316 LEU A C 1
ATOM 2459 O O . LEU A 1 316 ? 0.056 -15.901 10.025 1.00 96.94 316 LEU A O 1
ATOM 2463 N N . HIS A 1 317 ? 1.978 -15.052 9.255 1.00 94.75 317 HIS A N 1
ATOM 2464 C CA . HIS A 1 317 ? 1.368 -14.321 8.141 1.00 94.75 317 HIS A CA 1
ATOM 2465 C C . HIS A 1 317 ? 0.615 -15.257 7.175 1.00 94.75 317 HIS A C 1
ATOM 2467 O O . HIS A 1 317 ? -0.492 -14.949 6.725 1.00 94.75 317 HIS A O 1
ATOM 2473 N N . THR A 1 318 ? 1.177 -16.438 6.895 1.00 95.12 318 THR A N 1
ATOM 2474 C CA . THR A 1 318 ? 0.512 -17.465 6.074 1.00 95.12 318 THR A CA 1
ATOM 2475 C C . THR A 1 318 ? -0.761 -17.984 6.746 1.00 95.12 318 THR A C 1
ATOM 2477 O O . THR A 1 318 ? -1.792 -18.100 6.088 1.00 95.12 318 THR A O 1
ATOM 2480 N N . LEU A 1 319 ? -0.726 -18.245 8.057 1.00 97.06 319 LEU A N 1
ATOM 2481 C CA . LEU A 1 319 ? -1.901 -18.676 8.826 1.00 97.06 319 LEU A CA 1
ATOM 2482 C C . LEU A 1 319 ? -2.985 -17.600 8.890 1.00 97.06 319 LEU A C 1
ATOM 2484 O O . LEU A 1 319 ? -4.159 -17.922 8.734 1.00 97.06 319 LEU A O 1
ATOM 2488 N N . SER A 1 320 ? -2.594 -16.337 9.058 1.00 96.94 320 SER A N 1
ATOM 2489 C CA . SER A 1 320 ? -3.505 -15.191 8.994 1.00 96.94 320 SER A CA 1
ATOM 2490 C C . SER A 1 320 ? -4.217 -15.135 7.638 1.00 96.94 320 SER A C 1
ATOM 2492 O O . SER A 1 320 ? -5.442 -15.077 7.574 1.00 96.94 320 SER A O 1
ATOM 2494 N N . THR A 1 321 ? -3.467 -15.313 6.543 1.00 95.69 321 THR A N 1
ATOM 2495 C CA . THR A 1 321 ? -4.048 -15.419 5.195 1.00 95.69 321 THR A CA 1
ATOM 2496 C C . THR A 1 321 ? -5.017 -16.603 5.081 1.00 95.69 321 THR A C 1
ATOM 2498 O O . THR A 1 321 ? -6.097 -16.463 4.516 1.00 95.69 321 THR A O 1
ATOM 2501 N N . PHE A 1 322 ? -4.674 -17.776 5.624 1.00 95.69 322 PHE A N 1
ATOM 2502 C CA . PHE A 1 322 ? -5.572 -18.939 5.593 1.00 95.69 322 PHE A CA 1
ATOM 2503 C C . PHE A 1 322 ? -6.852 -18.694 6.402 1.00 95.69 322 PHE A C 1
ATOM 2505 O O . PHE A 1 322 ? -7.922 -19.132 5.985 1.00 95.69 322 PHE A O 1
ATOM 2512 N N . ALA A 1 323 ? -6.769 -17.952 7.508 1.00 96.19 323 ALA A N 1
ATOM 2513 C CA . ALA A 1 323 ? -7.923 -17.571 8.316 1.00 96.19 323 ALA A CA 1
ATOM 2514 C C . ALA A 1 323 ? -8.881 -16.624 7.579 1.00 96.19 323 ALA A C 1
ATOM 2516 O O . ALA A 1 323 ? -10.075 -16.597 7.877 1.00 96.19 323 ALA A O 1
ATOM 2517 N N . GLU A 1 324 ? -8.410 -15.855 6.599 1.00 96.25 324 GLU A N 1
ATOM 2518 C CA . GLU A 1 324 ? -9.280 -15.013 5.775 1.00 96.25 324 GLU A CA 1
ATOM 2519 C C . GLU A 1 324 ? -10.076 -15.818 4.741 1.00 96.25 324 GLU A C 1
ATOM 2521 O O . GLU A 1 324 ? -11.173 -15.398 4.369 1.00 96.25 324 GLU A O 1
ATOM 2526 N N . LEU A 1 325 ? -9.595 -17.000 4.348 1.00 93.75 325 LEU A N 1
ATOM 2527 C CA . LEU A 1 325 ? -10.142 -17.806 3.256 1.00 93.75 325 LEU A CA 1
ATOM 2528 C C . LEU A 1 325 ? -11.091 -18.893 3.774 1.00 93.75 325 LEU A C 1
ATOM 2530 O O . LEU A 1 325 ? -10.643 -19.862 4.386 1.00 93.75 325 LEU A O 1
ATOM 2534 N N . ASP A 1 326 ? -12.389 -18.762 3.478 1.00 92.69 326 ASP A N 1
ATOM 2535 C CA . ASP A 1 326 ? -13.448 -19.684 3.935 1.00 92.69 326 ASP A CA 1
ATOM 2536 C C . ASP A 1 326 ? -13.081 -21.169 3.717 1.00 92.69 326 ASP A C 1
ATOM 2538 O O . ASP A 1 326 ? -13.241 -21.984 4.617 1.00 92.69 326 ASP A O 1
ATOM 2542 N N . ASP A 1 327 ? -12.497 -21.506 2.564 1.00 92.00 327 ASP A N 1
ATOM 2543 C CA . ASP A 1 327 ? -12.139 -22.880 2.174 1.00 92.00 327 ASP A CA 1
ATOM 2544 C C . ASP A 1 327 ? -10.958 -23.497 2.949 1.00 92.00 327 ASP A C 1
ATOM 2546 O O . ASP A 1 327 ? -10.753 -24.713 2.897 1.00 92.00 327 ASP A O 1
ATOM 2550 N N . LEU A 1 328 ? -10.126 -22.678 3.600 1.00 90.88 328 LEU A N 1
ATOM 2551 C CA . LEU A 1 328 ? -8.935 -23.140 4.329 1.00 90.88 328 LEU A CA 1
ATOM 2552 C C . LEU A 1 328 ? -9.087 -23.030 5.843 1.00 90.88 328 LEU A C 1
ATOM 2554 O O . LEU A 1 328 ? -8.334 -23.677 6.574 1.00 90.88 328 LEU A O 1
ATOM 2558 N N . ARG A 1 329 ? -10.082 -22.274 6.301 1.00 91.56 329 ARG A N 1
ATOM 2559 C CA . ARG A 1 329 ? -10.386 -22.020 7.707 1.00 91.56 329 ARG A CA 1
ATOM 2560 C C . ARG A 1 329 ? -10.545 -23.281 8.556 1.00 91.56 329 ARG A C 1
ATOM 2562 O O . ARG A 1 329 ? -10.019 -23.317 9.663 1.00 91.56 329 ARG A O 1
ATOM 2569 N N . ASP A 1 330 ? -11.178 -24.327 8.031 1.00 92.81 330 ASP A N 1
ATOM 2570 C CA . ASP A 1 330 ? -11.386 -25.594 8.755 1.00 92.81 330 ASP A CA 1
ATOM 2571 C C . ASP A 1 330 ? -10.077 -26.336 9.090 1.00 92.81 330 ASP A C 1
ATOM 2573 O O . ASP A 1 330 ? -10.071 -27.255 9.907 1.00 92.81 330 ASP A O 1
ATOM 2577 N N . ASN A 1 331 ? -8.950 -25.936 8.489 1.00 93.44 331 ASN A N 1
ATOM 2578 C CA . ASN A 1 331 ? -7.633 -26.507 8.781 1.00 93.44 331 ASN A CA 1
ATOM 2579 C C . ASN A 1 331 ? -6.943 -25.837 9.985 1.00 93.44 331 ASN A C 1
ATOM 2581 O O . ASN A 1 331 ? -5.871 -26.283 10.398 1.00 93.44 331 ASN A O 1
ATOM 2585 N N . LEU A 1 332 ? -7.520 -24.763 10.536 1.00 94.31 332 LEU A N 1
ATOM 2586 C CA . LEU A 1 332 ? -7.000 -24.037 11.696 1.00 94.31 332 LEU A CA 1
ATOM 2587 C C . LEU A 1 332 ? -7.640 -24.564 12.984 1.00 94.31 332 LEU A C 1
ATOM 2589 O O . LEU A 1 332 ? -8.452 -23.894 13.615 1.00 94.31 332 LEU A O 1
ATOM 2593 N N . ASP A 1 333 ? -7.280 -25.792 13.349 1.00 95.56 333 ASP A N 1
ATOM 2594 C CA . ASP A 1 333 ? -7.782 -26.440 14.560 1.00 95.56 333 ASP A CA 1
ATOM 2595 C C . ASP A 1 333 ? -7.229 -25.819 15.864 1.00 95.56 333 ASP A C 1
ATOM 2597 O O . ASP A 1 333 ? -6.327 -24.972 15.874 1.00 95.56 333 ASP A O 1
ATOM 2601 N N . ASP A 1 334 ? -7.754 -26.278 17.002 1.00 95.88 334 ASP A N 1
ATOM 2602 C CA . ASP A 1 334 ? -7.353 -25.843 18.345 1.00 95.88 334 ASP A CA 1
ATOM 2603 C C . ASP A 1 334 ? -5.841 -25.964 18.595 1.00 95.88 334 ASP A C 1
ATOM 2605 O O . ASP A 1 334 ? -5.260 -25.162 19.333 1.00 95.88 334 ASP A O 1
ATOM 2609 N N . ASN A 1 335 ? -5.183 -26.962 17.995 1.00 95.88 335 ASN A N 1
ATOM 2610 C CA . ASN A 1 335 ? -3.749 -27.182 18.151 1.00 95.88 335 ASN A CA 1
ATOM 2611 C C . ASN A 1 335 ? -2.943 -26.130 17.376 1.00 95.88 335 ASN A C 1
ATOM 2613 O O . ASN A 1 335 ? -1.968 -25.594 17.909 1.00 95.88 335 ASN A O 1
ATOM 2617 N N . VAL A 1 336 ? -3.370 -25.777 16.161 1.00 96.88 336 VAL A N 1
ATOM 2618 C CA . VAL A 1 336 ? -2.787 -24.662 15.401 1.00 96.88 336 VAL A CA 1
ATOM 2619 C C . VAL A 1 336 ? -2.947 -23.355 16.162 1.00 96.88 336 VAL A C 1
ATOM 2621 O O . VAL A 1 336 ? -1.960 -22.647 16.366 1.00 96.88 336 VAL A O 1
ATOM 2624 N N . ILE A 1 337 ? -4.154 -23.062 16.648 1.00 97.38 337 ILE A N 1
ATOM 2625 C CA . ILE A 1 337 ? -4.428 -21.814 17.373 1.00 97.38 337 ILE A CA 1
ATOM 2626 C C . ILE A 1 337 ? -3.621 -21.753 18.674 1.00 97.38 337 ILE A C 1
ATOM 2628 O O . ILE A 1 337 ? -2.997 -20.733 18.956 1.00 97.38 337 ILE A O 1
ATOM 2632 N N . SER A 1 338 ? -3.513 -22.857 19.417 1.00 97.19 338 SER A N 1
ATOM 2633 C CA . SER A 1 338 ? -2.655 -22.931 20.611 1.00 97.19 338 SER A CA 1
ATOM 2634 C C . SER A 1 338 ? -1.184 -22.631 20.296 1.00 97.19 338 SER A C 1
ATOM 2636 O O . SER A 1 338 ? -0.489 -22.012 21.104 1.00 97.19 338 SER A O 1
ATOM 2638 N N . LYS A 1 339 ? -0.692 -23.037 19.115 1.00 97.62 339 LYS A N 1
ATOM 2639 C CA . LYS A 1 339 ? 0.667 -22.702 18.668 1.00 97.62 339 LYS A CA 1
ATOM 2640 C C . LYS A 1 339 ? 0.834 -21.258 18.230 1.00 97.62 339 LYS A C 1
ATOM 2642 O O . LYS A 1 339 ? 1.871 -20.683 18.552 1.00 97.62 339 LYS A O 1
ATOM 2647 N N . ILE A 1 340 ? -0.171 -20.658 17.599 1.00 97.88 340 ILE A N 1
ATOM 2648 C CA . ILE A 1 340 ? -0.188 -19.210 17.357 1.00 97.88 340 ILE A CA 1
ATOM 2649 C C . ILE A 1 340 ? -0.105 -18.476 18.701 1.00 97.88 340 ILE A C 1
ATOM 2651 O O . ILE A 1 340 ? 0.800 -17.676 18.891 1.00 97.88 340 ILE A O 1
ATOM 2655 N N . ILE A 1 341 ? -0.955 -18.826 19.673 1.00 97.88 341 ILE A N 1
ATOM 2656 C CA . ILE A 1 341 ? -0.979 -18.202 21.008 1.00 97.88 341 ILE A CA 1
ATOM 2657 C C . ILE A 1 341 ? 0.384 -18.293 21.708 1.00 97.88 341 ILE A C 1
ATOM 2659 O O . ILE A 1 341 ? 0.798 -17.336 22.358 1.00 97.88 341 ILE A O 1
ATOM 2663 N N . SER A 1 342 ? 1.119 -19.401 21.552 1.00 97.00 342 SER A N 1
ATOM 2664 C CA . SER A 1 342 ? 2.457 -19.522 22.148 1.00 97.00 342 SER A CA 1
ATOM 2665 C C . SER A 1 342 ? 3.484 -18.519 21.603 1.00 97.00 342 SER A C 1
ATOM 2667 O O . SER A 1 342 ? 4.442 -18.226 22.309 1.00 97.00 342 SER A O 1
ATOM 2669 N N . GLY A 1 343 ? 3.262 -17.946 20.412 1.00 96.88 343 GLY A N 1
ATOM 2670 C CA . GLY A 1 343 ? 4.095 -16.877 19.846 1.00 96.88 343 GLY A CA 1
ATOM 2671 C C . GLY A 1 343 ? 4.014 -15.547 20.607 1.00 96.88 343 GLY A C 1
ATOM 2672 O O . GLY A 1 343 ? 4.906 -14.717 20.478 1.00 96.88 343 GLY A O 1
ATOM 2673 N N . LEU A 1 344 ? 3.002 -15.355 21.466 1.00 97.44 344 LEU A N 1
ATOM 2674 C CA . LEU A 1 344 ? 2.935 -14.207 22.382 1.00 97.44 344 LEU A CA 1
ATOM 2675 C C . LEU A 1 344 ? 4.038 -14.252 23.450 1.00 97.44 344 LEU A C 1
ATOM 2677 O O . LEU A 1 344 ? 4.421 -13.218 23.991 1.00 97.44 344 LEU A O 1
ATOM 2681 N N . LEU A 1 345 ? 4.541 -15.453 23.751 1.00 96.44 345 LEU A N 1
ATOM 2682 C CA . LEU A 1 345 ? 5.604 -15.697 24.726 1.00 96.44 345 LEU A CA 1
ATOM 2683 C C . LEU A 1 345 ? 6.998 -15.739 24.078 1.00 96.44 345 LEU A C 1
ATOM 2685 O O . LEU A 1 345 ? 7.952 -16.134 24.745 1.00 96.44 345 LEU A O 1
ATOM 2689 N N . ASP A 1 346 ? 7.109 -15.410 22.787 1.00 96.81 346 ASP A N 1
ATOM 2690 C CA . ASP A 1 346 ? 8.396 -15.344 22.093 1.00 96.81 346 ASP A CA 1
ATOM 2691 C C . ASP A 1 346 ? 9.202 -14.122 22.566 1.00 96.81 346 ASP A C 1
ATOM 2693 O O . ASP A 1 346 ? 8.630 -13.094 22.929 1.00 96.81 346 ASP A O 1
ATOM 2697 N N . ASP A 1 347 ? 10.530 -14.232 22.579 1.00 95.62 347 ASP A N 1
ATOM 2698 C CA . ASP A 1 347 ? 11.415 -13.139 22.998 1.00 95.62 347 ASP A CA 1
ATOM 2699 C C . ASP A 1 347 ? 11.573 -12.074 21.888 1.00 95.62 347 ASP A C 1
ATOM 2701 O O . ASP A 1 347 ? 11.940 -10.926 22.169 1.00 95.62 347 ASP A O 1
ATOM 2705 N N . ASP A 1 348 ? 11.308 -12.448 20.629 1.00 95.94 348 ASP A N 1
ATOM 2706 C CA . ASP A 1 348 ? 11.366 -11.581 19.448 1.00 95.94 348 ASP A CA 1
ATOM 2707 C C . ASP A 1 348 ? 10.076 -10.739 19.323 1.00 95.94 348 ASP A C 1
ATOM 2709 O O . ASP A 1 348 ? 8.971 -11.265 19.162 1.00 95.94 348 ASP A O 1
ATOM 2713 N N . ASP A 1 349 ? 10.204 -9.410 19.386 1.00 96.44 349 ASP A N 1
ATOM 2714 C CA . ASP A 1 349 ? 9.077 -8.474 19.273 1.00 96.44 349 ASP A CA 1
ATOM 2715 C C . ASP A 1 349 ? 8.358 -8.544 17.933 1.00 96.44 349 ASP A C 1
ATOM 2717 O O . ASP A 1 349 ? 7.141 -8.327 17.891 1.00 96.44 349 ASP A O 1
ATOM 2721 N N . ASP A 1 350 ? 9.068 -8.825 16.843 1.00 96.00 350 ASP A N 1
ATOM 2722 C CA . ASP A 1 350 ? 8.441 -8.935 15.532 1.00 96.00 350 ASP A CA 1
ATOM 2723 C C . ASP A 1 350 ? 7.544 -10.189 15.487 1.00 96.00 350 ASP A C 1
ATOM 2725 O O . ASP A 1 350 ? 6.448 -10.155 14.918 1.00 96.00 350 ASP A O 1
ATOM 2729 N N . VAL A 1 351 ? 7.949 -11.281 16.156 1.00 96.50 351 VAL A N 1
ATOM 2730 C CA . VAL A 1 351 ? 7.126 -12.498 16.314 1.00 96.50 351 VAL A CA 1
ATOM 2731 C C . VAL A 1 351 ? 5.906 -12.223 17.189 1.00 96.50 351 VAL A C 1
ATOM 2733 O O . VAL A 1 351 ? 4.790 -12.592 16.806 1.00 96.50 351 VAL A O 1
ATOM 2736 N N . GLN A 1 352 ? 6.082 -11.546 18.327 1.00 97.62 352 GLN A N 1
ATOM 2737 C CA . GLN A 1 352 ? 4.974 -11.158 19.206 1.00 97.62 352 GLN A CA 1
ATOM 2738 C C . GLN A 1 352 ? 3.969 -10.262 18.467 1.00 97.62 352 GLN A C 1
ATOM 2740 O O . GLN A 1 352 ? 2.764 -10.522 18.492 1.00 97.62 352 GLN A O 1
ATOM 2745 N N . THR A 1 353 ? 4.463 -9.254 17.742 1.00 97.12 353 THR A N 1
ATOM 2746 C CA . THR A 1 353 ? 3.647 -8.329 16.941 1.00 97.12 353 THR A CA 1
ATOM 2747 C C . THR A 1 353 ? 2.852 -9.072 15.873 1.00 97.12 353 THR A C 1
ATOM 2749 O O . THR A 1 353 ? 1.633 -8.921 15.789 1.00 97.12 353 THR A O 1
ATOM 2752 N N . GLN A 1 354 ? 3.510 -9.932 15.090 1.00 97.38 354 GLN A N 1
ATOM 2753 C CA . GLN A 1 354 ? 2.828 -10.709 14.057 1.00 97.38 354 GLN A CA 1
ATOM 2754 C C . GLN A 1 354 ? 1.833 -11.715 14.657 1.00 97.38 354 GLN A C 1
ATOM 2756 O O . GLN A 1 354 ? 0.804 -12.015 14.042 1.00 97.38 354 GLN A O 1
ATOM 2761 N N . THR A 1 355 ? 2.112 -12.240 15.852 1.00 98.00 355 THR A N 1
ATOM 2762 C CA . THR A 1 355 ? 1.188 -13.120 16.576 1.00 98.00 355 THR A CA 1
ATOM 2763 C C . THR A 1 355 ? -0.086 -12.373 16.955 1.00 98.00 355 THR A C 1
ATOM 2765 O O . THR A 1 355 ? -1.177 -12.879 16.698 1.00 98.00 355 THR A O 1
ATOM 2768 N N . LEU A 1 356 ? 0.041 -11.160 17.499 1.00 98.19 356 LEU A N 1
ATOM 2769 C CA . LEU A 1 356 ? -1.086 -10.282 17.824 1.00 98.19 356 LEU A CA 1
ATOM 2770 C C . LEU A 1 356 ? -1.928 -9.958 16.581 1.00 98.19 356 LEU A C 1
ATOM 2772 O O . LEU A 1 356 ? -3.139 -10.179 16.594 1.00 98.19 356 LEU A O 1
ATOM 2776 N N . ASP A 1 357 ? -1.289 -9.566 15.474 1.00 97.75 357 ASP A N 1
ATOM 2777 C CA . ASP A 1 357 ? -1.983 -9.306 14.203 1.00 97.75 357 ASP A CA 1
ATOM 2778 C C . ASP A 1 357 ? -2.728 -10.557 13.691 1.00 97.75 357 ASP A C 1
ATOM 2780 O O . ASP A 1 357 ? -3.868 -10.478 13.230 1.00 97.75 357 ASP A O 1
ATOM 2784 N N . THR A 1 358 ? -2.123 -11.742 13.826 1.00 97.94 358 THR A N 1
ATOM 2785 C CA . THR A 1 358 ? -2.750 -13.017 13.435 1.00 97.94 358 THR A CA 1
ATOM 2786 C C . THR A 1 358 ? -3.950 -13.357 14.325 1.00 97.94 358 THR A C 1
ATOM 2788 O O . THR A 1 358 ? -4.987 -13.793 13.824 1.00 97.94 358 THR A O 1
ATOM 2791 N N . LEU A 1 359 ? -3.848 -13.134 15.640 1.00 98.31 359 LEU A N 1
ATOM 2792 C CA . LEU A 1 359 ? -4.952 -13.343 16.580 1.00 98.31 359 LEU A CA 1
ATOM 2793 C C . LEU A 1 359 ? -6.103 -12.367 16.340 1.00 98.31 359 LEU A C 1
ATOM 2795 O O . LEU A 1 359 ? -7.256 -12.778 16.436 1.00 98.31 359 LEU A O 1
ATOM 2799 N N . ALA A 1 360 ? -5.817 -11.114 15.981 1.00 97.75 360 ALA A N 1
ATOM 2800 C CA . ALA A 1 360 ? -6.838 -10.142 15.602 1.00 97.75 360 ALA A CA 1
ATOM 2801 C C . ALA A 1 360 ? -7.609 -10.591 14.346 1.00 97.75 360 ALA A C 1
ATOM 2803 O O . ALA A 1 360 ? -8.841 -10.547 14.322 1.00 97.75 360 ALA A O 1
ATOM 2804 N N . VAL A 1 361 ? -6.914 -11.106 13.324 1.00 97.69 361 VAL A N 1
ATOM 2805 C CA . VAL A 1 361 ? -7.575 -11.664 12.130 1.00 97.69 361 VAL A CA 1
ATOM 2806 C C . VAL A 1 361 ? -8.438 -12.874 12.489 1.00 97.69 361 VAL A C 1
ATOM 2808 O O . VAL A 1 361 ? -9.597 -12.924 12.075 1.00 97.69 361 VAL A O 1
ATOM 2811 N N . LEU A 1 362 ? -7.933 -13.808 13.302 1.00 97.38 362 LEU A N 1
ATOM 2812 C CA . LEU A 1 362 ? -8.716 -14.954 13.780 1.00 97.38 362 LEU A CA 1
ATOM 2813 C C . LEU A 1 362 ? -9.954 -14.510 14.575 1.00 97.38 362 LEU A C 1
ATOM 2815 O O . LEU A 1 362 ? -11.045 -15.018 14.339 1.00 97.38 362 LEU A O 1
ATOM 2819 N N . ALA A 1 363 ? -9.808 -13.522 15.458 1.00 97.12 363 ALA A N 1
ATOM 2820 C CA . ALA A 1 363 ? -10.891 -12.952 16.256 1.00 97.12 363 ALA A CA 1
ATOM 2821 C C . ALA A 1 363 ? -11.974 -12.251 15.428 1.00 97.12 363 ALA A C 1
ATOM 2823 O O . ALA A 1 363 ? -13.098 -12.130 15.891 1.00 97.12 363 ALA A O 1
ATOM 2824 N N . SER A 1 364 ? -11.668 -11.820 14.201 1.00 96.88 364 SER A N 1
ATOM 2825 C CA . SER A 1 364 ? -12.678 -11.287 13.275 1.00 96.88 364 SER A CA 1
ATOM 2826 C C . SER A 1 364 ? -13.572 -12.366 12.647 1.00 96.88 364 SER A C 1
ATOM 2828 O O . SER A 1 364 ? -14.484 -12.041 11.881 1.00 96.88 364 SER A O 1
ATOM 2830 N N . LYS A 1 365 ? -13.289 -13.654 12.898 1.00 97.19 365 LYS A N 1
ATOM 2831 C CA . LYS A 1 365 ? -14.034 -14.794 12.355 1.00 97.19 365 LYS A CA 1
ATOM 2832 C C . LYS A 1 365 ? -14.741 -15.539 13.484 1.00 97.19 365 LYS A C 1
ATOM 2834 O O . LYS A 1 365 ? -14.096 -16.183 14.309 1.00 97.19 365 LYS A O 1
ATOM 2839 N N . GLU A 1 366 ? -16.073 -15.546 13.434 1.00 96.25 366 GLU A N 1
ATOM 2840 C CA . GLU A 1 366 ? -16.952 -16.133 14.461 1.00 96.25 366 GLU A CA 1
ATOM 2841 C C . GLU A 1 366 ? -16.545 -17.546 14.902 1.00 96.25 366 GLU A C 1
ATOM 2843 O O . GLU A 1 366 ? -16.485 -17.851 16.092 1.00 96.25 366 GLU A O 1
ATOM 2848 N N . GLN A 1 367 ? -16.177 -18.396 13.945 1.00 96.62 367 GLN A N 1
ATOM 2849 C CA . GLN A 1 367 ? -15.776 -19.780 14.199 1.00 96.62 367 GLN A CA 1
ATOM 2850 C C . GLN A 1 367 ? -14.550 -19.946 15.111 1.00 96.62 367 GLN A C 1
ATOM 2852 O O . GLN A 1 367 ? -14.414 -20.996 15.730 1.00 96.62 367 GLN A O 1
ATOM 2857 N N . PHE A 1 368 ? -13.673 -18.941 15.213 1.00 97.31 368 PHE A N 1
ATOM 2858 C CA . PHE A 1 368 ? -12.470 -19.011 16.047 1.00 97.31 368 PHE A CA 1
ATOM 2859 C C . PHE A 1 368 ? -12.635 -18.317 17.400 1.00 97.31 368 PHE A C 1
ATOM 2861 O O . PHE A 1 368 ? -11.713 -18.383 18.212 1.00 97.31 368 PHE A O 1
ATOM 2868 N N . HIS A 1 369 ? -13.780 -17.681 17.685 1.00 96.81 369 HIS A N 1
ATOM 2869 C CA . HIS A 1 369 ? -13.985 -16.895 18.910 1.00 96.81 369 HIS A CA 1
ATOM 2870 C C . HIS A 1 369 ? -13.658 -17.694 20.180 1.00 96.81 369 HIS A C 1
ATOM 2872 O O . HIS A 1 369 ? -12.889 -17.234 21.023 1.00 96.81 369 HIS A O 1
ATOM 2878 N N . ASN A 1 370 ? -14.165 -18.928 20.289 1.00 95.62 370 ASN A N 1
ATOM 2879 C CA . ASN A 1 370 ? -13.898 -19.796 21.442 1.00 95.62 370 ASN A CA 1
ATOM 2880 C C . ASN A 1 370 ? -12.416 -20.178 21.562 1.00 95.62 370 ASN A C 1
ATOM 2882 O O . ASN A 1 370 ? -11.900 -20.312 22.670 1.00 95.62 370 ASN A O 1
ATOM 2886 N N . ASN A 1 371 ? -11.728 -20.337 20.431 1.00 95.50 371 ASN A N 1
ATOM 2887 C CA . ASN A 1 371 ? -10.328 -20.738 20.390 1.00 95.50 371 ASN A CA 1
ATOM 2888 C C . ASN A 1 371 ? -9.388 -19.601 20.791 1.00 95.50 371 ASN A C 1
ATOM 2890 O O . ASN A 1 371 ? -8.458 -19.814 21.569 1.00 95.50 371 ASN A O 1
ATOM 2894 N N . VAL A 1 372 ? -9.629 -18.390 20.281 1.00 96.81 372 VAL A N 1
ATOM 2895 C CA . VAL A 1 372 ? -8.786 -17.224 20.590 1.00 96.81 372 VAL A CA 1
ATOM 2896 C C . VAL A 1 372 ? -9.103 -16.615 21.951 1.00 96.81 372 VAL A C 1
ATOM 2898 O O . VAL A 1 372 ? -8.256 -15.926 22.511 1.00 96.81 372 VAL A O 1
ATOM 2901 N N . LYS A 1 373 ? -10.263 -16.925 22.543 1.00 95.31 373 LYS A N 1
ATOM 2902 C CA . LYS A 1 373 ? -10.630 -16.489 23.898 1.00 95.31 373 LYS A CA 1
ATOM 2903 C C . LYS A 1 373 ? -9.571 -16.842 24.950 1.00 95.31 373 LYS A C 1
ATOM 2905 O O . LYS A 1 373 ? -9.307 -16.048 25.849 1.00 95.31 373 LYS A O 1
ATOM 2910 N N . GLY A 1 374 ? -8.914 -17.997 24.814 1.00 92.88 374 GLY A N 1
ATOM 2911 C CA . GLY A 1 374 ? -7.816 -18.407 25.699 1.00 92.88 374 GLY A CA 1
ATOM 2912 C C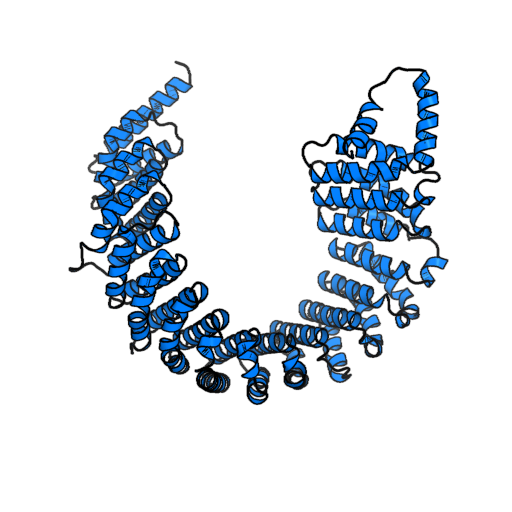 . GLY A 1 374 ? -6.538 -17.566 25.561 1.00 92.88 374 GLY A C 1
ATOM 2913 O O . GLY A 1 374 ? -5.691 -17.597 26.453 1.00 92.88 374 GLY A O 1
ATOM 2914 N N . ALA A 1 375 ? -6.386 -16.796 24.477 1.00 96.06 375 ALA A N 1
ATOM 2915 C CA . ALA A 1 375 ? -5.226 -15.935 24.249 1.00 96.06 375 ALA A CA 1
ATOM 2916 C C . ALA A 1 375 ? -5.203 -14.719 25.181 1.00 96.06 375 ALA A C 1
ATOM 2918 O O . ALA A 1 375 ? -4.132 -14.215 25.497 1.00 96.06 375 ALA A O 1
ATOM 2919 N N . THR A 1 376 ? -6.368 -14.283 25.659 1.00 95.38 376 THR A N 1
ATOM 2920 C CA . THR A 1 376 ? -6.560 -13.110 26.517 1.00 95.38 376 THR A CA 1
ATOM 2921 C C . THR A 1 376 ? -5.579 -13.048 27.692 1.00 95.38 376 THR A C 1
ATOM 2923 O O . THR A 1 376 ? -4.921 -12.030 27.894 1.00 95.38 376 THR A O 1
ATOM 2926 N N . GLN A 1 377 ? -5.401 -14.160 28.411 1.00 95.38 377 GLN A N 1
ATOM 2927 C CA . GLN A 1 377 ? -4.494 -14.239 29.564 1.00 95.38 377 GLN A CA 1
ATOM 2928 C C . GLN A 1 377 ? -3.009 -14.166 29.168 1.00 95.38 377 GLN A C 1
ATOM 2930 O O . GLN A 1 377 ? -2.181 -13.734 29.961 1.00 95.38 377 GLN A O 1
ATOM 2935 N N . ASN A 1 378 ? -2.665 -14.542 27.933 1.00 96.81 378 ASN A N 1
ATOM 2936 C CA . ASN A 1 378 ? -1.302 -14.436 27.402 1.00 96.81 378 ASN A CA 1
ATOM 2937 C C . ASN A 1 378 ? -1.018 -13.054 26.789 1.00 96.81 378 ASN A C 1
ATOM 2939 O O . ASN A 1 378 ? 0.138 -12.648 26.730 1.00 96.81 378 ASN A O 1
ATOM 2943 N N . ILE A 1 379 ? -2.049 -12.325 26.344 1.00 97.31 379 ILE A N 1
ATOM 2944 C CA . ILE A 1 379 ? -1.921 -10.936 25.870 1.00 97.31 379 ILE A CA 1
ATOM 2945 C C . ILE A 1 379 ? -1.788 -9.977 27.063 1.00 97.31 379 ILE A C 1
ATOM 2947 O O . ILE A 1 379 ? -1.086 -8.975 26.964 1.00 97.31 379 ILE A O 1
ATOM 2951 N N . LEU A 1 380 ? -2.413 -10.285 28.205 1.00 95.94 380 LEU A N 1
ATOM 2952 C CA . LEU A 1 380 ? -2.453 -9.402 29.374 1.00 95.94 380 LEU A CA 1
ATOM 2953 C C . LEU A 1 380 ? -1.060 -8.928 29.855 1.00 95.94 380 LEU A C 1
ATOM 2955 O O . LEU A 1 380 ? -0.895 -7.717 30.017 1.00 95.94 380 LEU A O 1
ATOM 2959 N N . PRO A 1 381 ? -0.026 -9.790 29.994 1.00 97.00 381 PRO A N 1
ATOM 2960 C CA . PRO A 1 381 ? 1.325 -9.343 30.347 1.00 97.00 381 PRO A CA 1
ATOM 2961 C C . PRO A 1 381 ? 1.975 -8.424 29.302 1.00 97.00 381 PRO A C 1
ATOM 2963 O O . PRO A 1 381 ? 2.835 -7.620 29.655 1.00 97.00 381 PRO A O 1
ATOM 2966 N N . LEU A 1 382 ? 1.568 -8.501 28.027 1.00 96.94 382 LEU A N 1
ATOM 2967 C CA . LEU A 1 382 ? 2.100 -7.642 26.959 1.00 96.94 382 LEU A CA 1
ATOM 2968 C C . LEU A 1 382 ? 1.628 -6.189 27.082 1.00 96.94 382 LEU A C 1
ATOM 2970 O O . LEU A 1 382 ? 2.264 -5.300 26.520 1.00 96.94 382 LEU A O 1
ATOM 2974 N N . LEU A 1 383 ? 0.573 -5.919 27.861 1.00 96.00 383 LEU A N 1
ATOM 2975 C CA . LEU A 1 383 ? 0.212 -4.552 28.245 1.00 96.00 383 LEU A CA 1
ATOM 2976 C C . LEU A 1 383 ? 1.273 -3.910 29.150 1.00 96.00 383 LEU A C 1
ATOM 2978 O O . LEU A 1 383 ? 1.343 -2.691 29.210 1.00 96.00 383 LEU A O 1
ATOM 2982 N N . GLU A 1 384 ? 2.121 -4.694 29.821 1.00 95.38 384 GLU A N 1
ATOM 2983 C CA . GLU A 1 384 ? 3.225 -4.184 30.647 1.00 95.38 384 GLU A CA 1
ATOM 2984 C C . GLU A 1 384 ? 4.581 -4.196 29.920 1.00 95.38 384 GLU A C 1
ATOM 2986 O O . GLU A 1 384 ? 5.613 -3.879 30.525 1.00 95.38 384 GLU A O 1
ATOM 2991 N N . ASP A 1 385 ? 4.617 -4.583 28.637 1.00 96.31 385 ASP A N 1
ATOM 2992 C CA . ASP A 1 385 ? 5.868 -4.650 27.880 1.00 96.31 385 ASP A CA 1
ATOM 2993 C C . ASP A 1 385 ? 6.528 -3.265 27.843 1.00 96.31 385 ASP A C 1
ATOM 2995 O O . ASP A 1 385 ? 5.864 -2.238 27.727 1.00 96.31 385 ASP A O 1
ATOM 2999 N N . ARG A 1 386 ? 7.859 -3.202 27.934 1.00 95.19 386 ARG A N 1
ATOM 3000 C CA . ARG A 1 386 ? 8.594 -1.925 27.914 1.00 95.19 386 ARG A CA 1
ATOM 3001 C C . ARG A 1 386 ? 8.496 -1.220 26.562 1.00 95.19 386 ARG A C 1
ATOM 3003 O O . ARG A 1 386 ? 8.588 0.009 26.508 1.00 95.19 386 ARG A O 1
ATOM 3010 N N . ARG A 1 387 ? 8.326 -1.982 25.483 1.00 94.75 387 ARG A N 1
ATOM 3011 C CA . ARG A 1 387 ? 8.231 -1.505 24.104 1.00 94.75 387 ARG A CA 1
ATOM 3012 C C . ARG A 1 387 ? 6.810 -1.017 23.839 1.00 94.75 387 ARG A C 1
ATOM 3014 O O . ARG A 1 387 ? 5.855 -1.785 23.867 1.00 94.75 387 ARG A O 1
ATOM 3021 N N . TRP A 1 388 ? 6.672 0.277 23.568 1.00 93.06 388 TRP A N 1
ATOM 3022 C CA . TRP A 1 388 ? 5.366 0.923 23.400 1.00 93.06 388 TRP A CA 1
ATOM 3023 C C . TRP A 1 388 ? 4.542 0.336 22.243 1.00 93.06 388 TRP A C 1
ATOM 3025 O O . TRP A 1 388 ? 3.330 0.190 22.378 1.00 93.06 388 TRP A O 1
ATOM 3035 N N . TRP A 1 389 ? 5.187 -0.079 21.147 1.00 94.31 389 TRP A N 1
ATOM 3036 C CA . TRP A 1 389 ? 4.494 -0.660 19.992 1.00 94.31 389 TRP A CA 1
ATOM 3037 C C . TRP A 1 389 ? 3.886 -2.037 20.290 1.00 94.31 389 TRP A C 1
ATOM 3039 O O . TRP A 1 389 ? 2.821 -2.344 19.762 1.00 94.31 389 TRP A O 1
ATOM 3049 N N . ILE A 1 390 ? 4.499 -2.841 21.171 1.00 96.19 390 ILE A N 1
ATOM 3050 C CA . ILE A 1 390 ? 3.934 -4.127 21.618 1.00 96.19 390 ILE A CA 1
ATOM 3051 C C . ILE A 1 390 ? 2.672 -3.890 22.444 1.00 96.19 390 ILE A C 1
ATOM 3053 O O . ILE A 1 390 ? 1.639 -4.502 22.174 1.00 96.19 390 ILE A O 1
ATOM 3057 N N . ARG A 1 391 ? 2.720 -2.943 23.392 1.00 95.12 391 ARG A N 1
ATOM 3058 C CA . ARG A 1 391 ? 1.542 -2.559 24.186 1.00 95.12 391 ARG A CA 1
ATOM 3059 C C . ARG A 1 391 ? 0.406 -2.064 23.298 1.00 95.12 391 ARG A C 1
ATOM 3061 O O . ARG A 1 391 ? -0.734 -2.484 23.472 1.00 95.12 391 ARG A O 1
ATOM 3068 N N . GLN A 1 392 ? 0.720 -1.201 22.329 1.00 93.00 392 GLN A N 1
ATOM 3069 C CA . GLN A 1 392 ? -0.262 -0.708 21.366 1.00 93.00 392 GLN A CA 1
ATOM 3070 C C . GLN A 1 392 ? -0.895 -1.861 20.582 1.00 93.00 392 GLN A C 1
ATOM 3072 O O . GLN A 1 392 ? -2.116 -1.959 20.530 1.00 93.00 392 GLN A O 1
ATOM 3077 N N . LYS A 1 393 ? -0.091 -2.782 20.043 1.00 95.75 393 LYS A N 1
ATOM 3078 C CA . LYS A 1 393 ? -0.599 -3.942 19.300 1.00 95.75 393 LYS A CA 1
ATOM 3079 C C . LYS A 1 393 ? -1.440 -4.890 20.153 1.00 95.75 393 LYS A C 1
ATOM 3081 O O . LYS A 1 393 ? -2.428 -5.442 19.665 1.00 95.75 393 LYS A O 1
ATOM 3086 N N . ALA A 1 394 ? -1.096 -5.054 21.429 1.00 96.94 394 ALA A N 1
ATOM 3087 C CA . ALA A 1 394 ? -1.905 -5.807 22.381 1.00 96.94 394 ALA A CA 1
ATOM 3088 C C . ALA A 1 394 ? -3.271 -5.135 22.607 1.00 96.94 394 ALA A C 1
ATOM 3090 O O . ALA A 1 394 ? -4.302 -5.807 22.569 1.00 96.94 394 ALA A O 1
ATOM 3091 N N . LEU A 1 395 ? -3.296 -3.806 22.757 1.00 94.94 395 LEU A N 1
ATOM 3092 C CA . LEU A 1 395 ? -4.530 -3.023 22.870 1.00 94.94 395 LEU A CA 1
ATOM 3093 C C . LEU A 1 395 ? -5.373 -3.078 21.587 1.00 94.94 395 LEU A C 1
ATOM 3095 O O . LEU A 1 395 ? -6.579 -3.302 21.669 1.00 94.94 395 LEU A O 1
ATOM 3099 N N . ASP A 1 396 ? -4.759 -2.955 20.410 1.00 93.50 396 ASP A N 1
ATOM 3100 C CA . ASP A 1 396 ? -5.449 -3.100 19.121 1.00 93.50 396 ASP A CA 1
ATOM 3101 C C . ASP A 1 396 ? -6.098 -4.488 18.995 1.00 93.50 396 ASP A C 1
ATOM 3103 O O . ASP A 1 396 ? -7.245 -4.617 18.564 1.00 93.50 396 ASP A O 1
ATOM 3107 N N . THR A 1 397 ? -5.402 -5.535 19.448 1.00 95.94 397 THR A N 1
ATOM 3108 C CA . THR A 1 397 ? -5.938 -6.904 19.472 1.00 95.94 397 THR A CA 1
ATOM 3109 C C . THR A 1 397 ? -7.124 -7.021 20.431 1.00 95.94 397 THR A C 1
ATOM 3111 O O . THR A 1 397 ? -8.159 -7.578 20.059 1.00 95.94 397 THR A O 1
ATOM 3114 N N . PHE A 1 398 ? -7.038 -6.435 21.632 1.00 95.44 398 PHE A N 1
ATOM 3115 C CA . PHE A 1 398 ? -8.172 -6.377 22.559 1.00 95.44 398 PHE A CA 1
ATOM 3116 C C . PHE A 1 398 ? -9.358 -5.586 22.004 1.00 95.44 398 PHE A C 1
ATOM 3118 O O . PHE A 1 398 ? -10.500 -5.977 22.238 1.00 95.44 398 PHE A O 1
ATOM 3125 N N . ALA A 1 399 ? -9.122 -4.523 21.232 1.00 91.44 399 ALA A N 1
ATOM 3126 C CA . ALA A 1 399 ? -10.186 -3.771 20.570 1.00 91.44 399 ALA A CA 1
ATOM 3127 C C . ALA A 1 399 ? -10.952 -4.653 19.574 1.00 91.44 399 ALA A C 1
ATOM 3129 O O . ALA A 1 399 ? -12.183 -4.619 19.536 1.00 91.44 399 ALA A O 1
ATOM 3130 N N . VAL A 1 400 ? -10.242 -5.493 18.813 1.00 94.06 400 VAL A N 1
ATOM 3131 C CA . VAL A 1 400 ? -10.865 -6.474 17.913 1.00 94.06 400 VAL A CA 1
ATOM 3132 C C . VAL A 1 400 ? -11.594 -7.567 18.698 1.00 94.06 400 VAL A C 1
ATOM 3134 O O . VAL A 1 400 ? -12.693 -7.958 18.304 1.00 94.06 400 VAL A O 1
ATOM 3137 N N . PHE A 1 401 ? -11.046 -8.030 19.824 1.00 94.56 401 PHE A N 1
ATOM 3138 C CA . PHE A 1 401 ? -11.720 -9.008 20.687 1.00 94.56 401 PHE A CA 1
ATOM 3139 C C . PHE A 1 401 ? -13.020 -8.435 21.262 1.00 94.56 401 PHE A C 1
ATOM 3141 O O . PHE A 1 401 ? -14.046 -9.113 21.235 1.00 94.56 401 PHE A O 1
ATOM 3148 N N . ALA A 1 402 ? -12.996 -7.184 21.729 1.00 90.00 402 ALA A N 1
ATOM 3149 C CA . ALA A 1 402 ? -14.182 -6.472 22.187 1.00 90.00 402 ALA A CA 1
ATOM 3150 C C . ALA A 1 402 ? -15.196 -6.325 21.047 1.00 90.00 402 ALA A C 1
ATOM 3152 O O . ALA A 1 402 ? -16.344 -6.701 21.222 1.00 90.00 402 ALA A O 1
ATOM 3153 N N . LEU A 1 403 ? -14.767 -5.895 19.852 1.00 90.75 403 LEU A N 1
ATOM 3154 C CA . LEU A 1 403 ? -15.644 -5.732 18.684 1.00 90.75 403 LEU A CA 1
ATOM 3155 C C . LEU A 1 403 ? -16.345 -7.035 18.255 1.00 90.75 403 LEU A C 1
ATOM 3157 O O . LEU A 1 403 ? -17.401 -6.988 17.628 1.00 90.75 403 LEU A O 1
ATOM 3161 N N . ASN A 1 404 ? -15.783 -8.192 18.580 1.00 92.94 404 ASN A N 1
ATOM 3162 C CA . ASN A 1 404 ? -16.347 -9.489 18.218 1.00 92.94 404 ASN A CA 1
ATOM 3163 C C . ASN A 1 404 ? -16.952 -10.239 19.421 1.00 92.94 404 ASN A C 1
ATOM 3165 O O . ASN A 1 404 ? -17.279 -11.418 19.304 1.00 92.94 404 ASN A O 1
ATOM 3169 N N . GLY A 1 405 ? -17.120 -9.573 20.574 1.00 91.50 405 GLY A N 1
ATOM 3170 C CA . GLY A 1 405 ? -17.722 -10.165 21.775 1.00 91.50 405 GLY A CA 1
ATOM 3171 C C . GLY A 1 405 ? -16.909 -11.311 22.394 1.00 91.50 405 GLY A C 1
ATOM 3172 O O . GLY A 1 405 ? -17.473 -12.177 23.057 1.00 91.50 405 GLY A O 1
ATOM 3173 N N . ILE A 1 406 ? -15.595 -11.354 22.150 1.00 93.38 406 ILE A N 1
ATOM 3174 C CA . ILE A 1 406 ? -14.672 -12.372 22.687 1.00 93.38 406 ILE A CA 1
ATOM 3175 C C . ILE A 1 406 ? -14.187 -11.988 24.088 1.00 93.38 406 ILE A C 1
ATOM 3177 O O . ILE A 1 406 ? -13.869 -12.858 24.902 1.00 93.38 406 ILE A O 1
ATOM 3181 N N . LEU A 1 407 ? -14.094 -10.683 24.353 1.00 90.06 407 LEU A N 1
ATOM 3182 C CA . LEU A 1 407 ? -13.624 -10.158 25.625 1.00 90.06 407 LEU A CA 1
ATOM 3183 C C . LEU A 1 407 ? -14.708 -10.351 26.694 1.00 90.06 407 LEU A C 1
ATOM 3185 O O . LEU A 1 407 ? -15.749 -9.698 26.651 1.00 90.06 407 LEU A O 1
ATOM 3189 N N . ASP A 1 408 ? -14.463 -11.256 27.642 1.00 83.31 408 ASP A N 1
ATOM 3190 C CA . ASP A 1 408 ? -15.323 -11.398 28.816 1.00 83.31 408 ASP A CA 1
ATOM 3191 C C . ASP A 1 408 ? -15.212 -10.158 29.712 1.00 83.31 408 ASP A C 1
ATOM 3193 O O . ASP A 1 408 ? -14.184 -9.480 29.743 1.00 83.31 408 ASP A O 1
ATOM 3197 N N . SER A 1 409 ? -16.256 -9.914 30.506 1.00 77.19 409 SER A N 1
ATOM 3198 C CA . SER A 1 409 ? -16.262 -8.952 31.610 1.00 77.19 409 SER A CA 1
ATOM 3199 C C . SER A 1 409 ? -15.385 -9.425 32.780 1.00 77.19 409 SER A C 1
ATOM 3201 O O . SER A 1 409 ? -15.881 -9.644 33.886 1.00 77.19 409 SER A O 1
ATOM 3203 N N . ASP A 1 410 ? -14.106 -9.678 32.523 1.00 84.75 410 ASP A N 1
ATOM 3204 C CA . ASP A 1 410 ? -13.124 -9.987 33.555 1.00 84.75 410 ASP A CA 1
ATOM 3205 C C . ASP A 1 410 ? -12.619 -8.670 34.162 1.00 84.75 410 ASP A C 1
ATOM 3207 O O . ASP A 1 410 ? -12.060 -7.807 33.466 1.00 84.75 410 ASP A O 1
ATOM 3211 N N . ASP A 1 411 ? -12.832 -8.514 35.468 1.00 84.50 411 ASP A N 1
ATOM 3212 C CA . ASP A 1 411 ? -12.411 -7.342 36.232 1.00 84.50 411 ASP A CA 1
ATOM 3213 C C . ASP A 1 411 ? -10.893 -7.119 36.133 1.00 84.50 411 ASP A C 1
ATOM 3215 O O . ASP A 1 411 ? -10.442 -5.970 36.131 1.00 84.50 411 ASP A O 1
ATOM 3219 N N . GLU A 1 412 ? -10.088 -8.184 36.019 1.00 90.62 412 GLU A N 1
ATOM 3220 C CA . GLU A 1 412 ? -8.628 -8.081 35.931 1.00 90.62 412 GLU A CA 1
ATOM 3221 C C . GLU A 1 412 ? -8.192 -7.442 34.609 1.00 90.62 412 GLU A C 1
ATOM 3223 O O . GLU A 1 412 ? -7.408 -6.486 34.609 1.00 90.62 412 GLU A O 1
ATOM 3228 N N . ILE A 1 413 ? -8.741 -7.915 33.485 1.00 89.69 413 ILE A N 1
ATOM 3229 C CA . ILE A 1 413 ? -8.432 -7.375 32.154 1.00 89.69 413 ILE A CA 1
ATOM 3230 C C . ILE A 1 413 ? -8.847 -5.911 32.084 1.00 89.69 413 ILE A C 1
ATOM 3232 O O . ILE A 1 413 ? -8.068 -5.058 31.658 1.00 89.69 413 ILE A O 1
ATOM 3236 N N . THR A 1 414 ? -10.065 -5.625 32.543 1.00 87.50 414 THR A N 1
ATOM 3237 C CA . THR A 1 414 ? -10.629 -4.276 32.557 1.00 87.50 414 THR A CA 1
ATOM 3238 C C . THR A 1 414 ? -9.747 -3.341 33.382 1.00 87.50 414 THR A C 1
ATOM 3240 O O . THR A 1 414 ? -9.288 -2.312 32.881 1.00 87.50 414 THR A O 1
ATOM 3243 N N . THR A 1 415 ? -9.392 -3.747 34.605 1.00 90.12 415 THR A N 1
ATOM 3244 C CA . THR A 1 415 ? -8.499 -2.982 35.488 1.00 90.12 415 THR A CA 1
ATOM 3245 C C . THR A 1 415 ? -7.141 -2.729 34.838 1.00 90.12 415 THR A C 1
ATOM 3247 O O . THR A 1 415 ? -6.619 -1.612 34.915 1.00 90.12 415 THR A O 1
ATOM 3250 N N . ARG A 1 416 ? -6.561 -3.731 34.165 1.00 91.56 416 ARG A N 1
ATOM 3251 C CA . ARG A 1 416 ? -5.260 -3.591 33.504 1.00 91.56 416 ARG A CA 1
ATOM 3252 C C . ARG A 1 416 ? -5.324 -2.640 32.315 1.00 91.56 416 ARG A C 1
ATOM 3254 O O . ARG A 1 416 ? -4.506 -1.723 32.248 1.00 91.56 416 ARG A O 1
ATOM 3261 N N . ILE A 1 417 ? -6.307 -2.803 31.429 1.00 90.25 417 ILE A N 1
ATOM 3262 C CA . ILE A 1 417 ? -6.534 -1.910 30.285 1.00 90.25 417 ILE A CA 1
ATOM 3263 C C . ILE A 1 417 ? -6.718 -0.466 30.773 1.00 90.25 417 ILE A C 1
ATOM 3265 O O . ILE A 1 417 ? -6.117 0.447 30.220 1.00 90.25 417 ILE A O 1
ATOM 3269 N N . ILE A 1 418 ? -7.467 -0.243 31.854 1.00 88.56 418 ILE A N 1
ATOM 3270 C CA . ILE A 1 418 ? -7.669 1.100 32.421 1.00 88.56 418 ILE A CA 1
ATOM 3271 C C . ILE A 1 418 ? -6.388 1.663 33.026 1.00 88.56 418 ILE A C 1
ATOM 3273 O O . ILE A 1 418 ? -6.118 2.856 32.882 1.00 88.56 418 ILE A O 1
ATOM 3277 N N . SER A 1 419 ? -5.582 0.832 33.690 1.00 91.38 419 SER A N 1
ATOM 3278 C CA . SER A 1 419 ? -4.322 1.284 34.289 1.00 91.38 419 SER A CA 1
ATOM 3279 C C . SER A 1 419 ? -3.381 1.907 33.249 1.00 91.38 419 SER A C 1
ATOM 3281 O O . SER A 1 419 ? -2.718 2.900 33.557 1.00 91.38 419 SER A O 1
ATOM 3283 N N . MET A 1 420 ? -3.448 1.445 31.992 1.00 91.69 420 MET A N 1
ATOM 3284 C CA . MET A 1 420 ? -2.690 1.996 30.862 1.00 91.69 420 MET A CA 1
ATOM 3285 C C . MET A 1 420 ? -3.001 3.472 30.576 1.00 91.69 420 MET A C 1
ATOM 3287 O O . MET A 1 420 ? -2.134 4.196 30.092 1.00 91.69 420 MET A O 1
ATOM 3291 N N . LEU A 1 421 ? -4.201 3.959 30.921 1.00 88.81 421 LEU A N 1
ATOM 3292 C CA . LEU A 1 421 ? -4.566 5.377 30.785 1.00 88.81 421 LEU A CA 1
ATOM 3293 C C . LEU A 1 421 ? -3.751 6.289 31.714 1.00 88.81 421 LEU A C 1
ATOM 3295 O O . LEU A 1 421 ? -3.655 7.492 31.476 1.00 88.81 421 LEU A O 1
ATOM 3299 N N . SER A 1 422 ? -3.178 5.732 32.785 1.00 87.31 422 SER A N 1
ATOM 3300 C CA . SER A 1 422 ? -2.406 6.483 33.782 1.00 87.31 422 SER A CA 1
ATOM 3301 C C . SER A 1 422 ? -0.899 6.494 33.508 1.00 87.31 422 SER A C 1
ATOM 3303 O O . SER A 1 422 ? -0.174 7.242 34.162 1.00 87.31 422 SER A O 1
ATOM 3305 N N . GLU A 1 423 ? -0.407 5.700 32.552 1.00 86.69 423 GLU A N 1
ATOM 3306 C CA . GLU A 1 423 ? 1.035 5.526 32.304 1.00 86.69 423 GLU A CA 1
ATOM 3307 C C . GLU A 1 423 ? 1.668 6.660 31.473 1.00 86.69 423 GLU A C 1
ATOM 3309 O O . GLU A 1 423 ? 2.888 6.732 31.337 1.00 86.69 423 GLU A O 1
ATOM 3314 N N . GLY A 1 424 ? 0.858 7.580 30.938 1.00 85.12 424 GLY A N 1
ATOM 3315 C CA . GLY A 1 424 ? 1.325 8.755 30.191 1.00 85.12 424 GLY A CA 1
ATOM 3316 C C . GLY A 1 424 ? 1.750 8.479 28.744 1.00 85.12 424 GLY A C 1
ATOM 3317 O O . GLY A 1 424 ? 2.124 9.414 28.035 1.00 85.12 424 GLY A O 1
ATOM 3318 N N . ASP A 1 425 ? 1.668 7.229 28.280 1.00 90.56 425 ASP A N 1
ATOM 3319 C CA . ASP A 1 425 ? 1.821 6.876 26.868 1.00 90.56 425 ASP A CA 1
ATOM 3320 C C . ASP A 1 425 ? 0.564 7.276 26.086 1.00 90.56 425 ASP A C 1
ATOM 3322 O O . ASP A 1 425 ? -0.545 6.790 26.332 1.00 90.56 425 ASP A O 1
ATOM 3326 N N . THR A 1 426 ? 0.739 8.190 25.135 1.00 90.12 426 THR A N 1
ATOM 3327 C CA . THR A 1 426 ? -0.378 8.788 24.410 1.00 90.12 426 THR A CA 1
ATOM 3328 C C . THR A 1 426 ? -1.017 7.842 23.403 1.00 90.12 426 THR A C 1
ATOM 3330 O O . THR A 1 426 ? -2.231 7.920 23.213 1.00 90.12 426 THR A O 1
ATOM 3333 N N . ASP A 1 427 ? -0.234 6.961 22.774 1.00 87.06 427 ASP A N 1
ATOM 3334 C CA . ASP A 1 427 ? -0.743 6.023 21.766 1.00 87.06 427 ASP A CA 1
ATOM 3335 C C . ASP A 1 427 ? -1.427 4.830 22.442 1.00 87.06 427 ASP A C 1
ATOM 3337 O O . ASP A 1 427 ? -2.521 4.427 22.033 1.00 87.06 427 ASP A O 1
ATOM 3341 N N . ALA A 1 428 ? -0.865 4.346 23.556 1.00 89.94 428 ALA A N 1
ATOM 3342 C CA . ALA A 1 428 ? -1.544 3.373 24.410 1.00 89.94 428 ALA A CA 1
ATOM 3343 C C . ALA A 1 428 ? -2.865 3.945 24.955 1.00 89.94 428 ALA A C 1
ATOM 3345 O O . ALA A 1 428 ? -3.907 3.304 24.841 1.00 89.94 428 ALA A O 1
ATOM 3346 N N . SER A 1 429 ? -2.860 5.187 25.458 1.00 90.94 429 SER A N 1
ATOM 3347 C CA . SER A 1 429 ? -4.076 5.827 25.979 1.00 90.94 429 SER A CA 1
ATOM 3348 C C . SER A 1 429 ? -5.171 5.963 24.918 1.00 90.94 429 SER A C 1
ATOM 3350 O O . SER A 1 429 ? -6.337 5.688 25.192 1.00 90.94 429 SER A O 1
ATOM 3352 N N . ALA A 1 430 ? -4.811 6.358 23.692 1.00 85.81 430 ALA A N 1
ATOM 3353 C CA . ALA A 1 430 ? -5.761 6.438 22.583 1.00 85.81 430 ALA A CA 1
ATOM 3354 C C . ALA A 1 430 ? -6.342 5.059 22.218 1.00 85.81 430 ALA A C 1
ATOM 3356 O O . ALA A 1 430 ? -7.545 4.942 21.986 1.00 85.81 430 ALA A O 1
ATOM 3357 N N . SER A 1 431 ? -5.510 4.016 22.228 1.00 87.44 431 SER A N 1
ATOM 3358 C CA . SER A 1 431 ? -5.932 2.642 21.925 1.00 87.44 431 SER A CA 1
ATOM 3359 C C . SER A 1 431 ? -6.875 2.092 23.001 1.00 87.44 431 SER A C 1
ATOM 3361 O O . SER A 1 431 ? -7.914 1.525 22.672 1.00 87.44 431 SER A O 1
ATOM 3363 N N . VAL A 1 432 ? -6.593 2.348 24.285 1.00 90.69 432 VAL A N 1
ATOM 3364 C CA . VAL A 1 432 ? -7.509 2.014 25.391 1.00 90.69 432 VAL A CA 1
ATOM 3365 C C . VAL A 1 432 ? -8.860 2.707 25.226 1.00 90.69 432 VAL A C 1
ATOM 3367 O O . VAL A 1 432 ? -9.902 2.073 25.369 1.00 90.69 432 VAL A O 1
ATOM 3370 N N . LEU A 1 433 ? -8.864 4.002 24.905 1.00 90.44 433 LEU A N 1
ATOM 3371 C CA . LEU A 1 433 ? -10.106 4.746 24.689 1.00 90.44 433 LEU A CA 1
ATOM 3372 C C . LEU A 1 433 ? -10.908 4.176 23.511 1.00 90.44 433 LEU A C 1
ATOM 3374 O O . LEU A 1 433 ? -12.129 4.099 23.595 1.00 90.44 433 LEU A O 1
ATOM 3378 N N . ASN A 1 434 ? -10.248 3.696 22.454 1.00 87.25 434 ASN A N 1
ATOM 3379 C CA . ASN A 1 434 ? -10.926 2.998 21.363 1.00 87.25 434 ASN A CA 1
ATOM 3380 C C . ASN A 1 434 ? -11.576 1.676 21.824 1.00 87.25 434 ASN A C 1
ATOM 3382 O O . ASN A 1 434 ? -12.717 1.402 21.454 1.00 87.25 434 ASN A O 1
ATOM 3386 N N . ILE A 1 435 ? -10.903 0.888 22.677 1.00 86.69 435 ILE A N 1
ATOM 3387 C CA . ILE A 1 435 ? -11.493 -0.319 23.294 1.00 86.69 435 ILE A CA 1
ATOM 3388 C C . ILE A 1 435 ? -12.758 0.053 24.078 1.00 86.69 435 ILE A C 1
ATOM 3390 O O . ILE A 1 435 ? -13.809 -0.552 23.871 1.00 86.69 435 ILE A O 1
ATOM 3394 N N . LEU A 1 436 ? -12.674 1.077 24.937 1.00 87.44 436 LEU A N 1
ATOM 3395 C CA . LEU A 1 436 ? -13.808 1.551 25.739 1.00 87.44 436 LEU A CA 1
ATOM 3396 C C . LEU A 1 436 ? -14.962 2.048 24.858 1.00 87.44 436 LEU A C 1
ATOM 3398 O O . LEU A 1 436 ? -16.121 1.751 25.133 1.00 87.44 436 LEU A O 1
ATOM 3402 N N . TYR A 1 437 ? -14.659 2.755 23.767 1.00 88.25 437 TYR A N 1
ATOM 3403 C CA . TYR A 1 437 ? -15.660 3.226 22.811 1.00 88.25 437 TYR A CA 1
ATOM 3404 C C . TYR A 1 437 ? -16.391 2.062 22.129 1.00 88.25 437 TYR A C 1
ATOM 3406 O O . TYR A 1 437 ? -17.624 2.063 22.058 1.00 88.25 437 TYR A O 1
ATOM 3414 N N . ILE A 1 438 ? -15.648 1.057 21.651 1.00 86.06 438 ILE A N 1
ATOM 3415 C CA . ILE A 1 438 ? -16.215 -0.141 21.017 1.00 86.06 438 ILE A CA 1
ATOM 3416 C C . ILE A 1 438 ? -17.106 -0.887 22.006 1.00 86.06 438 ILE A C 1
ATOM 3418 O O . ILE A 1 438 ? -18.241 -1.226 21.673 1.00 86.06 438 ILE A O 1
ATOM 3422 N N . ALA A 1 439 ? -16.619 -1.105 23.222 1.00 83.88 439 ALA A N 1
ATOM 3423 C CA . ALA A 1 439 ? -17.343 -1.864 24.225 1.00 83.88 439 ALA A CA 1
ATOM 3424 C C . ALA A 1 439 ? -18.605 -1.131 24.723 1.00 83.88 439 ALA A C 1
ATOM 3426 O O . ALA A 1 439 ? -19.650 -1.761 24.887 1.00 83.88 439 ALA A O 1
ATOM 3427 N N . ALA A 1 440 ? -18.561 0.203 24.834 1.00 82.50 440 ALA A N 1
ATOM 3428 C CA . ALA A 1 440 ? -19.741 1.033 25.084 1.00 82.50 440 ALA A CA 1
ATOM 3429 C C . ALA A 1 440 ? -20.804 0.873 23.983 1.00 82.50 440 ALA A C 1
ATOM 3431 O O . ALA A 1 440 ? -21.994 0.761 24.265 1.00 82.50 440 ALA A O 1
ATOM 3432 N N . LYS A 1 441 ? -20.385 0.804 22.713 1.00 83.62 441 LYS A N 1
ATOM 3433 C CA . LYS A 1 441 ? -21.299 0.632 21.573 1.00 83.62 441 LYS A CA 1
ATOM 3434 C C . LYS A 1 441 ? -21.958 -0.754 21.526 1.00 83.62 441 LYS A C 1
ATOM 3436 O O . LYS A 1 441 ? -23.006 -0.902 20.901 1.00 83.62 441 LYS A O 1
ATOM 3441 N N . GLN A 1 442 ? -21.345 -1.758 22.147 1.00 83.25 442 GLN A N 1
ATOM 3442 C CA . GLN A 1 442 ? -21.853 -3.131 22.181 1.00 83.25 442 GLN A CA 1
ATOM 3443 C C . GLN A 1 442 ? -22.746 -3.447 23.380 1.00 83.25 442 GLN A C 1
ATOM 3445 O O . GLN A 1 442 ? -23.132 -4.599 23.550 1.00 83.25 442 GLN A O 1
ATOM 3450 N N . ASP A 1 443 ? -23.096 -2.440 24.183 1.00 76.88 443 ASP A N 1
ATOM 3451 C CA . ASP A 1 443 ? -23.922 -2.601 25.383 1.00 76.88 443 ASP A CA 1
ATOM 3452 C C . ASP A 1 443 ? -23.309 -3.575 26.412 1.00 76.88 443 ASP A C 1
ATOM 3454 O O . ASP A 1 443 ? -24.004 -4.282 27.139 1.00 76.88 443 ASP A O 1
ATOM 3458 N N . VAL A 1 444 ? -21.973 -3.594 26.521 1.00 68.00 444 VAL A N 1
ATOM 3459 C CA . VAL A 1 444 ? -21.237 -4.309 27.592 1.00 68.00 444 VAL A CA 1
ATOM 3460 C C . VAL A 1 444 ? -21.223 -3.462 28.889 1.00 68.00 444 VAL A C 1
ATOM 3462 O O . VAL A 1 444 ? -20.286 -3.468 29.686 1.00 68.00 444 VAL A O 1
ATOM 3465 N N . THR A 1 445 ? -22.290 -2.689 29.089 1.00 57.25 445 THR A N 1
ATOM 3466 C CA . THR A 1 445 ? -22.460 -1.525 29.977 1.00 57.25 445 THR A CA 1
ATOM 3467 C C . THR A 1 445 ? -22.313 -1.761 31.488 1.00 57.25 445 THR A C 1
ATOM 3469 O O . THR A 1 445 ? -21.819 -0.846 32.151 1.00 57.25 445 THR A O 1
ATOM 3472 N N . PRO A 1 446 ? -22.629 -2.928 32.097 1.00 57.12 446 PRO A N 1
ATOM 3473 C CA . PRO A 1 446 ? -22.563 -3.062 33.559 1.00 57.12 446 PRO A CA 1
ATOM 3474 C C . PRO A 1 446 ? -21.157 -2.902 34.155 1.00 57.12 446 PRO A C 1
ATOM 3476 O O . PRO A 1 446 ? -21.026 -2.667 35.355 1.00 57.12 446 PRO A O 1
ATOM 3479 N N . VAL A 1 447 ? -20.118 -3.040 33.331 1.00 58.38 447 VAL A N 1
ATOM 3480 C CA . VAL A 1 447 ? -18.717 -3.083 33.765 1.00 58.38 447 VAL A CA 1
ATOM 3481 C C . VAL A 1 447 ? -18.059 -1.699 33.706 1.00 58.38 447 VAL A C 1
ATOM 3483 O O . VAL A 1 447 ? -17.040 -1.503 34.349 1.00 58.38 447 VAL A O 1
ATOM 3486 N N . MET A 1 448 ? -18.654 -0.714 33.011 1.00 63.84 448 MET A N 1
ATOM 3487 C CA . MET A 1 448 ? -17.941 0.504 32.581 1.00 63.84 448 MET A CA 1
ATOM 3488 C C . MET A 1 448 ? -18.188 1.783 33.407 1.00 63.84 448 MET A C 1
ATOM 3490 O O . MET A 1 448 ? -18.004 2.898 32.915 1.00 63.84 448 MET A O 1
ATOM 3494 N N . HIS A 1 449 ? -18.610 1.669 34.669 1.00 71.38 449 HIS A N 1
ATOM 3495 C CA . HIS A 1 449 ? -18.878 2.846 35.506 1.00 71.38 449 HIS A CA 1
ATOM 3496 C C . HIS A 1 449 ? -17.624 3.606 36.003 1.00 71.38 449 HIS A C 1
ATOM 3498 O O . HIS A 1 449 ? -17.598 4.836 35.881 1.00 71.38 449 HIS A O 1
ATOM 3504 N N . PRO A 1 450 ? -16.602 2.959 36.597 1.00 72.12 450 PRO A N 1
ATOM 3505 C CA . PRO A 1 450 ? -15.325 3.607 36.942 1.00 72.12 450 PRO A CA 1
ATOM 3506 C C . PRO A 1 450 ? -14.620 4.325 35.769 1.00 72.12 450 PRO A C 1
ATOM 3508 O O . PRO A 1 450 ? -13.949 5.341 35.958 1.00 72.12 450 PRO A O 1
ATOM 3511 N N . GLU A 1 451 ? -14.815 3.832 34.555 1.00 71.50 451 GLU A N 1
ATOM 3512 C CA . GLU A 1 451 ? -14.162 4.168 33.288 1.00 71.50 451 GLU A CA 1
ATOM 3513 C C . GLU A 1 451 ? -14.577 5.561 32.802 1.00 71.50 451 GLU A C 1
ATOM 3515 O O . GLU A 1 451 ? -13.783 6.306 32.229 1.00 71.50 451 GLU A O 1
ATOM 3520 N N . ILE A 1 452 ? -15.803 5.962 33.136 1.00 71.56 452 ILE A N 1
ATOM 3521 C CA . ILE A 1 452 ? -16.382 7.289 32.899 1.00 71.56 452 ILE A CA 1
ATOM 3522 C C . ILE A 1 452 ? -15.571 8.387 33.568 1.00 71.56 452 ILE A C 1
ATOM 3524 O O . ILE A 1 452 ? -15.299 9.445 32.984 1.00 71.56 452 ILE A O 1
ATOM 3528 N N . LEU A 1 453 ? -15.214 8.150 34.832 1.00 81.56 453 LEU A N 1
ATOM 3529 C CA . LEU A 1 453 ? -14.439 9.107 35.604 1.00 81.56 453 LEU A CA 1
ATOM 3530 C C . LEU A 1 453 ? -13.060 9.266 34.969 1.00 81.56 453 LEU A C 1
ATOM 3532 O O . LEU A 1 453 ? -12.575 10.391 34.875 1.00 81.56 453 LEU A O 1
ATOM 3536 N N . VAL A 1 454 ? -12.483 8.178 34.453 1.00 86.19 454 VAL A N 1
ATOM 3537 C CA . VAL A 1 454 ? -11.193 8.214 33.758 1.00 86.19 454 VAL A CA 1
ATOM 3538 C C . VAL A 1 454 ? -11.292 8.935 32.410 1.00 86.19 454 VAL A C 1
ATOM 3540 O O . VAL A 1 454 ? -10.493 9.827 32.141 1.00 86.19 454 VAL A O 1
ATOM 3543 N N . ALA A 1 455 ? -12.301 8.659 31.578 1.00 87.31 455 ALA A N 1
ATOM 3544 C CA . ALA A 1 455 ? -12.502 9.405 30.329 1.00 87.31 455 ALA A CA 1
ATOM 3545 C C . ALA A 1 455 ? -12.677 10.913 30.594 1.00 87.31 455 ALA A C 1
ATOM 3547 O O . ALA A 1 455 ? -12.107 11.753 29.896 1.00 87.31 455 ALA A O 1
ATOM 3548 N N . THR A 1 456 ? -13.392 11.268 31.666 1.00 89.00 456 THR A N 1
ATOM 3549 C CA . THR A 1 456 ? -13.588 12.664 32.079 1.00 89.00 456 THR A CA 1
ATOM 3550 C C . THR A 1 456 ? -12.288 13.337 32.532 1.00 89.00 456 THR A C 1
ATOM 3552 O O . THR A 1 456 ? -12.067 14.506 32.206 1.00 89.00 456 THR A O 1
ATOM 3555 N N . THR A 1 457 ? -11.409 12.642 33.265 1.00 90.50 457 THR A N 1
ATOM 3556 C CA . THR A 1 457 ? -10.106 13.207 33.665 1.00 90.50 457 THR A CA 1
ATOM 3557 C C . THR A 1 457 ? -9.174 13.375 32.464 1.00 90.50 457 THR A C 1
ATOM 3559 O O . THR A 1 457 ? -8.449 14.371 32.385 1.00 90.50 457 THR A O 1
ATOM 3562 N N . LEU A 1 458 ? -9.250 12.472 31.482 1.00 92.19 458 LEU A N 1
ATOM 3563 C CA . LEU A 1 458 ? -8.461 12.527 30.247 1.00 92.19 458 LEU A CA 1
ATOM 3564 C C . LEU A 1 458 ? -8.857 13.663 29.300 1.00 92.19 458 LEU A C 1
ATOM 3566 O O . LEU A 1 458 ? -8.064 14.037 28.438 1.00 92.19 458 LEU A O 1
ATOM 3570 N N . LEU A 1 459 ? -10.009 14.305 29.497 1.00 93.12 459 LEU A N 1
ATOM 3571 C CA . LEU A 1 459 ? -10.336 15.549 28.795 1.00 93.12 459 LEU A CA 1
ATOM 3572 C C . LEU A 1 459 ? -9.346 16.688 29.096 1.00 93.12 459 LEU A C 1
ATOM 3574 O O . LEU A 1 459 ? -9.237 17.625 28.311 1.00 93.12 459 LEU A O 1
ATOM 3578 N N . SER A 1 460 ? -8.606 16.609 30.208 1.00 93.19 460 SER A N 1
ATOM 3579 C CA . SER A 1 460 ? -7.530 17.556 30.552 1.00 93.19 460 SER A CA 1
ATOM 3580 C C . SER A 1 460 ? -6.131 17.066 30.146 1.00 93.19 460 SER A C 1
ATOM 3582 O O . SER A 1 460 ? -5.133 17.703 30.484 1.00 93.19 460 SER A O 1
ATOM 3584 N N . HIS A 1 461 ? -6.028 15.929 29.450 1.00 93.62 461 HIS A N 1
ATOM 3585 C CA . HIS A 1 461 ? -4.754 15.366 29.002 1.00 93.62 461 HIS A CA 1
ATOM 3586 C C . HIS A 1 461 ? -4.057 16.319 28.012 1.00 93.62 461 HIS A C 1
ATOM 3588 O O . HIS A 1 461 ? -4.758 16.923 27.210 1.00 93.62 461 HIS A O 1
ATOM 3594 N N . PRO A 1 462 ? -2.714 16.462 27.986 1.00 92.12 462 PRO A N 1
ATOM 3595 C CA . PRO A 1 462 ? -2.018 17.405 27.095 1.00 92.12 462 PRO A CA 1
ATOM 3596 C C . PRO A 1 462 ? -2.072 17.045 25.598 1.00 92.12 462 PRO A C 1
ATOM 3598 O O . PRO A 1 462 ? -2.078 17.939 24.750 1.00 92.12 462 PRO A O 1
ATOM 3601 N N . ASN A 1 463 ? -2.166 15.761 25.245 1.00 92.06 463 ASN A N 1
ATOM 3602 C CA . ASN A 1 463 ? -2.291 15.301 23.852 1.00 92.06 463 ASN A CA 1
ATOM 3603 C C . ASN A 1 463 ? -3.742 15.393 23.341 1.00 92.06 463 ASN A C 1
ATOM 3605 O O . ASN A 1 463 ? -4.649 14.824 23.951 1.00 92.06 463 ASN A O 1
ATOM 3609 N N . SER A 1 464 ? -3.946 16.067 22.203 1.00 93.56 464 SER A N 1
ATOM 3610 C CA . SER A 1 464 ? -5.260 16.269 21.583 1.00 93.56 464 SER A CA 1
ATOM 3611 C C . SER A 1 464 ? -5.922 14.981 21.096 1.00 93.56 464 SER A C 1
ATOM 3613 O O . SER A 1 464 ? -7.139 14.875 21.200 1.00 93.56 464 SER A O 1
ATOM 3615 N N . ARG A 1 465 ? -5.161 13.982 20.628 1.00 90.38 465 ARG A N 1
ATOM 3616 C CA . ARG A 1 465 ? -5.709 12.682 20.194 1.00 90.38 465 ARG A CA 1
ATOM 3617 C C . ARG A 1 465 ? -6.383 11.941 21.346 1.00 90.38 465 ARG A C 1
ATOM 3619 O O . ARG A 1 465 ? -7.481 11.430 21.176 1.00 90.38 465 ARG A O 1
ATOM 3626 N N . VAL A 1 466 ? -5.762 11.959 22.528 1.00 92.38 466 VAL A N 1
ATOM 3627 C CA . VAL A 1 466 ? -6.330 11.364 23.750 1.00 92.38 466 VAL A CA 1
ATOM 3628 C C . VAL A 1 466 ? -7.619 12.085 24.145 1.00 92.38 466 VAL A C 1
ATOM 3630 O O . VAL A 1 466 ? -8.616 11.434 24.435 1.00 92.38 466 VAL A O 1
ATOM 3633 N N . ARG A 1 467 ? -7.645 13.426 24.081 1.00 94.50 467 ARG A N 1
ATOM 3634 C CA . ARG A 1 467 ? -8.869 14.203 24.349 1.00 94.50 467 ARG A CA 1
ATOM 3635 C C . ARG A 1 467 ? -9.989 13.879 23.355 1.00 94.50 467 ARG A C 1
ATOM 3637 O O . ARG A 1 467 ? -11.125 13.711 23.781 1.00 94.50 467 ARG A O 1
ATOM 3644 N N . VAL A 1 468 ? -9.682 13.772 22.057 1.00 93.19 468 VAL A N 1
ATOM 3645 C CA . VAL A 1 468 ? -10.656 13.383 21.016 1.00 93.19 468 VAL A CA 1
ATOM 3646 C C . VAL A 1 468 ? -11.233 11.998 21.308 1.00 93.19 468 VAL A C 1
ATOM 3648 O O . VAL A 1 468 ? -12.450 11.867 21.388 1.00 93.19 468 VAL A O 1
ATOM 3651 N N . ALA A 1 469 ? -10.384 10.997 21.547 1.00 91.38 469 ALA A N 1
ATOM 3652 C CA . ALA A 1 469 ? -10.842 9.642 21.840 1.00 91.38 469 ALA A CA 1
ATOM 3653 C C . ALA A 1 469 ? -11.671 9.583 23.140 1.00 91.38 469 ALA A C 1
ATOM 3655 O O . ALA A 1 469 ? -12.691 8.903 23.199 1.00 91.38 469 ALA A O 1
ATOM 3656 N N . ALA A 1 470 ? -11.306 10.362 24.165 1.00 93.81 470 ALA A N 1
ATOM 3657 C CA . ALA A 1 470 ? -12.080 10.455 25.401 1.00 93.81 470 ALA A CA 1
ATOM 3658 C C . ALA A 1 470 ? -13.467 11.063 25.155 1.00 93.81 470 ALA A C 1
ATOM 3660 O O . ALA A 1 470 ? -14.461 10.571 25.682 1.00 93.81 470 ALA A O 1
ATOM 3661 N N . LEU A 1 471 ? -13.559 12.094 24.313 1.00 94.12 471 LEU A N 1
ATOM 3662 C CA . LEU A 1 471 ? -14.831 12.696 23.911 1.00 94.12 471 LEU A CA 1
ATOM 3663 C C . LEU A 1 471 ? -15.718 11.715 23.133 1.00 94.12 471 LEU A C 1
ATOM 3665 O O . LEU A 1 471 ? -16.929 11.709 23.356 1.00 94.12 471 LEU A O 1
ATOM 3669 N N . GLU A 1 472 ? -15.141 10.874 22.275 1.00 93.06 472 GLU A N 1
ATOM 3670 C CA . GLU A 1 472 ? -15.870 9.834 21.536 1.00 93.06 472 GLU A CA 1
ATOM 3671 C C . GLU A 1 472 ? -16.421 8.741 22.465 1.00 93.06 472 GLU A C 1
ATOM 3673 O O . GLU A 1 472 ? -17.580 8.353 22.317 1.00 93.06 472 GLU A O 1
ATOM 3678 N N . VAL A 1 473 ? -15.651 8.321 23.479 1.00 91.19 473 VAL A N 1
ATOM 3679 C CA . VAL A 1 473 ? -16.130 7.421 24.548 1.00 91.19 473 VAL A CA 1
ATOM 3680 C C . VAL A 1 473 ? -17.288 8.056 25.320 1.00 91.19 473 VAL A C 1
ATOM 3682 O O . VAL A 1 473 ? -18.338 7.446 25.495 1.00 91.19 473 VAL A O 1
ATOM 3685 N N . LEU A 1 474 ? -17.142 9.311 25.754 1.00 91.25 474 LEU A N 1
ATOM 3686 C CA . LEU A 1 474 ? -18.217 10.019 26.458 1.00 91.25 474 LEU A CA 1
ATOM 3687 C C . LEU A 1 474 ? -19.467 10.180 25.579 1.00 91.25 474 LEU A C 1
ATOM 3689 O O . LEU A 1 474 ? -20.584 10.146 26.085 1.00 91.25 474 LEU A O 1
ATOM 3693 N N . GLN A 1 475 ? -19.286 10.358 24.268 1.00 90.69 475 GLN A N 1
ATOM 3694 C CA . GLN A 1 475 ? -20.385 10.476 23.315 1.00 90.69 475 GLN A CA 1
ATOM 3695 C C . GLN A 1 475 ? -21.145 9.155 23.155 1.00 90.69 475 GLN A C 1
ATOM 3697 O O . GLN A 1 475 ? -22.374 9.191 23.088 1.00 90.69 475 GLN A O 1
ATOM 3702 N N . SER A 1 476 ? -20.455 8.012 23.068 1.00 88.88 476 SER A N 1
ATOM 3703 C CA . SER A 1 476 ? -21.124 6.707 22.955 1.00 88.88 476 SER A CA 1
ATOM 3704 C C . SER A 1 476 ? -21.867 6.330 24.233 1.00 88.88 476 SER A C 1
ATOM 3706 O O . SER A 1 476 ? -22.940 5.740 24.155 1.00 88.88 476 SER A O 1
ATOM 3708 N N . LEU A 1 477 ? -21.348 6.734 25.394 1.00 87.25 477 LEU A N 1
ATOM 3709 C CA . LEU A 1 477 ? -21.978 6.481 26.688 1.00 87.25 477 LEU A CA 1
ATOM 3710 C C . LEU A 1 477 ? -23.147 7.428 27.009 1.00 87.25 477 LEU A C 1
ATOM 3712 O O . LEU A 1 477 ? -23.927 7.157 27.916 1.00 87.25 477 LEU A O 1
ATOM 3716 N N . ALA A 1 478 ? -23.303 8.532 26.276 1.00 86.94 478 ALA A N 1
ATOM 3717 C CA . ALA A 1 478 ? -24.344 9.525 26.544 1.00 86.94 478 ALA A CA 1
ATOM 3718 C C . ALA A 1 478 ? -25.783 9.007 26.334 1.00 86.94 478 ALA A C 1
ATOM 3720 O O . ALA A 1 478 ? -26.717 9.628 26.838 1.00 86.94 478 ALA A O 1
ATOM 3721 N N . ASP A 1 479 ? -25.964 7.894 25.614 1.00 83.62 479 ASP A N 1
ATOM 3722 C CA . ASP A 1 479 ? -27.267 7.234 25.446 1.00 83.62 479 ASP A CA 1
ATOM 3723 C C . ASP A 1 479 ? -27.623 6.276 26.602 1.00 83.62 479 ASP A C 1
ATOM 3725 O O . ASP A 1 479 ? -28.767 5.829 26.684 1.00 83.62 479 ASP A O 1
ATOM 3729 N N . ASP A 1 480 ? -26.680 5.964 27.499 1.00 82.81 480 ASP A N 1
ATOM 3730 C CA . ASP A 1 480 ? -26.911 5.061 28.630 1.00 82.81 480 ASP A CA 1
ATOM 3731 C C . ASP A 1 480 ? -27.641 5.794 29.782 1.00 82.81 480 ASP A C 1
ATOM 3733 O O . ASP A 1 480 ? -27.118 6.774 30.327 1.00 82.81 480 ASP A O 1
ATOM 3737 N N . PRO A 1 481 ? -28.830 5.332 30.227 1.00 79.44 481 PRO A N 1
ATOM 3738 C CA . PRO A 1 481 ? -29.538 5.910 31.373 1.00 79.44 481 PRO A CA 1
ATOM 3739 C C . PRO A 1 481 ? -28.715 5.936 32.669 1.00 79.44 481 PRO A C 1
ATOM 3741 O O . PRO A 1 481 ? -28.904 6.815 33.515 1.00 79.44 481 PRO A O 1
ATOM 3744 N N . ALA A 1 482 ? -27.782 4.997 32.847 1.00 77.00 482 ALA A N 1
ATOM 3745 C CA . ALA A 1 482 ? -26.891 4.963 34.003 1.00 77.00 482 ALA A CA 1
ATOM 3746 C C . ALA A 1 482 ? -25.976 6.203 34.070 1.00 77.00 482 ALA A C 1
ATOM 3748 O O . ALA A 1 482 ? -25.516 6.594 35.150 1.00 77.00 482 ALA A O 1
ATOM 3749 N N . TYR A 1 483 ? -25.771 6.876 32.934 1.00 75.75 483 TYR A N 1
ATOM 3750 C CA . TYR A 1 483 ? -24.929 8.060 32.802 1.00 75.75 483 TYR A CA 1
ATOM 3751 C C . TYR A 1 483 ? -25.572 9.362 33.271 1.00 75.75 483 TYR A C 1
ATOM 3753 O O . TYR A 1 483 ? -24.884 10.361 33.508 1.00 75.75 483 TYR A O 1
ATOM 3761 N N . GLU A 1 484 ? -26.893 9.369 33.434 1.00 74.00 484 GLU A N 1
ATOM 3762 C CA . GLU A 1 484 ? -27.665 10.579 33.695 1.00 74.00 484 GLU A CA 1
ATOM 3763 C C . GLU A 1 484 ? -27.172 11.321 34.960 1.00 74.00 484 GLU A C 1
ATOM 3765 O O . GLU A 1 484 ? -27.106 12.551 34.999 1.00 74.00 484 GLU A O 1
ATOM 3770 N N . LYS A 1 485 ? -26.710 10.581 35.979 1.00 69.56 485 LYS A N 1
ATOM 3771 C CA . LYS A 1 485 ? -26.260 11.138 37.270 1.00 69.56 485 LYS A CA 1
ATOM 3772 C C . LYS A 1 485 ? -24.811 11.633 37.294 1.00 69.56 485 LYS A C 1
ATOM 3774 O O . LYS A 1 485 ? -24.466 12.418 38.176 1.00 69.56 485 LYS A O 1
ATOM 3779 N N . ILE A 1 486 ? -23.959 11.191 36.367 1.00 63.97 486 ILE A N 1
ATOM 3780 C CA . ILE A 1 486 ? -22.501 11.431 36.416 1.00 63.97 486 ILE A CA 1
ATOM 3781 C C . ILE A 1 486 ? -22.104 12.722 35.666 1.00 63.97 486 ILE A C 1
ATOM 3783 O O . ILE A 1 486 ? -20.988 13.223 35.781 1.00 63.97 486 ILE A O 1
ATOM 3787 N N . ASN A 1 487 ? -23.051 13.331 34.953 1.00 64.94 487 ASN A N 1
ATOM 3788 C CA . ASN A 1 487 ? -22.769 14.247 33.854 1.00 64.94 487 ASN A CA 1
ATOM 3789 C C . ASN A 1 487 ? -22.209 15.633 34.220 1.00 64.94 487 ASN A C 1
ATOM 3791 O O . ASN A 1 487 ? -21.433 16.212 33.463 1.00 64.94 487 ASN A O 1
ATOM 3795 N N . PHE A 1 488 ? -22.579 16.210 35.368 1.00 73.81 488 PHE A N 1
ATOM 3796 C CA . PHE A 1 488 ? -22.328 17.642 35.598 1.00 73.81 488 PHE A CA 1
ATOM 3797 C C . PHE A 1 488 ? -20.847 18.071 35.591 1.00 73.81 488 PHE A C 1
ATOM 3799 O O . PHE A 1 488 ? -20.536 19.085 34.956 1.00 73.81 488 PHE A O 1
ATOM 3806 N N . PRO A 1 489 ? -19.919 17.350 36.248 1.00 80.38 489 PRO A N 1
ATOM 3807 C CA . PRO A 1 489 ? -18.500 17.694 36.201 1.00 80.38 489 PRO A CA 1
ATOM 3808 C C . PRO A 1 489 ? -17.901 17.557 34.796 1.00 80.38 489 PRO A C 1
ATOM 3810 O O . PRO A 1 489 ? -17.140 18.430 34.377 1.00 80.38 489 PRO A O 1
ATOM 3813 N N . ALA A 1 490 ? -18.289 16.517 34.047 1.00 85.94 490 ALA A N 1
ATOM 3814 C CA . ALA A 1 490 ? -17.772 16.260 32.705 1.00 85.94 490 ALA A CA 1
ATOM 3815 C C . ALA A 1 490 ? -18.094 17.402 31.739 1.00 85.94 490 ALA A C 1
ATOM 3817 O O . ALA A 1 490 ? -17.232 17.815 30.969 1.00 85.94 490 ALA A O 1
ATOM 3818 N N . LEU A 1 491 ? -19.284 17.997 31.843 1.00 85.06 491 LEU A N 1
ATOM 3819 C CA . LEU A 1 491 ? -19.690 19.121 30.994 1.00 85.06 491 LEU A CA 1
ATOM 3820 C C . LEU A 1 491 ? -18.781 20.329 31.108 1.00 85.06 491 LEU A C 1
ATOM 3822 O O . LEU A 1 491 ? -18.500 20.973 30.104 1.00 85.06 491 LEU A O 1
ATOM 3826 N N . THR A 1 492 ? -18.333 20.657 32.321 1.00 86.50 492 THR A N 1
ATOM 3827 C CA . THR A 1 492 ? -17.439 21.805 32.513 1.00 86.50 492 THR A CA 1
ATOM 3828 C C . THR A 1 492 ? -16.129 21.565 31.767 1.00 86.50 492 THR A C 1
ATOM 3830 O O . THR A 1 492 ? -15.620 22.458 31.091 1.00 86.50 492 THR A O 1
ATOM 3833 N N . THR A 1 493 ? -15.618 20.336 31.814 1.00 91.12 493 THR A N 1
ATOM 3834 C CA . THR A 1 493 ? -14.396 19.956 31.105 1.00 91.12 493 THR A CA 1
ATOM 3835 C C . THR A 1 493 ? -14.613 19.868 29.593 1.00 91.12 493 THR A C 1
ATOM 3837 O O . THR A 1 493 ? -13.794 20.391 28.844 1.00 91.12 493 THR A O 1
ATOM 3840 N N . ILE A 1 494 ? -15.744 19.326 29.126 1.00 91.50 494 ILE A N 1
ATOM 3841 C CA . ILE A 1 494 ? -16.121 19.325 27.701 1.00 91.50 494 ILE A CA 1
ATOM 3842 C C . ILE A 1 494 ? -16.219 20.766 27.177 1.00 91.50 494 ILE A C 1
ATOM 3844 O O . ILE A 1 494 ? -15.692 21.078 26.113 1.00 91.50 494 ILE A O 1
ATOM 3848 N N . MET A 1 495 ? -16.818 21.681 27.943 1.00 88.12 495 MET A N 1
ATOM 3849 C CA . MET A 1 495 ? -16.885 23.107 27.606 1.00 88.12 495 MET A CA 1
ATOM 3850 C C . MET A 1 495 ? -15.498 23.748 27.484 1.00 88.12 495 MET A C 1
ATOM 3852 O O . MET A 1 495 ? -15.282 24.582 26.599 1.00 88.12 495 MET A O 1
ATOM 3856 N N . ASN A 1 496 ? -14.543 23.344 28.325 1.00 89.94 496 ASN A N 1
ATOM 3857 C CA . ASN A 1 496 ? -13.151 23.771 28.191 1.00 89.94 496 ASN A CA 1
ATOM 3858 C C . ASN A 1 496 ? -12.519 23.216 26.906 1.00 89.94 496 ASN A C 1
ATOM 3860 O O . ASN A 1 496 ? -11.877 23.985 26.187 1.00 89.94 496 ASN A O 1
ATOM 3864 N N . CYS A 1 497 ? -12.770 21.941 26.572 1.00 91.12 497 CYS A N 1
ATOM 3865 C CA . CYS A 1 497 ? -12.318 21.329 25.318 1.00 91.12 497 CYS A CA 1
ATOM 3866 C C . CYS A 1 497 ? -12.884 22.041 24.081 1.00 91.12 497 CYS A C 1
ATOM 3868 O O . CYS A 1 497 ? -12.200 22.197 23.077 1.00 91.12 497 CYS A O 1
ATOM 3870 N N . ILE A 1 498 ? -14.126 22.516 24.155 1.00 89.38 498 ILE A N 1
ATOM 3871 C CA . ILE A 1 498 ? -14.763 23.298 23.091 1.00 89.38 498 ILE A CA 1
ATOM 3872 C C . ILE A 1 498 ? -14.083 24.677 22.956 1.00 89.38 498 ILE A C 1
ATOM 3874 O O . ILE A 1 498 ? -13.859 25.160 21.848 1.00 89.38 498 ILE A O 1
ATOM 3878 N N . SER A 1 499 ? -13.708 25.315 24.067 1.00 86.12 499 SER A N 1
ATOM 3879 C CA . SER A 1 499 ? -13.310 26.732 24.078 1.00 86.12 499 SER A CA 1
ATOM 3880 C C . SER A 1 499 ? -11.841 27.010 23.752 1.00 86.12 499 SER A C 1
ATOM 3882 O O . SER A 1 499 ? -11.554 28.065 23.195 1.00 86.12 499 SER A O 1
ATOM 3884 N N . ASN A 1 500 ? -10.914 26.115 24.109 1.00 79.12 500 ASN A N 1
ATOM 3885 C CA . ASN A 1 500 ? -9.483 26.454 24.192 1.00 79.12 500 ASN A CA 1
ATOM 3886 C C . ASN A 1 500 ? -8.550 25.451 23.491 1.00 79.12 500 ASN A C 1
ATOM 3888 O O . ASN A 1 500 ? -7.385 25.340 23.865 1.00 79.12 500 ASN A O 1
ATOM 3892 N N . GLU A 1 501 ? -9.042 24.703 22.504 1.00 86.31 501 GLU A N 1
ATOM 3893 C CA . GLU A 1 501 ? -8.314 23.556 21.949 1.00 86.31 501 GLU A CA 1
ATOM 3894 C C . GLU A 1 501 ? -8.160 23.580 20.427 1.00 86.31 501 GLU A C 1
ATOM 3896 O O . GLU A 1 501 ? -8.709 24.427 19.729 1.00 86.31 501 GLU A O 1
ATOM 3901 N N . THR A 1 502 ? -7.400 22.613 19.908 1.00 91.81 502 THR A N 1
ATOM 3902 C CA . THR A 1 502 ? -7.276 22.339 18.469 1.00 91.81 502 THR A CA 1
ATOM 3903 C C . THR A 1 502 ? -8.625 21.969 17.852 1.00 91.81 502 THR A C 1
ATOM 3905 O O . THR A 1 502 ? -9.414 21.279 18.498 1.00 91.81 502 THR A O 1
ATOM 3908 N N . GLU A 1 503 ? -8.838 22.296 16.576 1.00 89.31 503 GLU A N 1
ATOM 3909 C CA . GLU A 1 503 ? -10.121 22.098 15.881 1.00 89.31 503 GLU A CA 1
ATOM 3910 C C . GLU A 1 503 ? -10.724 20.692 16.046 1.00 89.31 503 GLU A C 1
ATOM 3912 O O . GLU A 1 503 ? -11.910 20.573 16.338 1.00 89.31 503 GLU A O 1
ATOM 3917 N N . GLY A 1 504 ? -9.920 19.625 15.943 1.00 90.75 504 GLY A N 1
ATOM 3918 C CA . GLY A 1 504 ? -10.405 18.247 16.116 1.00 90.75 504 GLY A CA 1
ATOM 3919 C C . GLY A 1 504 ? -11.011 17.978 17.501 1.00 90.75 504 GLY A C 1
ATOM 3920 O O . GLY A 1 504 ? -12.069 17.361 17.606 1.00 90.75 504 GLY A O 1
ATOM 3921 N N . VAL A 1 505 ? -10.394 18.511 18.562 1.00 93.06 505 VAL A N 1
ATOM 3922 C CA . VAL A 1 505 ? -10.908 18.419 19.942 1.00 93.06 505 VAL A CA 1
ATOM 3923 C C . VAL A 1 505 ? -12.181 19.244 20.093 1.00 93.06 505 VAL A C 1
ATOM 3925 O O . VAL A 1 505 ? -13.127 18.791 20.730 1.00 93.06 505 VAL A O 1
ATOM 3928 N N . GLN A 1 506 ? -12.238 20.429 19.483 1.00 90.56 506 GLN A N 1
ATOM 3929 C CA . GLN A 1 506 ? -13.425 21.281 19.548 1.00 90.56 506 GLN A CA 1
ATOM 3930 C C . GLN A 1 506 ? -14.620 20.630 18.835 1.00 90.56 506 GLN A C 1
ATOM 3932 O O . GLN A 1 506 ? -15.730 20.647 19.364 1.00 90.56 506 GLN A O 1
ATOM 3937 N N . VAL A 1 507 ? -14.399 20.009 17.669 1.00 88.88 507 VAL A N 1
ATOM 3938 C CA . VAL A 1 507 ? -15.433 19.272 16.922 1.00 88.88 507 VAL A CA 1
ATOM 3939 C C . VAL A 1 507 ? -15.937 18.073 17.717 1.00 88.88 507 VAL A C 1
ATOM 3941 O O . VAL A 1 507 ? -17.151 17.933 17.877 1.00 88.88 507 VAL A O 1
ATOM 3944 N N . ALA A 1 508 ? -15.036 17.235 18.240 1.00 91.94 508 ALA A N 1
ATOM 3945 C CA . ALA A 1 508 ? -15.414 16.116 19.102 1.00 91.94 508 ALA A CA 1
ATOM 3946 C C . ALA A 1 508 ? -16.183 16.620 20.335 1.00 91.94 508 ALA A C 1
ATOM 3948 O O . ALA A 1 508 ? -17.260 16.120 20.639 1.00 91.94 508 ALA A O 1
ATOM 3949 N N . GLY A 1 509 ? -15.705 17.701 20.958 1.00 92.31 509 GLY A N 1
ATOM 3950 C CA . GLY A 1 509 ? -16.313 18.317 22.134 1.00 92.31 509 GLY A CA 1
ATOM 3951 C C . GLY A 1 509 ? -17.739 18.776 21.873 1.00 92.31 509 GLY A C 1
ATOM 3952 O O . GLY A 1 509 ? -18.635 18.489 22.666 1.00 92.31 509 GLY A O 1
ATOM 3953 N N . LEU A 1 510 ? -17.970 19.430 20.730 1.00 88.44 510 LEU A N 1
ATOM 3954 C CA . LEU A 1 510 ? -19.311 19.805 20.302 1.00 88.44 510 LEU A CA 1
ATOM 3955 C C . LEU A 1 510 ? -20.190 18.567 20.114 1.00 88.44 510 LEU A C 1
ATOM 3957 O O . LEU A 1 510 ? -21.265 18.533 20.702 1.00 88.44 510 LEU A O 1
ATOM 3961 N N . ARG A 1 511 ? -19.752 17.549 19.356 1.00 89.56 511 ARG A N 1
ATOM 3962 C CA . ARG A 1 511 ? -20.546 16.322 19.128 1.00 89.56 511 ARG A CA 1
ATOM 3963 C C . ARG A 1 511 ? -20.972 15.674 20.447 1.00 89.56 511 ARG A C 1
ATOM 3965 O O . ARG A 1 511 ? -22.154 15.387 20.629 1.00 89.56 511 ARG A O 1
ATOM 3972 N N . THR A 1 512 ? -20.028 15.515 21.371 1.00 90.81 512 THR A N 1
ATOM 3973 C CA . THR A 1 512 ? -20.257 14.949 22.704 1.00 90.81 512 THR A CA 1
ATOM 3974 C C . THR A 1 512 ? -21.230 15.798 23.519 1.00 90.81 512 THR A C 1
ATOM 3976 O O . THR A 1 512 ? -22.219 15.284 24.031 1.00 90.81 512 THR A O 1
ATOM 3979 N N . MET A 1 513 ? -21.002 17.111 23.615 1.00 88.62 513 MET A N 1
ATOM 3980 C CA . MET A 1 513 ? -21.875 18.007 24.378 1.00 88.62 513 MET A CA 1
ATOM 3981 C C . MET A 1 513 ? -23.299 18.010 23.834 1.00 88.62 513 MET A C 1
ATOM 3983 O O . MET A 1 513 ? -24.253 17.961 24.600 1.00 88.62 513 MET A O 1
ATOM 3987 N N . PHE A 1 514 ? -23.448 18.072 22.518 1.00 85.12 514 PHE A N 1
ATOM 3988 C CA . PHE A 1 514 ? -24.751 18.058 21.884 1.00 85.12 514 PHE A CA 1
ATOM 3989 C C . PHE A 1 514 ? -25.505 16.770 22.212 1.00 85.12 514 PHE A C 1
ATOM 3991 O O . PHE A 1 514 ? -26.653 16.844 22.649 1.00 85.12 514 PHE A O 1
ATOM 3998 N N . LYS A 1 515 ? -24.832 15.616 22.127 1.00 87.06 515 LYS A N 1
ATOM 3999 C CA . LYS A 1 515 ? -25.398 14.331 22.542 1.00 87.06 515 LYS A CA 1
ATOM 4000 C C . LYS A 1 515 ? -25.867 14.352 24.000 1.00 87.06 515 LYS A C 1
ATOM 4002 O O . LYS A 1 515 ? -26.943 13.851 24.292 1.00 87.06 515 LYS A O 1
ATOM 4007 N N . PHE A 1 516 ? -25.129 15.013 24.892 1.00 83.56 516 PHE A N 1
ATOM 4008 C CA . PHE A 1 516 ? -25.565 15.201 26.275 1.00 83.56 516 PHE A CA 1
ATOM 4009 C C . PHE A 1 516 ? -26.780 16.117 26.433 1.00 83.56 516 PHE A C 1
ATOM 4011 O O . PHE A 1 516 ? -27.586 15.873 27.324 1.00 83.56 516 PHE A O 1
ATOM 4018 N N . ILE A 1 517 ? -26.969 17.125 25.577 1.00 78.12 517 ILE A N 1
ATOM 4019 C CA . ILE A 1 517 ? -28.158 17.992 25.649 1.00 78.12 517 ILE A CA 1
ATOM 4020 C C . ILE A 1 517 ? -29.447 17.225 25.294 1.00 78.12 517 ILE A C 1
ATOM 4022 O O . ILE A 1 517 ? -30.539 17.642 25.677 1.00 78.12 517 ILE A O 1
ATOM 4026 N N . ASP A 1 518 ? -29.344 16.084 24.608 1.00 75.56 518 ASP A N 1
ATOM 4027 C CA . ASP A 1 518 ? -30.493 15.209 24.341 1.00 75.56 518 ASP A CA 1
ATOM 4028 C C . ASP A 1 518 ? -31.041 14.557 25.617 1.00 75.56 518 ASP A C 1
ATOM 4030 O O . ASP A 1 518 ? -32.208 14.162 25.639 1.00 75.56 518 ASP A O 1
ATOM 4034 N N . VAL A 1 519 ? -30.228 14.478 26.673 1.00 75.44 519 VAL A N 1
ATOM 4035 C CA . VAL A 1 519 ? -30.609 13.918 27.970 1.00 75.44 519 VAL A CA 1
ATOM 4036 C C . VAL A 1 519 ? -31.504 14.917 28.716 1.00 75.44 519 VAL A C 1
ATOM 4038 O O . VAL A 1 519 ? -31.192 16.106 28.818 1.00 75.44 519 VAL A O 1
ATOM 4041 N N . GLU A 1 520 ? -32.627 14.427 29.253 1.00 66.75 520 GLU A N 1
ATOM 4042 C CA . GLU A 1 520 ? -33.760 15.209 29.784 1.00 66.75 520 GLU A CA 1
ATOM 4043 C C . GLU A 1 520 ? -33.350 16.331 30.762 1.00 66.75 520 GLU A C 1
ATOM 4045 O O . GLU A 1 520 ? -33.900 17.432 30.713 1.00 66.75 520 GLU A O 1
ATOM 4050 N N . ILE A 1 521 ? -32.290 16.115 31.549 1.00 65.62 521 ILE A N 1
ATOM 4051 C CA . ILE A 1 521 ? -31.719 17.080 32.506 1.00 65.62 521 ILE A CA 1
ATOM 4052 C C . ILE A 1 521 ? -31.341 18.436 31.880 1.00 65.62 521 ILE A C 1
ATOM 4054 O O . ILE A 1 521 ? -31.398 19.469 32.556 1.00 65.62 521 ILE A O 1
ATOM 4058 N N . PHE A 1 522 ? -30.943 18.479 30.607 1.00 66.12 522 PHE A N 1
ATOM 4059 C CA . PHE A 1 522 ? -30.564 19.742 29.959 1.00 66.12 522 PHE A CA 1
ATOM 4060 C C . PHE A 1 522 ? -31.745 20.525 29.422 1.00 66.12 522 PHE A C 1
ATOM 4062 O O . PHE A 1 522 ? -31.664 21.754 29.303 1.00 66.12 522 PHE A O 1
ATOM 4069 N N . ARG A 1 523 ? -32.848 19.832 29.136 1.00 66.69 523 ARG A N 1
ATOM 4070 C CA . ARG A 1 523 ? -34.062 20.445 28.608 1.00 66.69 523 ARG A CA 1
ATOM 4071 C C . ARG A 1 523 ? -34.616 21.488 29.575 1.00 66.69 523 ARG A C 1
ATOM 4073 O O . ARG A 1 523 ? -35.017 22.567 29.147 1.00 66.69 523 ARG A O 1
ATOM 4080 N N . ASP A 1 524 ? -34.495 21.220 30.873 1.00 68.31 524 ASP A N 1
ATOM 4081 C CA . ASP A 1 524 ? -34.953 22.103 31.949 1.00 68.31 524 ASP A CA 1
ATOM 4082 C C . ASP A 1 524 ? -34.151 23.409 32.072 1.00 68.31 524 ASP A C 1
ATOM 4084 O O . ASP A 1 524 ? -34.642 24.386 32.641 1.00 68.31 524 ASP A O 1
ATOM 4088 N N . ARG A 1 525 ? -32.926 23.475 31.528 1.00 65.81 525 ARG A N 1
ATOM 4089 C CA . ARG A 1 525 ? -32.096 24.698 31.559 1.00 65.81 525 ARG A CA 1
ATOM 4090 C C . ARG A 1 525 ? -32.234 25.568 30.310 1.00 65.81 525 ARG A C 1
ATOM 4092 O O . ARG A 1 525 ? -31.768 26.709 30.326 1.00 65.81 525 ARG A O 1
ATOM 4099 N N . GLY A 1 526 ? -32.876 25.053 29.256 1.00 59.41 526 GLY A N 1
ATOM 4100 C CA . GLY A 1 526 ? -33.426 25.799 28.115 1.00 59.41 526 GLY A CA 1
ATOM 4101 C C . GLY A 1 526 ? -32.479 26.710 27.324 1.00 59.41 526 GLY A C 1
ATOM 4102 O O . GLY A 1 526 ? -32.947 27.463 26.474 1.00 59.41 526 GLY A O 1
ATOM 4103 N N . THR A 1 527 ? -31.172 26.705 27.595 1.00 65.88 527 THR A N 1
ATOM 4104 C CA . THR A 1 527 ? -30.223 27.638 26.980 1.00 65.88 527 THR A CA 1
ATOM 4105 C C . THR A 1 527 ? -28.879 26.968 26.727 1.00 65.88 527 THR A C 1
ATOM 4107 O O . THR A 1 527 ? -28.229 26.446 27.633 1.00 65.88 527 THR A O 1
ATOM 4110 N N . VAL A 1 528 ? -28.448 27.001 25.467 1.00 73.56 528 VAL A N 1
ATOM 4111 C CA . VAL A 1 528 ? -27.073 26.680 25.081 1.00 73.56 528 VAL A CA 1
ATOM 4112 C C . VAL A 1 528 ? -26.157 27.783 25.620 1.00 73.56 528 VAL A C 1
ATOM 4114 O O . VAL A 1 528 ? -26.446 28.960 25.381 1.00 73.56 528 VAL A O 1
ATOM 4117 N N . PRO A 1 529 ? -25.056 27.460 26.324 1.00 79.00 529 PRO A N 1
ATOM 4118 C CA . PRO A 1 529 ? -24.129 28.480 26.802 1.00 79.00 529 PRO A CA 1
ATOM 4119 C C . PRO A 1 529 ? -23.602 29.349 25.651 1.00 79.00 529 PRO A C 1
ATOM 4121 O O . PRO A 1 529 ? -23.193 28.828 24.615 1.00 79.00 529 PRO A O 1
ATOM 4124 N N . GLU A 1 530 ? -23.532 30.670 25.839 1.00 79.25 530 GLU A N 1
ATOM 4125 C CA . GLU A 1 530 ? -23.021 31.621 24.829 1.00 79.25 530 GLU A CA 1
ATOM 4126 C C . GLU A 1 530 ? -21.620 31.239 24.308 1.00 79.25 530 GLU A C 1
ATOM 4128 O O . GLU A 1 530 ? -21.272 31.472 23.151 1.00 79.25 530 GLU A O 1
ATOM 4133 N N . THR A 1 531 ? -20.814 30.595 25.150 1.00 78.50 531 THR A N 1
ATOM 4134 C CA . THR A 1 531 ? -19.499 30.065 24.784 1.00 78.50 531 THR A CA 1
ATOM 4135 C C . THR A 1 531 ? -19.571 29.043 23.645 1.00 78.50 531 THR A C 1
ATOM 4137 O O . THR A 1 531 ? -18.769 29.111 22.718 1.00 78.50 531 THR A O 1
ATOM 4140 N N . VAL A 1 532 ? -20.565 28.148 23.649 1.00 80.56 532 VAL A N 1
ATOM 4141 C CA . VAL A 1 532 ? -20.781 27.170 22.568 1.00 80.56 532 VAL A CA 1
ATOM 4142 C C . VAL A 1 532 ? -21.073 27.881 21.253 1.00 80.56 532 VAL A C 1
ATOM 4144 O O . VAL A 1 532 ? -20.509 27.533 20.221 1.00 80.56 532 VAL A O 1
ATOM 4147 N N . LEU A 1 533 ? -21.925 28.907 21.292 1.00 81.50 533 LEU A N 1
ATOM 4148 C CA . LEU A 1 533 ? -22.295 29.696 20.117 1.00 81.50 533 LEU A CA 1
ATOM 4149 C C . LEU A 1 533 ? -21.096 30.371 19.461 1.00 81.50 533 LEU A 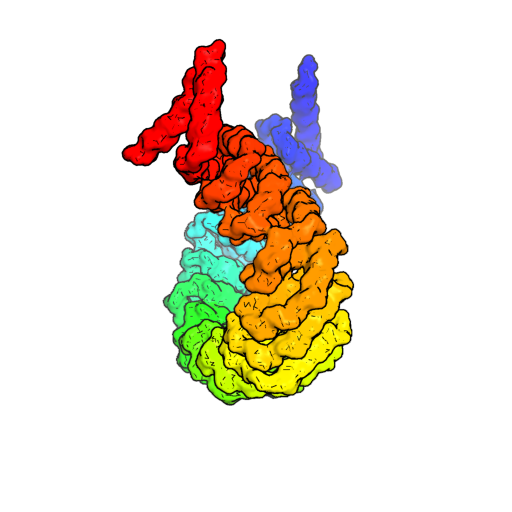C 1
ATOM 4151 O O . LEU A 1 533 ? -20.956 30.352 18.233 1.00 81.50 533 LEU A O 1
ATOM 4155 N N . LYS A 1 534 ? -20.215 30.944 20.287 1.00 85.06 534 LYS A N 1
ATOM 4156 C CA . LYS A 1 534 ? -18.964 31.550 19.822 1.00 85.06 534 LYS A CA 1
ATOM 4157 C C . LYS A 1 534 ? -18.072 30.512 19.148 1.00 85.06 534 LYS A C 1
ATOM 4159 O O . LYS A 1 534 ? -17.541 30.792 18.075 1.00 85.06 534 LYS A O 1
ATOM 4164 N N . VAL A 1 535 ? -17.966 29.309 19.714 1.00 86.44 535 VAL A N 1
ATOM 4165 C CA . VAL A 1 535 ? -17.141 28.240 19.135 1.00 86.44 535 VAL A CA 1
ATOM 4166 C C . VAL A 1 535 ? -17.738 27.679 17.849 1.00 86.44 535 VAL A C 1
ATOM 4168 O O . VAL A 1 535 ? -17.009 27.558 16.871 1.00 86.44 535 VAL A O 1
ATOM 4171 N N . ILE A 1 536 ? -19.049 27.430 17.781 1.00 88.19 536 ILE A N 1
ATOM 4172 C CA . ILE A 1 536 ? -19.720 27.031 16.530 1.00 88.19 536 ILE A CA 1
ATOM 4173 C C . ILE A 1 536 ? -19.451 28.071 15.436 1.00 88.19 536 ILE A C 1
ATOM 4175 O O . ILE A 1 536 ? -19.038 27.721 14.333 1.00 88.19 536 ILE A O 1
ATOM 4179 N N . SER A 1 537 ? -19.629 29.358 15.748 1.00 88.94 537 SER A N 1
ATOM 4180 C CA . SER A 1 537 ? -19.390 30.447 14.793 1.00 88.94 537 SER A CA 1
ATOM 4181 C C . SER A 1 537 ? -17.934 30.509 14.323 1.00 88.94 537 SER A C 1
ATOM 4183 O O . SER A 1 537 ? -17.691 30.775 13.148 1.00 88.94 537 SER A O 1
ATOM 4185 N N . SER A 1 538 ? -16.983 30.252 15.227 1.00 90.25 538 SER A N 1
ATOM 4186 C CA . SER A 1 538 ? -15.549 30.188 14.925 1.00 90.25 538 SER A CA 1
ATOM 4187 C C . SER A 1 538 ? -15.201 28.984 14.047 1.00 90.25 538 SER A C 1
ATOM 4189 O O . SER A 1 538 ? -14.530 29.145 13.034 1.00 90.25 538 SER A O 1
ATOM 4191 N N . LEU A 1 539 ? -15.677 27.784 14.388 1.00 89.12 539 LEU A N 1
ATOM 4192 C CA . LEU A 1 539 ? -15.377 26.556 13.645 1.00 89.12 539 LEU A CA 1
ATOM 4193 C C . LEU A 1 539 ? -16.049 26.509 12.272 1.00 89.12 539 LEU A C 1
ATOM 4195 O O . LEU A 1 539 ? -15.492 25.937 11.342 1.00 89.12 539 LEU A O 1
ATOM 4199 N N . LEU A 1 540 ? -17.205 27.155 12.102 1.00 91.38 540 LEU A N 1
ATOM 4200 C CA . LEU A 1 540 ? -17.777 27.375 10.771 1.00 91.38 540 LEU A CA 1
ATOM 4201 C C . LEU A 1 540 ? -16.837 28.195 9.872 1.00 91.38 540 LEU A C 1
ATOM 4203 O O . LEU A 1 540 ? -16.908 28.074 8.657 1.00 91.38 540 LEU A O 1
ATOM 4207 N N . GLN A 1 541 ? -15.946 29.008 10.442 1.00 91.75 541 GLN A N 1
ATOM 4208 C CA . GLN A 1 541 ? -14.937 29.780 9.709 1.00 91.75 541 GLN A CA 1
ATOM 4209 C C . GLN A 1 541 ? -13.562 29.091 9.676 1.00 91.75 541 GLN A C 1
ATOM 4211 O O . GLN A 1 541 ? -12.592 29.703 9.233 1.00 91.75 541 GLN A O 1
ATOM 4216 N N . SER A 1 542 ? -13.468 27.840 10.141 1.00 90.38 542 SER A N 1
ATOM 4217 C CA . SER A 1 542 ? -12.248 27.033 10.068 1.00 90.38 542 SER A CA 1
ATOM 4218 C C . SER A 1 542 ? -11.771 26.894 8.622 1.00 90.38 542 SER A C 1
ATOM 4220 O O . SER A 1 542 ? -12.589 26.847 7.701 1.00 90.38 542 SER A O 1
ATOM 4222 N N . SER A 1 543 ? -10.456 26.785 8.413 1.00 89.88 543 SER A N 1
ATOM 4223 C CA . SER A 1 543 ? -9.881 26.431 7.111 1.00 89.88 543 SER A CA 1
ATOM 4224 C C . SER A 1 543 ? -10.092 24.953 6.761 1.00 89.88 543 SER A C 1
ATOM 4226 O O . SER A 1 543 ? -10.193 24.631 5.576 1.00 89.88 543 SER A O 1
ATOM 4228 N N . SER A 1 544 ? -10.239 24.076 7.759 1.00 90.38 544 SER A N 1
ATOM 4229 C CA . SER A 1 544 ? -10.505 22.648 7.581 1.00 90.38 544 SER A CA 1
ATOM 4230 C C . SER A 1 544 ? -11.935 22.404 7.105 1.00 90.38 544 SER A C 1
ATOM 4232 O O . SER A 1 544 ? -12.918 22.782 7.747 1.00 90.38 544 SER A O 1
ATOM 4234 N N . GLU A 1 545 ? -12.056 21.742 5.962 1.00 88.44 545 GLU A N 1
ATOM 4235 C CA . GLU A 1 545 ? -13.345 21.383 5.389 1.00 88.44 545 GLU A CA 1
ATOM 4236 C C . GLU A 1 545 ? -14.119 20.392 6.265 1.00 88.44 545 GLU A C 1
ATOM 4238 O O . GLU A 1 545 ? -15.283 20.638 6.588 1.00 88.44 545 GLU A O 1
ATOM 4243 N N . ASP A 1 546 ? -13.450 19.337 6.730 1.00 86.25 546 ASP A N 1
ATOM 4244 C CA . ASP A 1 546 ? -14.035 18.311 7.598 1.00 86.25 546 ASP A CA 1
ATOM 4245 C C . ASP A 1 546 ? -14.575 18.909 8.903 1.00 86.25 546 ASP A C 1
ATOM 4247 O O . ASP A 1 546 ? -15.636 18.508 9.398 1.00 86.25 546 ASP A O 1
ATOM 4251 N N . THR A 1 547 ? -13.877 19.919 9.439 1.00 88.44 547 THR A N 1
ATOM 4252 C CA . THR A 1 547 ? -14.312 20.688 10.611 1.00 88.4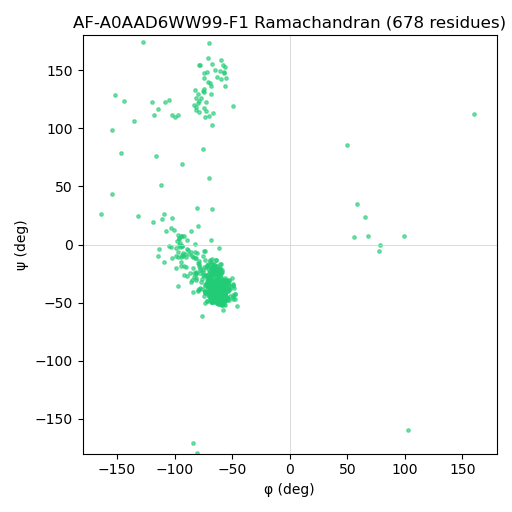4 547 THR A CA 1
ATOM 4253 C C . THR A 1 547 ? -15.630 21.400 10.320 1.00 88.44 547 THR A C 1
ATOM 4255 O O . THR A 1 547 ? -16.598 21.235 11.070 1.00 88.44 547 THR A O 1
ATOM 4258 N N . ARG A 1 548 ? -15.710 22.149 9.210 1.00 92.06 548 ARG A N 1
ATOM 4259 C CA . ARG A 1 548 ? -16.939 22.858 8.818 1.00 92.06 548 ARG A CA 1
ATOM 4260 C C . ARG A 1 548 ? -18.093 21.881 8.601 1.00 92.06 548 ARG A C 1
ATOM 4262 O O . ARG A 1 548 ? -19.157 22.077 9.190 1.00 92.06 548 ARG A O 1
ATOM 4269 N N . ILE A 1 549 ? -17.878 20.815 7.823 1.00 88.00 549 ILE A N 1
ATOM 4270 C CA . ILE A 1 549 ? -18.881 19.772 7.546 1.00 88.00 549 ILE A CA 1
ATOM 4271 C C . ILE A 1 549 ? -19.416 19.174 8.848 1.00 88.00 549 ILE A C 1
ATOM 4273 O O . ILE A 1 549 ? -20.628 19.047 9.024 1.00 88.00 549 ILE A O 1
ATOM 4277 N N . SER A 1 550 ? -18.528 18.862 9.791 1.00 87.62 550 SER A N 1
ATOM 4278 C CA . SER A 1 550 ? -18.908 18.297 11.086 1.00 87.62 550 SER A CA 1
ATOM 4279 C C . SER A 1 550 ? -19.795 19.239 11.895 1.00 87.62 550 SER A C 1
ATOM 4281 O O . SER A 1 550 ? -20.805 18.804 12.450 1.00 87.62 550 SER A O 1
ATOM 4283 N N . VAL A 1 551 ? -19.452 20.528 11.945 1.00 91.81 551 VAL A N 1
ATOM 4284 C CA . VAL A 1 551 ? -20.239 21.541 12.665 1.00 91.81 551 VAL A CA 1
ATOM 4285 C C . VAL A 1 551 ? -21.596 21.771 12.003 1.00 91.81 551 VAL A C 1
ATOM 4287 O O . VAL A 1 551 ? -22.598 21.916 12.699 1.00 91.81 551 VAL A O 1
ATOM 4290 N N . ILE A 1 552 ? -21.665 21.744 10.672 1.00 91.38 552 ILE A N 1
ATOM 4291 C CA . ILE A 1 552 ? -22.933 21.829 9.937 1.00 91.38 552 ILE A CA 1
ATOM 4292 C C . ILE A 1 552 ? -23.804 20.601 10.219 1.00 91.38 552 ILE A C 1
ATOM 4294 O O . ILE A 1 552 ? -24.992 20.756 10.497 1.00 91.38 552 ILE A O 1
ATOM 4298 N N . GLY A 1 553 ? -23.219 19.400 10.221 1.00 89.50 553 GLY A N 1
ATOM 4299 C CA . GLY A 1 553 ? -23.914 18.166 10.590 1.00 89.50 553 GLY A CA 1
ATOM 4300 C C . GLY A 1 553 ? -24.495 18.230 12.003 1.00 89.50 553 GLY A C 1
ATOM 4301 O O . GLY A 1 553 ? -25.657 17.880 12.202 1.00 89.50 553 GLY A O 1
ATOM 4302 N N . ILE A 1 554 ? -23.732 18.773 12.960 1.00 87.50 554 ILE A N 1
ATOM 4303 C CA . ILE A 1 554 ? -24.225 19.072 14.308 1.00 87.50 554 ILE A CA 1
ATOM 4304 C C . ILE A 1 554 ? -25.424 20.029 14.227 1.00 87.50 554 ILE A C 1
ATOM 4306 O O . ILE A 1 554 ? -26.508 19.672 14.668 1.00 87.50 554 ILE A O 1
ATOM 4310 N N . ILE A 1 555 ? -25.293 21.207 13.608 1.00 90.00 555 ILE A N 1
ATOM 4311 C CA . ILE A 1 555 ? -26.399 22.181 13.496 1.00 90.00 555 ILE A CA 1
ATOM 4312 C C . ILE A 1 555 ? -27.656 21.541 12.883 1.00 90.00 555 ILE A C 1
ATOM 4314 O O . ILE A 1 555 ? -28.765 21.785 13.359 1.00 90.00 555 ILE A O 1
ATOM 4318 N N . SER A 1 556 ? -27.484 20.680 11.878 1.00 88.44 556 SER A N 1
ATOM 4319 C CA . SER A 1 556 ? -28.564 19.930 11.232 1.00 88.44 556 SER A CA 1
ATOM 4320 C C . SER A 1 556 ? -29.327 19.051 12.217 1.00 88.44 556 SER A C 1
ATOM 4322 O O . SER A 1 556 ? -30.548 19.169 12.311 1.00 88.44 556 SER A O 1
ATOM 4324 N N . SER A 1 557 ? -28.623 18.225 12.995 1.00 85.75 557 SER A N 1
ATOM 4325 C CA . SER A 1 557 ? -29.228 17.310 13.973 1.00 85.75 557 SER A CA 1
ATOM 4326 C C . SER A 1 557 ? -30.007 18.031 15.078 1.00 85.75 557 SER A C 1
ATOM 4328 O O . SER A 1 557 ? -30.955 17.475 15.626 1.00 85.75 557 SER A O 1
ATOM 4330 N N . TYR A 1 558 ? -29.643 19.280 15.385 1.00 84.56 558 TYR A N 1
ATOM 4331 C CA . TYR A 1 558 ? -30.298 20.089 16.422 1.00 84.56 558 TYR A CA 1
ATOM 4332 C C . TYR A 1 558 ? -31.330 21.072 15.885 1.00 84.56 558 TYR A C 1
ATOM 4334 O O . TYR A 1 558 ? -32.116 21.622 16.655 1.00 84.56 558 TYR A O 1
ATOM 4342 N N . SER A 1 559 ? -31.395 21.250 14.568 1.00 85.62 559 SER A N 1
ATOM 4343 C CA . SER A 1 559 ? -32.378 22.122 13.929 1.00 85.62 559 SER A CA 1
ATOM 4344 C C . SER A 1 559 ? -33.822 21.697 14.106 1.00 85.62 559 SER A C 1
ATOM 4346 O O . SER A 1 559 ? -34.706 22.504 13.861 1.00 85.62 559 SER A O 1
ATOM 4348 N N . THR A 1 560 ? -34.082 20.475 14.563 1.00 84.25 560 THR A N 1
ATOM 4349 C CA . THR A 1 560 ? -35.430 19.980 14.855 1.00 84.25 560 THR A CA 1
ATOM 4350 C C . THR A 1 560 ? -35.883 20.250 16.289 1.00 84.25 560 THR A C 1
ATOM 4352 O O . THR A 1 560 ? -37.026 19.947 16.629 1.00 84.25 560 THR A O 1
ATOM 4355 N N . LYS A 1 561 ? -35.015 20.810 17.139 1.00 85.19 561 LYS A N 1
ATOM 4356 C CA . LYS A 1 561 ? -35.261 20.997 18.573 1.00 85.19 561 LYS A CA 1
ATOM 4357 C C . LYS A 1 561 ? -35.496 22.469 18.897 1.00 85.19 561 LYS A C 1
ATOM 4359 O O . LYS A 1 561 ? -34.655 23.321 18.613 1.00 85.19 561 LYS A O 1
ATOM 4364 N N . ALA A 1 562 ? -36.646 22.771 19.495 1.00 83.06 562 ALA A N 1
ATOM 4365 C CA . ALA A 1 562 ? -37.124 24.144 19.621 1.00 83.06 562 ALA A CA 1
ATOM 4366 C C . ALA A 1 562 ? -36.296 25.029 20.545 1.00 83.06 562 ALA A C 1
ATOM 4368 O O . ALA A 1 562 ? -36.094 26.215 20.281 1.00 83.06 562 ALA A O 1
ATOM 4369 N N . GLU A 1 563 ? -35.743 24.414 21.574 1.00 80.44 563 GLU A N 1
ATOM 4370 C CA . GLU A 1 563 ? -34.812 24.995 22.525 1.00 80.44 563 GLU A CA 1
ATOM 4371 C C . GLU A 1 563 ? -33.511 25.520 21.870 1.00 80.44 563 GLU A C 1
ATOM 4373 O O . GLU A 1 563 ? -32.832 26.363 22.453 1.00 80.44 563 GLU A O 1
ATOM 4378 N N . PHE A 1 564 ? -33.188 25.115 20.632 1.00 82.44 564 PHE A N 1
ATOM 4379 C CA . PHE A 1 564 ? -31.984 25.552 19.913 1.00 82.44 564 PHE A CA 1
ATOM 4380 C C . PHE A 1 564 ? -32.228 26.613 18.836 1.00 82.44 564 PHE A C 1
ATOM 4382 O O . PHE A 1 564 ? -31.271 27.081 18.215 1.00 82.44 564 PHE A O 1
ATOM 4389 N N . PHE A 1 565 ? -33.467 27.037 18.580 1.00 85.25 565 PHE A N 1
ATOM 4390 C CA . PHE A 1 565 ? -33.734 27.905 17.425 1.00 85.25 565 PHE A CA 1
ATOM 4391 C C . PHE A 1 565 ? -33.053 29.265 17.498 1.00 85.25 565 PHE A C 1
ATOM 4393 O O . PHE A 1 565 ? -32.488 29.699 16.499 1.00 85.25 565 PHE A O 1
ATOM 4400 N N . SER A 1 566 ? -33.029 29.916 18.662 1.00 82.69 566 SER A N 1
ATOM 4401 C CA . SER A 1 566 ? -32.325 31.197 18.837 1.00 82.69 566 SER A CA 1
ATOM 4402 C C . SER A 1 566 ? -30.824 31.064 18.551 1.00 82.69 566 SER A C 1
ATOM 4404 O O . SER A 1 566 ? -30.214 31.915 17.904 1.00 82.69 566 SER A O 1
ATOM 4406 N N . THR A 1 567 ? -30.248 29.940 18.978 1.00 82.88 567 THR A N 1
ATOM 4407 C CA . THR A 1 567 ? -28.850 29.576 18.752 1.00 82.88 567 THR A CA 1
ATOM 4408 C C . THR A 1 567 ? -28.578 29.416 17.260 1.00 82.88 567 THR A C 1
ATOM 4410 O O . THR A 1 567 ? -27.677 30.051 16.711 1.00 82.88 567 THR A O 1
ATOM 4413 N N . ILE A 1 568 ? -29.408 28.636 16.576 1.00 86.12 568 ILE A N 1
ATOM 4414 C CA . ILE A 1 568 ? -29.278 28.367 15.144 1.00 86.12 568 ILE A CA 1
ATOM 4415 C C . ILE A 1 568 ? -29.506 29.640 14.311 1.00 86.12 568 ILE A C 1
ATOM 4417 O O . ILE A 1 568 ? -28.774 29.896 13.354 1.00 86.12 568 ILE A O 1
ATOM 4421 N N . GLN A 1 569 ? -30.454 30.492 14.711 1.00 87.00 569 GLN A N 1
ATOM 4422 C CA . GLN A 1 569 ? -30.688 31.804 14.099 1.00 87.00 569 GLN A CA 1
ATOM 4423 C C . GLN A 1 569 ? -29.440 32.687 14.110 1.00 87.00 569 GLN A C 1
ATOM 4425 O O . GLN A 1 569 ? -29.168 33.365 13.117 1.00 87.00 569 GLN A O 1
ATOM 4430 N N . SER A 1 570 ? -28.640 32.635 15.176 1.00 88.00 570 SER A N 1
ATOM 4431 C CA . SER A 1 570 ? -27.427 33.452 15.280 1.00 88.00 570 SER A CA 1
ATOM 4432 C C . SER A 1 570 ? -26.314 33.048 14.297 1.00 88.00 570 SER A C 1
ATOM 4434 O O . SER A 1 570 ? -25.523 33.903 13.899 1.00 88.00 570 SER A O 1
ATOM 4436 N N . VAL A 1 571 ? -26.267 31.784 13.848 1.00 90.12 571 VAL A N 1
ATOM 4437 C CA . VAL A 1 571 ? -25.197 31.266 12.966 1.00 90.12 571 VAL A CA 1
ATOM 4438 C C . VAL A 1 571 ? -25.565 31.263 11.479 1.00 90.12 571 VAL A C 1
ATOM 4440 O O . VAL A 1 571 ? -24.689 31.104 10.627 1.00 90.12 571 VAL A O 1
ATOM 4443 N N . ILE A 1 572 ? -26.835 31.504 11.139 1.00 90.62 572 ILE A N 1
ATOM 4444 C CA . ILE A 1 572 ? -27.335 31.574 9.755 1.00 90.62 572 ILE A CA 1
ATOM 4445 C C . ILE A 1 572 ? -26.524 32.527 8.861 1.00 90.62 572 ILE A C 1
ATOM 4447 O O . ILE A 1 572 ? -26.186 32.122 7.749 1.00 90.62 572 ILE A O 1
ATOM 4451 N N . PRO A 1 573 ? -26.146 33.750 9.289 1.00 91.31 573 PRO A N 1
ATOM 4452 C CA . PRO A 1 573 ? -25.316 34.625 8.458 1.00 91.31 573 PRO A CA 1
ATOM 4453 C C . PRO A 1 573 ? -23.972 33.992 8.067 1.00 91.31 573 PRO A C 1
ATOM 4455 O O . PRO A 1 573 ? -23.531 34.139 6.926 1.00 91.31 573 PRO A O 1
ATOM 4458 N N . THR A 1 574 ? -23.347 33.246 8.982 1.00 92.31 574 THR A N 1
ATOM 4459 C CA . THR A 1 574 ? -22.084 32.534 8.739 1.00 92.31 574 THR A CA 1
ATOM 4460 C C . THR A 1 574 ? -22.285 31.375 7.763 1.00 92.31 574 THR A C 1
ATOM 4462 O O . THR A 1 574 ? -21.525 31.246 6.808 1.00 92.31 574 THR A O 1
ATOM 4465 N N . ILE A 1 575 ? -23.349 30.585 7.940 1.00 92.69 575 ILE A N 1
ATOM 4466 C CA . ILE A 1 575 ? -23.721 29.488 7.029 1.00 92.69 575 ILE A CA 1
ATOM 4467 C C . ILE A 1 575 ? -23.977 30.019 5.609 1.00 92.69 575 ILE A C 1
ATOM 4469 O O . ILE A 1 575 ? -23.465 29.482 4.627 1.00 92.69 575 ILE A O 1
ATOM 4473 N N . THR A 1 576 ? -24.718 31.122 5.493 1.00 91.50 576 THR A N 1
ATOM 4474 C CA . THR A 1 576 ? -24.960 31.809 4.220 1.00 91.50 576 THR A CA 1
ATOM 4475 C C . THR A 1 576 ? -23.659 32.279 3.567 1.00 91.50 576 THR A C 1
ATOM 4477 O O . THR A 1 576 ? -23.508 32.181 2.349 1.00 91.50 576 THR A O 1
ATOM 4480 N N . LYS A 1 577 ? -22.707 32.793 4.353 1.00 92.75 577 LYS A N 1
ATOM 4481 C CA . LYS A 1 577 ? -21.398 33.202 3.833 1.00 92.75 577 LYS A CA 1
ATOM 4482 C C . LYS A 1 577 ? -20.638 32.008 3.247 1.00 92.75 577 LYS A C 1
ATOM 4484 O O . LYS A 1 577 ? -20.125 32.140 2.142 1.00 92.75 577 LYS A O 1
ATOM 4489 N N . LEU A 1 578 ? -20.630 30.860 3.932 1.00 92.06 578 LEU A N 1
ATOM 4490 C CA . LEU A 1 578 ? -19.986 29.629 3.448 1.00 92.06 578 LEU A CA 1
ATOM 4491 C C . LEU A 1 578 ? -20.592 29.111 2.143 1.00 92.06 578 LEU A C 1
ATOM 4493 O O . LEU A 1 578 ? -19.872 28.635 1.276 1.00 92.06 578 LEU A O 1
ATOM 4497 N N . LEU A 1 579 ? -21.907 29.241 1.963 1.00 92.44 579 LEU A N 1
ATOM 4498 C CA . LEU A 1 579 ? -22.552 28.887 0.696 1.00 92.44 579 LEU A CA 1
ATOM 4499 C C . LEU A 1 579 ? -22.081 29.734 -0.487 1.00 92.44 579 LEU A C 1
ATOM 4501 O O . LEU A 1 579 ? -22.107 29.260 -1.618 1.00 92.44 579 LEU A O 1
ATOM 4505 N N . LYS A 1 580 ? -21.702 30.990 -0.239 1.00 91.12 580 LYS A N 1
ATOM 4506 C CA . LYS A 1 580 ? -21.231 31.922 -1.272 1.00 91.12 580 LYS A CA 1
ATOM 4507 C C . LYS A 1 580 ? -19.729 31.839 -1.512 1.00 91.12 580 LYS A C 1
ATOM 4509 O O . LYS A 1 580 ? -19.250 32.560 -2.381 1.00 91.12 580 LYS A O 1
ATOM 4514 N N . ASP A 1 581 ? -19.007 31.041 -0.732 1.00 89.81 581 ASP A N 1
ATOM 4515 C CA . ASP A 1 581 ? -17.565 30.902 -0.862 1.00 89.81 581 ASP A CA 1
ATOM 4516 C C . ASP A 1 581 ? -17.237 30.153 -2.166 1.00 89.81 581 ASP A C 1
ATOM 4518 O O . ASP A 1 581 ? -17.567 28.967 -2.275 1.00 89.81 581 ASP A O 1
ATOM 4522 N N . PRO A 1 582 ? -16.647 30.823 -3.177 1.00 84.62 582 PRO A N 1
ATOM 4523 C CA . PRO A 1 582 ? -16.323 30.180 -4.446 1.00 84.62 582 PRO A CA 1
ATOM 4524 C C . PRO A 1 582 ? -15.216 29.132 -4.295 1.00 84.62 582 PRO A C 1
ATOM 4526 O O . PRO A 1 582 ? -15.165 28.200 -5.096 1.00 84.62 582 PRO A O 1
ATOM 4529 N N . ASP A 1 583 ? -14.374 29.263 -3.267 1.00 87.31 583 ASP A N 1
ATOM 4530 C CA . ASP A 1 583 ? -13.268 28.346 -2.991 1.00 87.31 583 ASP A CA 1
ATOM 4531 C C . ASP A 1 583 ? -13.721 27.159 -2.117 1.00 87.31 583 ASP A C 1
ATOM 4533 O O . ASP A 1 583 ? -12.980 26.195 -1.920 1.00 87.31 583 ASP A O 1
ATOM 4537 N N . GLY A 1 584 ? -14.957 27.199 -1.604 1.00 86.62 584 GLY A N 1
ATOM 4538 C CA . GLY A 1 584 ? -15.558 26.110 -0.845 1.00 86.62 584 GLY A CA 1
ATOM 4539 C C . GLY A 1 584 ? -15.867 24.894 -1.720 1.00 86.62 584 GLY A C 1
ATOM 4540 O O . GLY A 1 584 ? -16.403 25.012 -2.829 1.00 86.62 584 GLY A O 1
ATOM 4541 N N . SER A 1 585 ? -15.597 23.696 -1.198 1.00 91.50 585 SER A N 1
ATOM 4542 C CA . SER A 1 585 ? -15.907 22.454 -1.905 1.00 91.50 585 SER A CA 1
ATOM 4543 C C . SER A 1 585 ? -17.396 22.326 -2.243 1.00 91.50 585 SER A C 1
ATOM 4545 O O . SER A 1 585 ? -18.287 22.881 -1.581 1.00 91.50 585 SER A O 1
ATOM 4547 N N . SER A 1 586 ? -17.662 21.547 -3.287 1.00 91.56 586 SER A N 1
ATOM 4548 C CA . SER A 1 586 ? -19.002 21.128 -3.689 1.00 91.56 586 SER A CA 1
ATOM 4549 C C . SER A 1 586 ? -19.749 20.448 -2.539 1.00 91.56 586 SER A C 1
ATOM 4551 O O . SER A 1 586 ? -20.895 20.788 -2.234 1.00 91.56 586 SER A O 1
ATOM 4553 N N . ASP A 1 587 ? -19.075 19.527 -1.850 1.00 89.62 587 ASP A N 1
ATOM 4554 C CA . ASP A 1 587 ? -19.664 18.665 -0.828 1.00 89.62 587 ASP A CA 1
ATOM 4555 C C . ASP A 1 587 ? -20.078 19.458 0.411 1.00 89.62 587 ASP A C 1
ATOM 4557 O O . ASP A 1 587 ? -21.205 19.303 0.893 1.00 89.62 587 ASP A O 1
ATOM 4561 N N . THR A 1 588 ? -19.238 20.395 0.864 1.00 91.31 588 THR A N 1
ATOM 4562 C CA . THR A 1 588 ? -19.590 21.299 1.968 1.00 91.31 588 THR A CA 1
ATOM 4563 C C . THR A 1 588 ? -20.839 22.108 1.625 1.00 91.31 588 THR A C 1
ATOM 4565 O O . THR A 1 588 ? -21.785 22.154 2.415 1.00 91.31 588 THR A O 1
ATOM 4568 N N . ARG A 1 589 ? -20.893 22.711 0.429 1.00 93.31 589 ARG A N 1
ATOM 4569 C CA . ARG A 1 589 ? -22.044 23.516 -0.012 1.00 93.31 589 ARG A CA 1
ATOM 4570 C C . ARG A 1 589 ? -23.320 22.676 -0.121 1.00 93.31 589 ARG A C 1
ATOM 4572 O O . ARG A 1 589 ? -24.377 23.120 0.331 1.00 93.31 589 ARG A O 1
ATOM 4579 N N . VAL A 1 590 ? -23.235 21.452 -0.646 1.00 91.19 590 VAL A N 1
ATOM 4580 C CA . VAL A 1 590 ? -24.369 20.512 -0.714 1.00 91.19 590 VAL A CA 1
ATOM 4581 C C . VAL A 1 590 ? -24.884 20.151 0.680 1.00 91.19 590 VAL A C 1
ATOM 4583 O O . VAL A 1 590 ? -26.099 20.171 0.902 1.00 91.19 590 VAL A O 1
ATOM 4586 N N . ILE A 1 591 ? -23.992 19.846 1.627 1.00 91.19 591 ILE A N 1
ATOM 4587 C CA . ILE A 1 591 ? -24.364 19.519 3.010 1.00 91.19 591 ILE A CA 1
ATOM 4588 C C . ILE A 1 591 ? -25.051 20.715 3.674 1.00 91.19 591 ILE A C 1
ATOM 4590 O O . ILE A 1 591 ? -26.125 20.545 4.248 1.00 91.19 591 ILE A O 1
ATOM 4594 N N . ILE A 1 592 ? -24.520 21.931 3.505 1.00 93.19 592 ILE A N 1
ATOM 4595 C CA . ILE A 1 592 ? -25.160 23.147 4.025 1.00 93.19 592 ILE A CA 1
ATOM 4596 C C . ILE A 1 592 ? -26.578 23.316 3.471 1.00 93.19 592 ILE A C 1
ATOM 4598 O O . ILE A 1 592 ? -27.501 23.610 4.231 1.00 93.19 592 ILE A O 1
ATOM 4602 N N . ILE A 1 593 ? -26.780 23.138 2.161 1.00 92.25 593 ILE A N 1
ATOM 4603 C CA . ILE A 1 593 ? -28.112 23.279 1.556 1.00 92.25 593 ILE A CA 1
ATOM 4604 C C . ILE A 1 593 ? -29.086 22.255 2.146 1.00 92.25 593 ILE A C 1
ATOM 4606 O O . ILE A 1 593 ? -30.232 22.600 2.436 1.00 92.25 593 ILE A O 1
ATOM 4610 N N . ARG A 1 594 ? -28.646 21.008 2.352 1.00 90.88 594 ARG A N 1
ATOM 4611 C CA . ARG A 1 594 ? -29.469 19.973 2.997 1.00 90.88 594 ARG A CA 1
ATOM 4612 C C . ARG A 1 594 ? -29.820 20.355 4.433 1.00 90.88 594 ARG A C 1
ATOM 4614 O O . ARG A 1 594 ? -30.990 20.292 4.791 1.00 90.88 594 ARG A O 1
ATOM 4621 N N . THR A 1 595 ? -28.859 20.860 5.200 1.00 89.94 595 THR A N 1
ATOM 4622 C CA . THR A 1 595 ? -29.095 21.353 6.563 1.00 89.94 595 THR A CA 1
ATOM 4623 C C . THR A 1 595 ? -30.087 22.512 6.596 1.00 89.94 595 THR A C 1
ATOM 4625 O O . THR A 1 595 ? -31.036 22.480 7.375 1.00 89.94 595 THR A O 1
ATOM 4628 N N . LEU A 1 596 ? -29.956 23.497 5.701 1.00 90.19 596 LEU A N 1
ATOM 4629 C CA . LEU A 1 596 ? -30.946 24.571 5.566 1.00 90.19 596 LEU A CA 1
ATOM 4630 C C . LEU A 1 596 ? -32.326 24.034 5.171 1.00 90.19 596 LEU A C 1
ATOM 4632 O O . LEU A 1 596 ? -33.342 24.594 5.581 1.00 90.19 596 LEU A O 1
ATOM 4636 N N . CYS A 1 597 ? -32.379 22.959 4.384 1.00 88.94 597 CYS A N 1
ATOM 4637 C CA . CYS A 1 597 ? -33.627 22.312 4.004 1.00 88.94 597 CYS A CA 1
ATOM 4638 C C . CYS A 1 597 ? -34.294 21.613 5.191 1.00 88.94 597 CYS A C 1
ATOM 4640 O O . CYS A 1 597 ? -35.518 21.663 5.301 1.00 88.94 597 CYS A O 1
ATOM 4642 N N . ASP A 1 598 ? -33.525 20.968 6.064 1.00 87.38 598 ASP A N 1
ATOM 4643 C CA . ASP A 1 598 ? -34.052 20.330 7.271 1.00 87.38 598 ASP A CA 1
ATOM 4644 C C . ASP A 1 598 ? -34.512 21.374 8.290 1.00 87.38 598 ASP A C 1
ATOM 4646 O O . ASP A 1 598 ? -35.637 21.288 8.781 1.00 87.38 598 ASP A O 1
ATOM 4650 N N . MET A 1 599 ? -33.731 22.443 8.469 1.00 87.00 599 MET A N 1
ATOM 4651 C CA . MET A 1 599 ? -34.133 23.634 9.224 1.00 87.00 599 MET A CA 1
ATOM 4652 C C . MET A 1 599 ? -35.450 24.221 8.698 1.00 87.00 599 MET A C 1
ATOM 4654 O O . MET A 1 599 ? -36.362 24.510 9.470 1.00 87.00 599 MET A O 1
ATOM 4658 N N . ALA A 1 600 ? -35.587 24.359 7.375 1.00 85.00 600 ALA A N 1
ATOM 4659 C CA . ALA A 1 600 ? -36.768 24.928 6.729 1.00 85.00 600 ALA A CA 1
ATOM 4660 C C . ALA A 1 600 ? -38.059 24.127 6.969 1.00 85.00 600 ALA A C 1
ATOM 4662 O O . ALA A 1 600 ? -39.140 24.710 6.897 1.00 85.00 600 ALA A O 1
ATOM 4663 N N . LYS A 1 601 ? -37.966 22.823 7.263 1.00 86.50 601 LYS A N 1
ATOM 4664 C CA . LYS A 1 601 ? -39.129 21.972 7.578 1.00 86.50 601 LYS A CA 1
ATOM 4665 C C . LYS A 1 601 ? -39.679 22.206 8.988 1.00 86.50 601 LYS A C 1
ATOM 4667 O O . LYS A 1 601 ? -40.728 21.664 9.316 1.00 86.50 601 LYS A O 1
ATOM 4672 N N . THR A 1 602 ? -38.975 22.963 9.826 1.00 85.44 602 THR A N 1
ATOM 4673 C CA . THR A 1 602 ? -39.369 23.204 11.216 1.00 85.44 602 THR A CA 1
ATOM 4674 C C . THR A 1 602 ? -40.055 24.568 11.329 1.00 85.44 602 THR A C 1
ATOM 4676 O O . THR A 1 602 ? -39.424 25.613 11.179 1.00 85.44 602 THR A O 1
ATOM 4679 N N . ASP A 1 603 ? -41.372 24.572 11.565 1.00 79.69 603 ASP A N 1
ATOM 4680 C CA . ASP A 1 603 ? -42.224 25.779 11.476 1.00 79.69 603 ASP A CA 1
ATOM 4681 C C . ASP A 1 603 ? -41.753 26.945 12.367 1.00 79.69 603 ASP A C 1
ATOM 4683 O O . ASP A 1 603 ? -41.901 28.126 12.052 1.00 79.69 603 ASP A O 1
ATOM 4687 N N . ASN A 1 604 ? -41.130 26.606 13.486 1.00 77.69 604 ASN A N 1
ATOM 4688 C CA . ASN A 1 604 ? -40.733 27.536 14.532 1.00 77.69 604 ASN A CA 1
ATOM 4689 C C . ASN A 1 604 ? -39.445 28.330 14.221 1.00 77.69 604 ASN A C 1
ATOM 4691 O O . ASN A 1 604 ? -39.202 29.365 14.840 1.00 77.69 604 ASN A O 1
ATOM 4695 N N . LEU A 1 605 ? -38.611 27.883 13.272 1.00 75.50 605 LEU A N 1
ATOM 4696 C CA . LEU A 1 605 ? -37.394 28.614 12.879 1.00 75.50 605 LEU A CA 1
ATOM 4697 C C . LEU A 1 605 ? -37.719 29.899 12.091 1.00 75.50 605 LEU A C 1
ATOM 4699 O O . LEU A 1 605 ? -36.912 30.833 12.057 1.00 75.50 605 LEU A O 1
ATOM 4703 N N . TRP A 1 606 ? -38.916 29.958 11.501 1.00 74.12 606 TRP A N 1
ATOM 4704 C CA . TRP A 1 606 ? -39.376 31.028 10.615 1.00 74.12 606 TRP A CA 1
ATOM 4705 C C . TRP A 1 606 ? -40.112 32.165 11.321 1.00 74.12 606 TRP A C 1
ATOM 4707 O O . TRP A 1 606 ? -40.137 33.288 10.813 1.00 74.12 606 TRP A O 1
ATOM 4717 N N . THR A 1 607 ? -40.733 31.897 12.468 1.00 67.25 607 THR A N 1
ATOM 4718 C CA . THR A 1 607 ? -41.482 32.906 13.221 1.00 67.25 607 THR A CA 1
ATOM 4719 C C . THR A 1 607 ? -40.527 33.958 13.788 1.00 67.25 607 THR A C 1
ATOM 4721 O O . THR A 1 607 ? -39.844 33.713 14.778 1.00 67.25 607 THR A O 1
ATOM 4724 N N . GLY A 1 608 ? -40.472 35.133 13.146 1.00 64.56 608 GLY A N 1
ATOM 4725 C CA . GLY A 1 608 ? -39.724 36.308 13.615 1.00 64.56 608 GLY A CA 1
ATOM 4726 C C . GLY A 1 608 ? -38.349 36.549 12.977 1.00 64.56 608 GLY A C 1
ATOM 4727 O O . GLY A 1 608 ? -37.651 37.457 13.421 1.00 64.56 608 GLY A O 1
ATOM 4728 N N . SER A 1 609 ? -37.949 35.792 11.946 1.00 65.88 609 SER A N 1
ATOM 4729 C CA . SER A 1 609 ? -36.641 35.962 11.289 1.00 65.88 609 SER A CA 1
ATOM 4730 C C . SER A 1 609 ? -36.770 36.384 9.823 1.00 65.88 609 SER A C 1
ATOM 4732 O O . SER A 1 609 ? -36.533 35.597 8.903 1.00 65.88 609 SER A O 1
ATOM 4734 N N . ASP A 1 610 ? -37.083 37.664 9.593 1.00 73.31 610 ASP A N 1
ATOM 4735 C CA . ASP A 1 610 ? -36.941 38.300 8.268 1.00 73.31 610 ASP A CA 1
ATOM 4736 C C . ASP A 1 610 ? -35.517 38.098 7.709 1.00 73.31 610 ASP A C 1
ATOM 4738 O O . ASP A 1 610 ? -35.313 37.917 6.506 1.00 73.31 610 ASP A O 1
ATOM 4742 N N . VAL A 1 611 ? -34.537 38.021 8.618 1.00 70.88 611 VAL A N 1
ATOM 4743 C CA . VAL A 1 611 ? -33.120 37.764 8.345 1.00 70.88 611 VAL A CA 1
ATOM 4744 C C . VAL A 1 611 ? -32.901 36.412 7.661 1.00 70.88 611 VAL A C 1
ATOM 4746 O O . VAL A 1 611 ? -32.094 36.332 6.734 1.00 70.88 611 VAL A O 1
ATOM 4749 N N . PHE A 1 612 ? -33.608 35.350 8.067 1.00 76.50 612 PHE A N 1
ATOM 4750 C CA . PHE A 1 612 ? -33.456 34.027 7.453 1.00 76.50 612 PHE A CA 1
ATOM 4751 C C . PHE A 1 612 ? -33.959 34.020 6.010 1.00 76.50 612 PHE A C 1
ATOM 4753 O O . PHE A 1 612 ? -33.243 33.603 5.100 1.00 76.50 612 PHE A O 1
ATOM 4760 N N . VAL A 1 613 ? -35.174 34.533 5.800 1.00 77.88 613 VAL A N 1
ATOM 4761 C CA . VAL A 1 613 ? -35.835 34.567 4.488 1.00 77.88 613 VAL A CA 1
ATOM 4762 C C . VAL A 1 613 ? -35.006 35.361 3.481 1.00 77.88 613 VAL A C 1
ATOM 4764 O O . VAL A 1 613 ? -34.808 34.910 2.351 1.00 77.88 613 VAL A O 1
ATOM 4767 N N . GLU A 1 614 ? -34.504 36.526 3.887 1.00 80.25 614 GLU A N 1
ATOM 4768 C CA . GLU A 1 614 ? -33.730 37.402 3.012 1.00 80.25 614 GLU A CA 1
ATOM 4769 C C . GLU A 1 614 ? -32.330 36.834 2.727 1.00 80.25 614 GLU A C 1
ATOM 4771 O O . GLU A 1 614 ? -31.943 36.686 1.565 1.00 80.25 614 GLU A O 1
ATOM 4776 N N . SER A 1 615 ? -31.607 36.417 3.772 1.00 82.00 615 SER A N 1
ATOM 4777 C CA . SER A 1 615 ? -30.235 35.905 3.658 1.00 82.00 615 SER A CA 1
ATOM 4778 C C . SER A 1 615 ? -30.164 34.594 2.869 1.00 82.00 615 SER A C 1
ATOM 4780 O O . SER A 1 615 ? -29.358 34.463 1.941 1.00 82.00 615 SER A O 1
ATOM 4782 N N . VAL A 1 616 ? -31.035 33.628 3.177 1.00 83.50 616 VAL A N 1
ATOM 4783 C CA . VAL A 1 616 ? -31.065 32.334 2.478 1.00 83.50 616 VAL A CA 1
ATOM 4784 C C . VAL A 1 616 ? -31.656 32.487 1.078 1.00 83.50 616 VAL A C 1
ATOM 4786 O O . VAL A 1 616 ? -31.114 31.925 0.127 1.00 83.50 616 VAL A O 1
ATOM 4789 N N . GLY A 1 617 ? -32.711 33.290 0.910 1.00 84.38 617 GLY A N 1
ATOM 4790 C CA . GLY A 1 617 ? -33.367 33.493 -0.384 1.00 84.38 617 GLY A CA 1
ATOM 4791 C C . GLY A 1 617 ? -32.440 34.075 -1.454 1.00 84.38 617 GLY A C 1
ATOM 4792 O O . GLY A 1 617 ? -32.412 33.580 -2.585 1.00 84.38 617 GLY A O 1
ATOM 4793 N N . ASP A 1 618 ? -31.645 35.090 -1.111 1.00 84.44 618 ASP A N 1
ATOM 4794 C CA . ASP A 1 618 ? -30.682 35.674 -2.052 1.00 84.44 618 ASP A CA 1
ATOM 4795 C C . ASP A 1 618 ? -29.514 34.727 -2.353 1.00 84.44 618 ASP A C 1
ATOM 4797 O O . ASP A 1 618 ? -29.019 34.673 -3.481 1.00 84.44 618 ASP A O 1
ATOM 4801 N N . THR A 1 619 ? -29.107 33.926 -1.371 1.00 87.88 619 THR A N 1
ATOM 4802 C CA . THR A 1 619 ? -28.038 32.931 -1.531 1.00 87.88 619 THR A CA 1
ATOM 4803 C C . THR A 1 619 ? -28.462 31.797 -2.444 1.00 87.88 619 THR A C 1
ATOM 4805 O O . THR A 1 619 ? -27.746 31.477 -3.388 1.00 87.88 619 THR A O 1
ATOM 4808 N N . LEU A 1 620 ? -29.665 31.257 -2.251 1.00 85.00 620 LEU A N 1
ATOM 4809 C CA . LEU A 1 620 ? -30.224 30.249 -3.146 1.00 85.00 620 LEU A CA 1
ATOM 4810 C C . LEU A 1 620 ? -30.371 30.782 -4.570 1.00 85.00 620 LEU A C 1
ATOM 4812 O O . LEU A 1 620 ? -30.072 30.058 -5.512 1.00 85.00 620 LEU A O 1
ATOM 4816 N N . ARG A 1 621 ? -30.747 32.055 -4.757 1.00 85.75 621 ARG A N 1
ATOM 4817 C CA . ARG A 1 621 ? -30.781 32.666 -6.098 1.00 85.75 621 ARG A CA 1
ATOM 4818 C C . ARG A 1 621 ? -29.401 32.653 -6.766 1.00 85.75 621 ARG A C 1
ATOM 4820 O O . ARG A 1 621 ? -29.310 32.349 -7.956 1.00 85.75 621 ARG A O 1
ATOM 4827 N N . SER A 1 622 ? -28.351 32.959 -6.002 1.00 88.00 622 SER A N 1
ATOM 4828 C CA . SER A 1 622 ? -26.964 32.893 -6.475 1.00 88.00 622 SER A CA 1
ATOM 4829 C C . SER A 1 622 ? -26.569 31.465 -6.858 1.00 88.00 622 SER A C 1
ATOM 4831 O O . SER A 1 622 ? -26.059 31.254 -7.950 1.00 88.00 622 SER A O 1
ATOM 4833 N N . LEU A 1 623 ? -26.872 30.481 -6.006 1.00 86.50 623 LEU A N 1
ATOM 4834 C CA . LEU A 1 623 ? -26.525 29.069 -6.221 1.00 86.50 623 LEU A CA 1
ATOM 4835 C C . LEU A 1 623 ? -27.301 28.416 -7.369 1.00 86.50 623 LEU A C 1
ATOM 4837 O O . LEU A 1 623 ? -26.767 27.594 -8.103 1.00 86.50 623 LEU A O 1
ATOM 4841 N N . LEU A 1 624 ? -28.561 28.801 -7.574 1.00 81.19 624 LEU A N 1
ATOM 4842 C CA . LEU A 1 624 ? -29.348 28.359 -8.729 1.00 81.19 624 LEU A CA 1
ATOM 4843 C C . LEU A 1 624 ? -28.773 28.866 -10.057 1.00 81.19 624 LEU A C 1
ATOM 4845 O O . LEU A 1 624 ? -29.015 28.261 -11.101 1.00 81.19 624 LEU A O 1
ATOM 4849 N N . SER A 1 625 ? -28.019 29.964 -9.998 1.00 82.31 625 SER A N 1
ATOM 4850 C CA . SER A 1 625 ? -27.306 30.555 -11.130 1.00 82.31 625 SER A CA 1
ATOM 4851 C C . SER A 1 625 ? -25.843 30.093 -11.205 1.00 82.31 625 SER A C 1
ATOM 4853 O O . SER A 1 625 ? -25.121 30.536 -12.098 1.00 82.31 625 SER A O 1
ATOM 4855 N N . ASP A 1 626 ? -25.400 29.225 -10.285 1.00 80.31 626 ASP A N 1
ATOM 4856 C CA . ASP A 1 626 ? -24.050 28.669 -10.279 1.00 80.31 626 ASP A CA 1
ATOM 4857 C C . ASP A 1 626 ? -23.911 27.646 -11.421 1.00 80.31 626 ASP A C 1
ATOM 4859 O O . ASP A 1 626 ? -24.597 26.616 -11.491 1.00 80.31 626 ASP A O 1
ATOM 4863 N N . ASN A 1 627 ? -23.041 27.978 -12.374 1.00 79.88 627 ASN A N 1
ATOM 4864 C CA . ASN A 1 627 ? -22.735 27.139 -13.528 1.00 79.88 627 ASN A CA 1
ATOM 4865 C C . ASN A 1 627 ? -21.527 26.229 -13.287 1.00 79.88 627 ASN A C 1
ATOM 4867 O O . ASN A 1 627 ? -21.282 25.355 -14.117 1.00 79.88 627 ASN A O 1
ATOM 4871 N N . GLN A 1 628 ? -20.783 26.431 -12.196 1.00 79.69 628 GLN A N 1
ATOM 4872 C CA . GLN A 1 628 ? -19.555 25.691 -11.917 1.00 79.69 628 GLN A CA 1
ATOM 4873 C C . GLN A 1 628 ? -19.833 24.332 -11.271 1.00 79.69 628 GLN A C 1
ATOM 4875 O O . GLN A 1 628 ? -19.076 23.394 -11.502 1.00 79.69 628 GLN A O 1
ATOM 4880 N N . ASP A 1 629 ? -20.941 24.198 -10.533 1.00 87.69 629 ASP A N 1
ATOM 4881 C CA . ASP A 1 629 ? -21.250 22.981 -9.785 1.00 87.69 629 ASP A CA 1
ATOM 4882 C C . ASP A 1 629 ? -22.712 22.529 -9.940 1.00 87.69 629 ASP A C 1
ATOM 4884 O O . ASP A 1 629 ? -23.661 23.094 -9.382 1.00 87.69 629 ASP A O 1
ATOM 4888 N N . ALA A 1 630 ? -22.904 21.455 -10.709 1.00 85.50 630 ALA A N 1
ATOM 4889 C CA . ALA A 1 630 ? -24.220 20.875 -10.941 1.00 85.50 630 ALA A CA 1
ATOM 4890 C C . ALA A 1 630 ? -24.833 20.248 -9.676 1.00 85.50 630 ALA A C 1
ATOM 4892 O O . ALA A 1 630 ? -26.056 20.295 -9.528 1.00 85.50 630 ALA A O 1
ATOM 4893 N N . ALA A 1 631 ? -24.027 19.683 -8.770 1.00 88.12 631 ALA A N 1
ATOM 4894 C CA . ALA A 1 631 ? -24.516 19.038 -7.552 1.00 88.12 631 ALA A CA 1
ATOM 4895 C C . ALA A 1 631 ? -25.072 20.077 -6.570 1.00 88.12 631 ALA A C 1
ATOM 4897 O O . ALA A 1 631 ? -26.187 19.914 -6.063 1.00 88.12 631 ALA A O 1
ATOM 4898 N N . VAL A 1 632 ? -24.353 21.188 -6.388 1.00 88.50 632 VAL A N 1
ATOM 4899 C CA . VAL A 1 632 ? -24.801 22.335 -5.582 1.00 88.50 632 VAL A CA 1
ATOM 4900 C C . VAL A 1 632 ? -26.087 22.931 -6.153 1.00 88.50 632 VAL A C 1
ATOM 4902 O O . VAL A 1 632 ? -27.048 23.146 -5.410 1.00 88.50 632 VAL A O 1
ATOM 4905 N N . ARG A 1 633 ? -26.169 23.120 -7.477 1.00 88.25 633 ARG A N 1
ATOM 4906 C CA . ARG A 1 633 ? -27.388 23.624 -8.130 1.00 88.25 633 ARG A CA 1
ATOM 4907 C C . ARG A 1 633 ? -28.580 22.680 -7.953 1.00 88.25 633 ARG A C 1
ATOM 4909 O O . ARG A 1 633 ? -29.689 23.142 -7.683 1.00 88.25 633 ARG A O 1
ATOM 4916 N N . ILE A 1 634 ? -28.378 21.367 -8.084 1.00 82.88 634 ILE A N 1
ATOM 4917 C CA . ILE A 1 634 ? -29.431 20.363 -7.855 1.00 82.88 634 ILE A CA 1
ATOM 4918 C C . ILE A 1 634 ? -29.905 20.404 -6.399 1.00 82.88 634 ILE A C 1
ATOM 4920 O O . ILE A 1 634 ? -31.113 20.437 -6.163 1.00 82.88 634 ILE A O 1
ATOM 4924 N N . ALA A 1 635 ? -28.989 20.457 -5.429 1.00 87.06 635 ALA A N 1
ATOM 4925 C CA . ALA A 1 635 ? -29.347 20.591 -4.018 1.00 87.06 635 ALA A CA 1
ATOM 4926 C C . ALA A 1 635 ? -30.132 21.893 -3.761 1.00 87.06 635 ALA A C 1
ATOM 4928 O O . ALA A 1 635 ? -31.173 21.874 -3.101 1.00 87.06 635 ALA A O 1
ATOM 4929 N N . ALA A 1 636 ? -29.704 23.017 -4.349 1.00 87.38 636 ALA A N 1
ATOM 4930 C CA . ALA A 1 636 ? -30.396 24.304 -4.245 1.00 87.38 636 ALA A CA 1
ATOM 4931 C C . ALA A 1 636 ? -31.802 24.273 -4.874 1.00 87.38 636 ALA A C 1
ATOM 4933 O O . ALA A 1 636 ? -32.721 24.922 -4.378 1.00 87.38 636 ALA A O 1
ATOM 4934 N N . LEU A 1 637 ? -32.018 23.487 -5.932 1.00 82.06 637 LEU A N 1
ATOM 4935 C CA . LEU A 1 637 ? -33.353 23.270 -6.501 1.00 82.06 637 LEU A CA 1
ATOM 4936 C C . LEU A 1 637 ? -34.260 22.455 -5.572 1.00 82.06 637 LEU A C 1
ATOM 4938 O O . LEU A 1 637 ? -35.467 22.698 -5.529 1.00 82.06 637 LEU A O 1
ATOM 4942 N N . GLN A 1 638 ? -33.702 21.504 -4.821 1.00 84.25 638 GLN A N 1
ATOM 4943 C CA . GLN A 1 638 ? -34.469 20.637 -3.921 1.00 84.25 638 GLN A CA 1
ATOM 4944 C C . GLN A 1 638 ? -35.048 21.380 -2.709 1.00 84.25 638 GLN A C 1
ATOM 4946 O O . GLN A 1 638 ? -36.106 20.988 -2.218 1.00 84.25 638 GLN A O 1
ATOM 4951 N N . ILE A 1 639 ? -34.409 22.460 -2.251 1.00 85.19 639 ILE A N 1
ATOM 4952 C CA . ILE A 1 639 ? -34.882 23.244 -1.098 1.00 85.19 639 ILE A CA 1
ATOM 4953 C C . ILE A 1 639 ? -36.000 24.244 -1.460 1.00 85.19 639 ILE A C 1
ATOM 4955 O O . ILE A 1 639 ? -36.818 24.597 -0.609 1.00 85.19 639 ILE A O 1
ATOM 4959 N N . VAL A 1 640 ? -36.105 24.667 -2.727 1.00 81.50 640 VAL A N 1
ATOM 4960 C CA . VAL A 1 640 ? -37.103 25.660 -3.178 1.00 81.50 640 VAL A CA 1
ATOM 4961 C C . VAL A 1 640 ? -38.553 25.251 -2.854 1.00 81.50 640 VAL A C 1
ATOM 4963 O O . VAL A 1 640 ? -39.286 26.082 -2.306 1.00 81.50 640 VAL A O 1
ATOM 4966 N N . PRO A 1 641 ? -39.012 24.010 -3.121 1.00 80.88 641 PRO A N 1
ATOM 4967 C CA . PRO A 1 641 ? -40.361 23.586 -2.748 1.00 80.88 641 PRO A CA 1
ATOM 4968 C C . PRO A 1 641 ? -40.625 23.662 -1.241 1.00 80.88 641 PRO A C 1
ATOM 4970 O O . PRO A 1 641 ? -41.711 24.069 -0.843 1.00 80.88 641 PRO A O 1
ATOM 4973 N N . VAL A 1 642 ? -39.635 23.320 -0.412 1.00 81.31 642 VAL A N 1
ATOM 4974 C CA . VAL A 1 642 ? -39.765 23.332 1.054 1.00 81.31 642 VAL A CA 1
ATOM 4975 C C . VAL A 1 642 ? -39.951 24.763 1.557 1.00 81.31 642 VAL A C 1
ATOM 4977 O O . VAL A 1 642 ? -40.897 25.052 2.283 1.00 81.31 642 VAL A O 1
ATOM 4980 N N . ILE A 1 643 ? -39.120 25.692 1.080 1.00 79.12 643 ILE A N 1
ATOM 4981 C CA . ILE A 1 643 ? -39.198 27.108 1.464 1.00 79.12 643 ILE A CA 1
ATOM 4982 C C . ILE A 1 643 ? -40.493 27.766 0.961 1.00 79.12 643 ILE A C 1
ATOM 4984 O O . ILE A 1 643 ? -41.135 28.522 1.686 1.00 79.12 643 ILE A O 1
ATOM 4988 N N . THR A 1 644 ? -40.913 27.481 -0.275 1.00 77.44 644 THR A N 1
ATOM 4989 C CA . THR A 1 644 ? -42.116 28.100 -0.877 1.00 77.44 644 THR A CA 1
ATOM 4990 C C . THR A 1 644 ? -43.436 27.584 -0.294 1.00 77.44 644 THR A C 1
ATOM 4992 O O . THR A 1 644 ? -44.479 28.242 -0.422 1.00 77.44 644 THR A O 1
ATOM 4995 N N . GLN A 1 645 ? -43.415 26.420 0.357 1.00 79.06 645 GLN A N 1
ATOM 4996 C CA . GLN A 1 645 ? -44.555 25.890 1.100 1.00 79.06 645 GLN A CA 1
ATOM 4997 C C . GLN A 1 645 ? -44.727 26.556 2.470 1.00 79.06 645 GLN A C 1
ATOM 4999 O O . GLN A 1 645 ? -45.845 26.557 2.984 1.00 79.06 645 GLN A O 1
ATOM 5004 N N . HIS A 1 646 ? -43.683 27.188 3.014 1.00 80.12 646 HIS A N 1
ATOM 5005 C CA . HIS A 1 646 ? -43.732 27.814 4.329 1.00 80.12 646 HIS A CA 1
ATOM 5006 C C . HIS A 1 646 ? -44.529 29.138 4.330 1.00 80.12 646 HIS A C 1
ATOM 5008 O O . HIS A 1 646 ? -44.338 30.008 3.472 1.00 80.12 646 HIS A O 1
ATOM 5014 N N . ASN A 1 647 ? -45.414 29.324 5.319 1.00 75.31 647 ASN A N 1
ATOM 5015 C CA . ASN A 1 647 ? -46.334 30.471 5.392 1.00 75.31 647 ASN A CA 1
ATOM 5016 C C . ASN A 1 647 ? -45.605 31.823 5.464 1.00 75.31 647 ASN A C 1
ATOM 5018 O O . ASN A 1 647 ? -45.976 32.748 4.745 1.00 75.31 647 ASN A O 1
ATOM 5022 N N . ALA A 1 648 ? -44.508 31.909 6.223 1.00 69.75 648 ALA A N 1
ATOM 5023 C CA . ALA A 1 648 ? -43.698 33.129 6.326 1.00 69.75 648 ALA A CA 1
ATOM 5024 C C . ALA A 1 648 ? -43.166 33.612 4.960 1.00 69.75 648 ALA A C 1
ATOM 5026 O O . ALA A 1 648 ? -43.175 34.805 4.658 1.00 69.75 648 ALA A O 1
ATOM 5027 N N . PHE A 1 649 ? -42.769 32.686 4.077 1.00 67.56 649 PHE A N 1
ATOM 5028 C CA . PHE A 1 649 ? -42.279 33.036 2.742 1.00 67.56 649 PHE A CA 1
ATOM 5029 C C . PHE A 1 649 ? -43.414 33.529 1.831 1.00 67.56 649 PHE A C 1
ATOM 5031 O O . PHE A 1 649 ? -43.220 34.423 1.001 1.00 67.56 649 PHE A O 1
ATOM 5038 N N . ARG A 1 650 ? -44.628 32.986 2.006 1.00 74.19 650 ARG A N 1
ATOM 5039 C CA . ARG A 1 650 ? -45.834 33.458 1.309 1.00 74.19 650 ARG A CA 1
ATOM 5040 C C . ARG A 1 650 ? -46.243 34.852 1.772 1.00 74.19 650 ARG A C 1
ATOM 5042 O O . ARG A 1 650 ? -46.592 35.673 0.927 1.00 74.19 650 ARG A O 1
ATOM 5049 N N . GLU A 1 651 ? -46.159 35.127 3.069 1.00 74.50 651 GLU A N 1
ATOM 5050 C CA . GLU A 1 651 ? -46.483 36.429 3.658 1.00 74.50 651 GLU A CA 1
ATOM 5051 C C . GLU A 1 651 ? -45.501 37.517 3.221 1.00 74.50 651 GLU A C 1
ATOM 5053 O O . GLU A 1 651 ? -45.933 38.545 2.701 1.00 74.50 651 GLU A O 1
ATOM 5058 N N . ILE A 1 652 ? -44.189 37.270 3.300 1.00 68.81 652 ILE A N 1
ATOM 5059 C CA . ILE A 1 652 ? -43.165 38.211 2.807 1.00 68.81 652 ILE A CA 1
ATOM 5060 C C . ILE A 1 652 ? -43.294 38.402 1.292 1.00 68.81 652 ILE A C 1
ATOM 5062 O O . ILE A 1 652 ? -43.204 39.521 0.780 1.00 68.81 652 ILE A O 1
ATOM 5066 N N . GLY A 1 653 ? -43.568 37.324 0.551 1.00 67.00 653 GLY A N 1
ATOM 5067 C CA . GLY A 1 653 ? -43.864 37.393 -0.877 1.00 67.00 653 GLY A CA 1
ATOM 5068 C C . GLY A 1 653 ? -45.098 38.247 -1.187 1.00 67.00 653 GLY A C 1
ATOM 5069 O O . GLY A 1 653 ? -45.077 39.019 -2.146 1.00 67.00 653 GLY A O 1
ATOM 5070 N N . ALA A 1 654 ? -46.157 38.154 -0.380 1.00 73.81 654 ALA A N 1
ATOM 5071 C CA . ALA A 1 654 ? -47.358 38.976 -0.512 1.00 73.81 654 ALA A CA 1
ATOM 5072 C C . ALA A 1 654 ? -47.080 40.450 -0.170 1.00 73.81 654 ALA A C 1
ATOM 5074 O O . ALA A 1 654 ? -47.443 41.324 -0.958 1.00 73.81 654 ALA A O 1
ATOM 5075 N N . GLN A 1 655 ? -46.351 40.722 0.919 1.00 69.69 655 GLN A N 1
ATOM 5076 C CA . GLN A 1 655 ? -45.929 42.068 1.329 1.00 69.69 655 GLN A CA 1
ATOM 5077 C C . GLN A 1 655 ? -45.036 42.743 0.272 1.00 69.69 655 GLN A C 1
ATOM 5079 O O . GLN A 1 655 ? -45.219 43.918 -0.065 1.00 69.69 655 GLN A O 1
ATOM 5084 N N . ARG A 1 656 ? -44.102 41.995 -0.331 1.00 66.50 656 ARG A N 1
ATOM 5085 C CA . ARG A 1 656 ? -43.259 42.506 -1.422 1.00 66.50 656 ARG A CA 1
ATOM 5086 C C . ARG A 1 656 ? -44.039 42.704 -2.718 1.00 66.50 656 ARG A C 1
ATOM 5088 O O . ARG A 1 656 ? -43.770 43.686 -3.398 1.00 66.50 656 ARG A O 1
ATOM 5095 N N . ARG A 1 657 ? -45.034 41.866 -3.045 1.00 62.09 657 ARG A N 1
ATOM 5096 C CA . ARG A 1 657 ? -45.936 42.104 -4.196 1.00 62.09 657 ARG A CA 1
ATOM 5097 C C . ARG A 1 657 ? -46.765 43.375 -4.023 1.00 62.09 657 ARG A C 1
ATOM 5099 O O . ARG A 1 657 ? -46.956 44.102 -4.996 1.00 62.09 657 ARG A O 1
ATOM 5106 N N . THR A 1 658 ? -47.204 43.679 -2.800 1.00 57.06 658 THR A N 1
ATOM 5107 C CA . THR A 1 658 ? -47.891 44.946 -2.505 1.00 57.06 658 THR A CA 1
ATOM 5108 C C . THR A 1 658 ? -46.961 46.160 -2.613 1.00 57.06 658 THR A C 1
ATOM 5110 O O . THR A 1 658 ? -47.408 47.214 -3.055 1.00 57.06 658 THR A O 1
ATOM 5113 N N . PHE A 1 659 ? -45.661 46.012 -2.326 1.00 47.41 659 PHE A N 1
ATOM 5114 C CA . PHE A 1 659 ? -44.657 47.068 -2.537 1.00 47.41 659 PHE A CA 1
ATOM 5115 C C . PHE A 1 659 ? -44.194 47.196 -4.007 1.00 47.41 659 PHE A C 1
ATOM 5117 O O . PHE A 1 659 ? -44.006 48.309 -4.507 1.00 47.41 659 PHE A O 1
ATOM 5124 N N . SER A 1 660 ? -44.042 46.083 -4.736 1.00 47.44 660 SER A N 1
ATOM 5125 C CA . SER A 1 660 ? -43.526 46.040 -6.115 1.00 47.44 660 SER A CA 1
ATOM 5126 C C . SER A 1 660 ? -44.568 46.372 -7.184 1.00 47.44 660 SER A C 1
ATOM 5128 O O . SER A 1 660 ? -44.197 46.645 -8.323 1.00 47.44 660 SER A O 1
ATOM 5130 N N . ALA A 1 661 ? -45.858 46.439 -6.837 1.00 43.91 661 ALA A N 1
ATOM 5131 C CA . ALA A 1 661 ? -46.886 47.027 -7.701 1.00 43.91 661 ALA A CA 1
ATOM 5132 C C . ALA A 1 661 ? -46.641 48.527 -8.007 1.00 43.91 661 ALA A C 1
ATOM 5134 O O . ALA A 1 661 ? -47.363 49.111 -8.811 1.00 43.91 661 ALA A O 1
ATOM 5135 N N . SER A 1 662 ? -45.596 49.141 -7.425 1.00 43.56 662 SER A N 1
ATOM 5136 C CA . SER A 1 662 ? -45.151 50.509 -7.721 1.00 43.56 662 SER A CA 1
ATOM 5137 C C . SER A 1 662 ? -43.909 50.634 -8.630 1.00 43.56 662 SER A C 1
ATOM 5139 O O . SER A 1 662 ? -43.659 51.735 -9.120 1.00 43.56 662 SER A O 1
ATOM 5141 N N . ARG A 1 663 ? -43.147 49.562 -8.934 1.00 39.78 663 ARG A N 1
ATOM 5142 C CA . ARG A 1 663 ? -42.036 49.593 -9.922 1.00 39.78 663 ARG A CA 1
ATOM 5143 C C . ARG A 1 663 ? -41.793 48.233 -10.601 1.00 39.78 663 ARG A C 1
ATOM 5145 O O . ARG A 1 663 ? -41.592 47.215 -9.952 1.00 39.78 663 ARG A O 1
ATOM 5152 N N . SER A 1 664 ? -41.762 48.270 -11.935 1.00 39.72 664 SER A N 1
ATOM 5153 C CA . SER A 1 664 ? -41.550 47.165 -12.885 1.00 39.72 664 SER A CA 1
ATOM 5154 C C . SER A 1 664 ? -40.333 46.268 -12.584 1.00 39.72 664 SER A C 1
ATOM 5156 O O . SER A 1 664 ? -39.194 46.715 -12.713 1.00 39.72 664 SER A O 1
ATOM 5158 N N . SER A 1 665 ? -40.570 44.973 -12.341 1.00 36.84 665 SER A N 1
ATOM 5159 C CA . SER A 1 665 ? -39.616 43.891 -12.639 1.00 36.84 665 SER A CA 1
ATOM 5160 C C . SER A 1 665 ? -40.351 42.558 -12.855 1.00 36.84 665 SER A C 1
ATOM 5162 O O . SER A 1 665 ? -40.726 41.867 -11.910 1.00 36.84 665 SER A O 1
ATOM 5164 N N . ALA A 1 666 ? -40.565 42.197 -14.124 1.00 37.25 666 ALA A N 1
ATOM 5165 C CA . ALA A 1 666 ? -41.214 40.956 -14.563 1.00 37.25 666 ALA A CA 1
ATOM 5166 C C . ALA A 1 666 ? -40.246 39.755 -14.681 1.00 37.25 666 ALA A C 1
ATOM 5168 O O . ALA A 1 666 ? -40.608 38.721 -15.231 1.00 37.25 666 ALA A O 1
ATOM 5169 N N . HIS A 1 667 ? -39.012 39.865 -14.177 1.00 39.78 667 HIS A N 1
ATOM 5170 C CA . HIS A 1 667 ? -37.979 38.836 -14.368 1.00 39.78 667 HIS A CA 1
ATOM 5171 C C . HIS A 1 667 ? -37.928 37.778 -13.245 1.00 39.78 667 HIS A C 1
ATOM 5173 O O . HIS A 1 667 ? -37.417 36.682 -13.453 1.00 39.78 667 HIS A O 1
ATOM 5179 N N . CYS A 1 668 ? -38.511 38.056 -12.071 1.00 39.97 668 CYS A N 1
ATOM 5180 C CA . CYS A 1 668 ? -38.410 37.176 -10.896 1.00 39.97 668 CYS A CA 1
ATOM 5181 C C . CYS A 1 668 ? -39.318 35.931 -10.920 1.00 39.97 668 CYS A C 1
ATOM 5183 O O . CYS A 1 668 ? -39.009 34.951 -10.249 1.00 39.97 668 CYS A O 1
ATOM 5185 N N . LEU A 1 669 ? -40.436 35.942 -11.656 1.00 41.75 669 LEU A N 1
ATOM 5186 C CA . LEU A 1 669 ? -41.407 34.832 -11.652 1.00 41.75 669 LEU A CA 1
ATOM 5187 C C . LEU A 1 669 ? -41.121 33.762 -12.715 1.00 41.75 669 LEU A C 1
ATOM 5189 O O . LEU A 1 669 ? -41.577 32.628 -12.578 1.00 41.75 669 LEU A O 1
ATOM 5193 N N . THR A 1 670 ? -40.334 34.083 -13.743 1.00 47.75 670 THR A N 1
ATOM 5194 C CA . THR A 1 670 ? -40.058 33.156 -14.848 1.00 47.75 670 THR A CA 1
ATOM 5195 C C . THR A 1 670 ? -39.159 31.999 -14.410 1.00 47.75 670 THR A C 1
ATOM 5197 O O . THR A 1 670 ? -39.436 30.874 -14.794 1.00 47.75 670 THR A O 1
ATOM 5200 N N . LEU A 1 671 ? -38.166 32.237 -13.540 1.00 40.69 671 LEU A N 1
ATOM 5201 C CA . LEU A 1 671 ? -37.221 31.215 -13.050 1.00 40.69 671 LEU A CA 1
ATOM 5202 C C . LEU A 1 671 ? -37.839 30.199 -12.068 1.00 40.69 671 LEU A C 1
ATOM 5204 O O . LEU A 1 671 ? -37.422 29.042 -12.038 1.00 40.69 671 LEU A O 1
ATOM 5208 N N . LEU A 1 672 ? -38.852 30.608 -11.295 1.00 41.19 672 LEU A N 1
ATOM 5209 C CA . LEU A 1 672 ? -39.595 29.716 -10.391 1.00 41.19 672 LEU A CA 1
ATOM 5210 C C . LEU A 1 672 ? -40.683 28.912 -11.125 1.00 41.19 672 LEU A C 1
ATOM 5212 O O . LEU A 1 672 ? -40.962 27.777 -10.750 1.00 41.19 672 LEU A O 1
ATOM 5216 N N . ASN A 1 673 ? -41.271 29.459 -12.195 1.00 40.94 673 ASN A N 1
ATOM 5217 C CA . ASN A 1 673 ? -42.270 28.743 -12.994 1.00 40.94 673 ASN A CA 1
ATOM 5218 C C . ASN A 1 673 ? -41.650 27.772 -14.017 1.00 40.94 673 ASN A C 1
ATOM 5220 O O . ASN A 1 673 ? -42.261 26.744 -14.308 1.00 40.94 673 ASN A O 1
ATOM 5224 N N . THR A 1 674 ? -40.441 28.026 -14.537 1.00 44.59 674 THR A N 1
ATOM 5225 C CA . THR A 1 674 ? -39.766 27.071 -15.440 1.00 44.59 674 THR A CA 1
ATOM 5226 C C . THR A 1 674 ? -39.291 25.807 -14.729 1.00 44.59 674 THR A C 1
ATOM 5228 O O . THR A 1 674 ? -39.315 24.739 -15.332 1.00 44.59 674 THR A O 1
ATOM 5231 N N . THR A 1 675 ? -38.938 25.868 -13.445 1.00 39.38 675 THR A N 1
ATOM 5232 C CA . THR A 1 675 ? -38.481 24.694 -12.677 1.00 39.38 675 THR A CA 1
ATOM 5233 C C . THR A 1 675 ? -39.613 23.739 -12.286 1.00 39.38 675 THR A C 1
ATOM 5235 O O . THR A 1 675 ? -39.392 22.533 -12.207 1.00 39.38 675 THR A O 1
ATOM 5238 N N . VAL A 1 676 ? -40.850 24.229 -12.155 1.00 39.03 676 VAL A N 1
ATOM 5239 C CA . VAL A 1 676 ? -42.042 23.379 -11.953 1.00 39.03 676 VAL A CA 1
ATOM 5240 C C . VAL A 1 676 ? -42.473 22.670 -13.250 1.00 39.03 676 VAL A C 1
ATOM 5242 O O . VAL A 1 676 ? -43.086 21.607 -13.194 1.00 39.03 676 VAL A O 1
ATOM 5245 N N . SER A 1 677 ? -42.086 23.177 -14.428 1.00 34.62 677 SER A N 1
ATOM 5246 C CA . SER A 1 677 ? -42.395 22.548 -15.724 1.00 34.62 677 SER A CA 1
ATOM 5247 C C . SER A 1 677 ? -41.447 21.404 -16.126 1.00 34.62 677 SER A C 1
ATOM 5249 O O . SER A 1 677 ? -41.712 20.748 -17.128 1.00 34.62 677 SER A O 1
ATOM 5251 N N . VAL A 1 678 ? -40.366 21.145 -15.375 1.00 37.16 678 VAL A N 1
ATOM 5252 C CA . VAL A 1 678 ? -39.388 20.066 -15.664 1.00 37.16 678 VAL A CA 1
ATOM 5253 C C . VAL A 1 678 ? -39.718 18.757 -14.914 1.00 37.16 678 VAL A C 1
ATOM 5255 O O . VAL A 1 678 ? -39.063 17.739 -15.104 1.00 37.16 678 VAL A O 1
ATOM 5258 N N . LYS A 1 679 ? -40.786 18.735 -14.104 1.00 35.41 679 LYS A N 1
ATOM 5259 C CA . LYS A 1 679 ? -41.384 17.509 -13.534 1.00 35.41 679 LYS A CA 1
ATOM 5260 C C . LYS A 1 679 ? -42.775 17.225 -14.119 1.00 35.41 679 LYS A C 1
ATOM 5262 O O . LYS A 1 679 ? -43.743 17.009 -13.388 1.00 35.41 679 LYS A O 1
ATOM 5267 N N . LYS A 1 680 ? -42.856 17.221 -15.449 1.00 34.66 680 LYS A N 1
ATOM 5268 C CA . LYS A 1 680 ? -43.898 16.531 -16.213 1.00 34.66 680 LYS A CA 1
ATOM 5269 C C . LYS A 1 680 ? -43.265 15.725 -17.328 1.00 34.66 680 LYS A C 1
ATOM 5271 O O . LYS A 1 680 ? -42.382 16.297 -18.001 1.00 34.66 680 LYS A O 1
#

Foldseek 3Di:
DPPLVVVLVVLQVLLVCLLVQLVDPDLVSVLVSLVSLLVSLVVVSHPPPPVLVSLVSLLVQCPDPDPSSNLSSLSSVLSVCVDPSNLVVCLVCVLSLLVQCLPPDPSSNVSSLVSLLSLLLDPSCVVSCLVCLQCSQPVDPDDRDLSSLLSNLSSLLSSLLSVPDPDPSNLNSLLSLLVQCPPDLSNVLSSLVSLLSNLQPPVCLVVNLVSLVVLLVLLVDDDPNLVSLLSSLVSLLSNLQRDDPVSLLSVLVSLVSLLVQCPPPDLSNNLSSLSSLLSNCLRCVVSCPVVVVSSLVSLLVQLVDPPDLSSVLSSLVSLLSLLVHPSNVVVCDLVNLVSLLCQCVDPDLSSVLSSLVSLLSNLLDLVCLVSSLVSLVSLLVQCVDPDVVSVLSSLLSLLSCLLSVSDDLDPSSLVSLLVQCVPLDPSSLLSSLSSLLSNLLVPVPPNCPVVLVSLLVQLPPPDLSNVLSSLSSLQSNLPPPVCLVVPDSSLVSLLVQLQPHDLSSVLSSLSNVLSNCVRPVNVVVLDDPVSNLVSLLVQCVDPDLVSVLSSLVSLLVCLQPLSCLVSNLVNLLSLLVLLVPPPHDPVSNLSSLVSVLSNLQHLNSLVPPPVNCVSVVVSLVVQCVDPPDPSSNVSSLVSVVSNVPHPSNVVVVVVVVVVCVVDDDPPVVVVVVVSVVVPD